Protein 9BF4 (pdb70)

Structure (mmCIF, N/CA/C/O backbone):
data_9BF4
#
_entry.id   9BF4
#
loop_
_atom_site.group_PDB
_atom_site.id
_atom_site.type_symbol
_atom_site.label_atom_id
_atom_site.label_alt_id
_atom_site.label_comp_id
_atom_site.label_asym_id
_atom_site.label_entity_id
_atom_site.label_seq_id
_atom_site.pdbx_PDB_ins_code
_atom_site.Cartn_x
_atom_site.Cartn_y
_atom_site.Cartn_z
_atom_site.occupancy
_atom_site.B_iso_or_equiv
_atom_site.auth_seq_id
_atom_site.auth_comp_id
_atom_site.auth_asym_id
_atom_site.auth_atom_id
_atom_site.pdbx_PDB_model_num
ATOM 1 N N . GLY A 1 1 ? 4.527 -5.330 -0.274 1.00 0.00 1 GLY A N 1
ATOM 2 C CA . GLY A 1 1 ? 4.878 -3.981 0.111 1.00 0.00 1 GLY A CA 1
ATOM 3 C C . GLY A 1 1 ? 5.525 -3.227 -1.020 1.00 0.00 1 GLY A C 1
ATOM 4 O O . GLY A 1 1 ? 6.695 -3.444 -1.340 1.00 0.00 1 GLY A O 1
ATOM 8 N N . PHE A 1 2 ? 4.776 -2.344 -1.625 1.00 0.00 2 PHE A N 1
ATOM 9 C CA . PHE A 1 2 ? 5.260 -1.578 -2.750 1.00 0.00 2 PHE A CA 1
ATOM 10 C C . PHE A 1 2 ? 6.035 -0.373 -2.266 1.00 0.00 2 PHE A C 1
ATOM 11 O O . PHE A 1 2 ? 5.536 0.421 -1.456 1.00 0.00 2 PHE A O 1
ATOM 28 N N . CYS A 1 3 ? 7.240 -0.247 -2.739 1.00 0.00 3 CYS A N 1
ATOM 29 C CA . CYS A 1 3 ? 8.101 0.814 -2.344 1.00 0.00 3 CYS A CA 1
ATOM 30 C C . CYS A 1 3 ? 8.425 1.707 -3.508 1.00 0.00 3 CYS A C 1
ATOM 31 O O . CYS A 1 3 ? 8.732 1.241 -4.600 1.00 0.00 3 CYS A O 1
ATOM 38 N N . TRP A 1 4 ? 8.293 2.971 -3.282 1.00 0.00 4 TRP A N 1
ATOM 39 C CA . TRP A 1 4 ? 8.627 3.991 -4.239 1.00 0.00 4 TRP A CA 1
ATOM 40 C C . TRP A 1 4 ? 9.733 4.810 -3.624 1.00 0.00 4 TRP A C 1
ATOM 41 O O . TRP A 1 4 ? 9.479 5.765 -2.892 1.00 0.00 4 TRP A O 1
ATOM 62 N N . GLY A 1 5 ? 10.941 4.368 -3.823 1.00 0.00 5 GLY A N 1
ATOM 63 C CA . GLY A 1 5 ? 12.071 5.012 -3.211 1.00 0.00 5 GLY A CA 1
ATOM 64 C C . GLY A 1 5 ? 12.140 4.609 -1.762 1.00 0.00 5 GLY A C 1
ATOM 65 O O . GLY A 1 5 ? 12.413 3.439 -1.450 1.00 0.00 5 GLY A O 1
ATOM 69 N N . ASP A 1 6 ? 11.855 5.536 -0.883 1.00 0.00 6 ASP A N 1
ATOM 70 C CA . ASP A 1 6 ? 11.805 5.248 0.529 1.00 0.00 6 ASP A CA 1
ATOM 71 C C . ASP A 1 6 ? 10.357 5.152 0.981 1.00 0.00 6 ASP A C 1
ATOM 72 O O . ASP A 1 6 ? 10.065 4.786 2.114 1.00 0.00 6 ASP A O 1
ATOM 81 N N . LEU A 1 7 ? 9.456 5.469 0.089 1.00 0.00 7 LEU A N 1
ATOM 82 C CA . LEU A 1 7 ? 8.048 5.451 0.404 1.00 0.00 7 LEU A CA 1
ATOM 83 C C . LEU A 1 7 ? 7.442 4.081 0.147 1.00 0.00 7 LEU A C 1
ATOM 84 O O . LEU A 1 7 ? 7.097 3.739 -0.985 1.00 0.00 7 LEU A O 1
ATOM 100 N N . CYS A 1 8 ? 7.385 3.283 1.169 1.00 0.00 8 CYS A N 1
ATOM 101 C CA . CYS A 1 8 ? 6.764 1.990 1.083 1.00 0.00 8 CYS A CA 1
ATOM 102 C C . CYS A 1 8 ? 5.379 2.087 1.649 1.00 0.00 8 CYS A C 1
ATOM 103 O O . CYS A 1 8 ? 5.194 2.639 2.741 1.00 0.00 8 CYS A O 1
ATOM 110 N N . VAL A 1 9 ? 4.418 1.545 0.940 1.00 0.00 9 VAL A N 1
ATOM 111 C CA . VAL A 1 9 ? 3.049 1.598 1.373 1.00 0.00 9 VAL A CA 1
ATOM 112 C C . VAL A 1 9 ? 2.851 0.667 2.570 1.00 0.00 9 VAL A C 1
ATOM 113 O O . VAL A 1 9 ? 3.117 -0.542 2.486 1.00 0.00 9 VAL A O 1
ATOM 126 N N . PRO A 1 10 ? 2.472 1.249 3.733 1.00 0.00 10 PRO A N 1
ATOM 127 C CA . PRO A 1 10 ? 2.271 0.500 4.954 1.00 0.00 10 PRO A CA 1
ATOM 128 C C . PRO A 1 10 ? 1.243 -0.594 4.787 1.00 0.00 10 PRO A C 1
ATOM 129 O O . PRO A 1 10 ? 0.151 -0.394 4.204 1.00 0.00 10 PRO A O 1
ATOM 140 N N . TYR A 1 11 ? 1.579 -1.712 5.339 1.00 0.00 11 TYR A N 1
ATOM 141 C CA . TYR A 1 11 ? 0.828 -2.937 5.253 1.00 0.00 11 TYR A CA 1
ATOM 142 C C . TYR A 1 11 ? -0.537 -2.766 5.914 1.00 0.00 11 TYR A C 1
ATOM 143 O O . TYR A 1 11 ? -1.494 -3.432 5.572 1.00 0.00 11 TYR A O 1
ATOM 161 N N . GLY A 1 12 ? -0.614 -1.846 6.841 1.00 0.00 12 GLY A N 1
ATOM 162 C CA . GLY A 1 12 ? -1.840 -1.602 7.532 1.00 0.00 12 GLY A CA 1
ATOM 163 C C . GLY A 1 12 ? -2.531 -0.330 7.092 1.00 0.00 12 GLY A C 1
ATOM 164 O O . GLY A 1 12 ? -3.076 0.391 7.913 1.00 0.00 12 GLY A O 1
ATOM 168 N N . THR A 1 13 ? -2.505 -0.032 5.810 1.00 0.00 13 THR A N 1
ATOM 169 C CA . THR A 1 13 ? -3.214 1.147 5.309 1.00 0.00 13 THR A CA 1
ATOM 170 C C . THR A 1 13 ? -4.588 0.733 4.738 1.00 0.00 13 THR A C 1
ATOM 171 O O . THR A 1 13 ? -5.437 1.572 4.437 1.00 0.00 13 THR A O 1
ATOM 182 N N . CYS A 1 14 ? -4.822 -0.563 4.699 1.00 0.00 14 CYS A N 1
ATOM 183 C CA . CYS A 1 14 ? -5.955 -1.127 3.984 1.00 0.00 14 CYS A CA 1
ATOM 184 C C . CYS A 1 14 ? -7.320 -0.673 4.505 1.00 0.00 14 CYS A C 1
ATOM 185 O O . CYS A 1 14 ? -8.173 -0.317 3.722 1.00 0.00 14 CYS A O 1
ATOM 192 N N . SER A 1 15 ? -7.503 -0.602 5.809 1.00 0.00 15 SER A N 1
ATOM 193 C CA . SER A 1 15 ? -8.793 -0.190 6.357 1.00 0.00 15 SER A CA 1
ATOM 194 C C . SER A 1 15 ? -8.973 1.334 6.271 1.00 0.00 15 SER A C 1
ATOM 195 O O . SER A 1 15 ? -10.088 1.865 6.394 1.00 0.00 15 SER A O 1
ATOM 203 N N . GLN A 1 16 ? -7.876 2.023 6.050 1.00 0.00 16 GLN A N 1
ATOM 204 C CA . GLN A 1 16 ? -7.883 3.465 5.879 1.00 0.00 16 GLN A CA 1
ATOM 205 C C . GLN A 1 16 ? -8.135 3.808 4.416 1.00 0.00 16 GLN A C 1
ATOM 206 O O . GLN A 1 16 ? -8.430 4.954 4.069 1.00 0.00 16 GLN A O 1
ATOM 220 N N . LEU A 1 17 ? -7.993 2.819 3.563 1.00 0.00 17 LEU A N 1
ATOM 221 C CA . LEU A 1 17 ? -8.232 2.988 2.147 1.00 0.00 17 LEU A CA 1
ATOM 222 C C . LEU A 1 17 ? -9.597 2.408 1.772 1.00 0.00 17 LEU A C 1
ATOM 223 O O . LEU A 1 17 ? -10.154 1.598 2.503 1.00 0.00 17 LEU A O 1
ATOM 239 N N . PRO A 1 18 ? -10.157 2.834 0.651 1.00 0.00 18 PRO A N 1
ATOM 240 C CA . PRO A 1 18 ? -11.402 2.295 0.120 1.00 0.00 18 PRO A CA 1
ATOM 241 C C . PRO A 1 18 ? -11.134 1.015 -0.726 1.00 0.00 18 PRO A C 1
ATOM 242 O O . PRO A 1 18 ? -9.982 0.770 -1.128 1.00 0.00 18 PRO A O 1
ATOM 253 N N . PRO A 1 19 ? -12.192 0.205 -1.017 1.00 0.00 19 PRO A N 1
ATOM 254 C CA . PRO A 1 19 ? -12.097 -1.113 -1.697 1.00 0.00 19 PRO A CA 1
ATOM 255 C C . PRO A 1 19 ? -11.068 -1.222 -2.844 1.00 0.00 19 PRO A C 1
ATOM 256 O O . PRO A 1 19 ? -10.187 -2.089 -2.806 1.00 0.00 19 PRO A O 1
ATOM 267 N N . TRP A 1 20 ? -11.125 -0.315 -3.816 1.00 0.00 20 TRP A N 1
ATOM 268 C CA . TRP A 1 20 ? -10.277 -0.423 -4.998 1.00 0.00 20 TRP A CA 1
ATOM 269 C C . TRP A 1 20 ? -8.795 -0.233 -4.673 1.00 0.00 20 TRP A C 1
ATOM 270 O O . TRP A 1 20 ? -7.918 -0.753 -5.367 1.00 0.00 20 TRP A O 1
ATOM 291 N N . LEU A 1 21 ? -8.518 0.473 -3.606 1.00 0.00 21 LEU A N 1
ATOM 292 C CA . LEU A 1 21 ? -7.156 0.705 -3.207 1.00 0.00 21 LEU A CA 1
ATOM 293 C C . LEU A 1 21 ? -6.711 -0.384 -2.239 1.00 0.00 21 LEU A C 1
ATOM 294 O O . LEU A 1 21 ? -5.515 -0.668 -2.094 1.00 0.00 21 LEU A O 1
ATOM 310 N N . GLN A 1 22 ? -7.688 -1.051 -1.635 1.00 0.00 22 GLN A N 1
ATOM 311 C CA . GLN A 1 22 ? -7.428 -2.164 -0.738 1.00 0.00 22 GLN A CA 1
ATOM 312 C C . GLN A 1 22 ? -6.930 -3.349 -1.519 1.00 0.00 22 GLN A C 1
ATOM 313 O O . GLN A 1 22 ? -6.133 -4.116 -1.030 1.00 0.00 22 GLN A O 1
ATOM 327 N N . ASP A 1 23 ? -7.382 -3.453 -2.758 1.00 0.00 23 ASP A N 1
ATOM 328 C CA . ASP A 1 23 ? -6.951 -4.514 -3.685 1.00 0.00 23 ASP A CA 1
ATOM 329 C C . ASP A 1 23 ? -5.431 -4.514 -3.846 1.00 0.00 23 ASP A C 1
ATOM 330 O O . ASP A 1 23 ? -4.795 -5.555 -3.888 1.00 0.00 23 ASP A O 1
ATOM 339 N N . MET A 1 24 ? -4.857 -3.332 -3.857 1.00 0.00 24 MET A N 1
ATOM 340 C CA . MET A 1 24 ? -3.421 -3.182 -4.019 1.00 0.00 24 MET A CA 1
ATOM 341 C C . MET A 1 24 ? -2.773 -3.263 -2.666 1.00 0.00 24 MET A C 1
ATOM 342 O O . MET A 1 24 ? -1.656 -3.740 -2.522 1.00 0.00 24 MET A O 1
ATOM 356 N N . CYS A 1 25 ? -3.511 -2.826 -1.663 1.00 0.00 25 CYS A N 1
ATOM 357 C CA . CYS A 1 25 ? -3.055 -2.847 -0.295 1.00 0.00 25 CYS A CA 1
ATOM 358 C C . CYS A 1 25 ? -2.965 -4.290 0.199 1.00 0.00 25 CYS A C 1
ATOM 359 O O . CYS A 1 25 ? -2.201 -4.603 1.112 1.00 0.00 25 CYS A O 1
ATOM 366 N N . ALA A 1 26 ? -3.718 -5.176 -0.441 1.00 0.00 26 ALA A N 1
ATOM 367 C CA . ALA A 1 26 ? -3.642 -6.596 -0.138 1.00 0.00 26 ALA A CA 1
ATOM 368 C C . ALA A 1 26 ? -2.259 -7.105 -0.513 1.00 0.00 26 ALA A C 1
ATOM 369 O O . ALA A 1 26 ? -1.582 -7.765 0.274 1.00 0.00 26 ALA A O 1
ATOM 376 N N . ALA A 1 27 ? -1.807 -6.715 -1.688 1.00 0.00 27 AL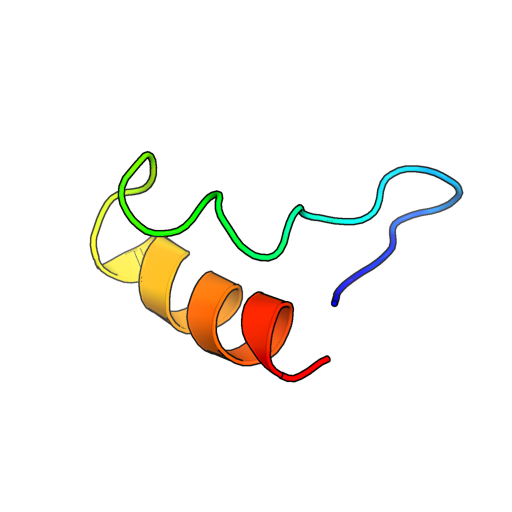A A N 1
ATOM 377 C CA . ALA A 1 27 ? -0.484 -7.073 -2.150 1.00 0.00 27 ALA A CA 1
ATOM 378 C C . ALA A 1 27 ? 0.575 -6.256 -1.397 1.00 0.00 27 ALA A C 1
ATOM 379 O O . ALA A 1 27 ? 1.724 -6.635 -1.309 1.00 0.00 27 ALA A O 1
ATOM 386 N N . ALA A 1 28 ? 0.169 -5.133 -0.849 1.00 0.00 28 ALA A N 1
ATOM 387 C CA . ALA A 1 28 ? 1.050 -4.342 -0.014 1.00 0.00 28 ALA A CA 1
ATOM 388 C C . ALA A 1 28 ? 1.298 -5.073 1.294 1.00 0.00 28 ALA A C 1
ATOM 389 O O . ALA A 1 28 ? 2.398 -5.100 1.784 1.00 0.00 28 ALA A O 1
ATOM 396 N N . SER A 1 29 ? 0.267 -5.706 1.812 1.00 0.00 29 SER A N 1
ATOM 397 C CA . SER A 1 29 ? 0.363 -6.454 3.048 1.00 0.00 29 SER A CA 1
ATOM 398 C C . SER A 1 29 ? 1.280 -7.675 2.878 1.00 0.00 29 SER A C 1
ATOM 399 O O . SER A 1 29 ? 2.076 -8.002 3.765 1.00 0.00 29 SER A O 1
ATOM 407 N N . PHE A 1 30 ? 1.189 -8.305 1.717 1.00 0.00 30 PHE A N 1
ATOM 408 C CA . PHE A 1 30 ? 1.938 -9.525 1.428 1.00 0.00 30 PHE A CA 1
ATOM 409 C C . PHE A 1 30 ? 3.234 -9.275 0.659 1.00 0.00 30 PHE A C 1
ATOM 410 O O . PHE A 1 30 ? 3.958 -10.215 0.323 1.00 0.00 30 PHE A O 1
ATOM 427 N N . ASP A 1 31 ? 3.499 -8.044 0.349 1.00 0.00 31 ASP A N 1
ATOM 428 C CA . ASP A 1 31 ? 4.732 -7.675 -0.350 1.00 0.00 31 ASP A CA 1
ATOM 429 C C . ASP A 1 31 ? 5.220 -6.334 0.121 1.00 0.00 31 ASP A C 1
ATOM 430 O O . ASP A 1 31 ? 6.194 -6.235 0.878 1.00 0.00 31 ASP A O 1
ATOM 439 N N . GLY A 1 1 ? 4.600 -5.836 -0.333 1.00 0.00 1 GLY A N 2
ATOM 440 C CA . GLY A 1 1 ? 4.972 -4.526 0.092 1.00 0.00 1 GLY A CA 2
ATOM 441 C C . GLY A 1 1 ? 5.384 -3.630 -1.045 1.00 0.00 1 GLY A C 2
ATOM 442 O O . GLY A 1 1 ? 6.400 -3.860 -1.690 1.00 0.00 1 GLY A O 2
ATOM 446 N N . PHE A 1 2 ? 4.584 -2.632 -1.316 1.00 0.00 2 PHE A N 2
ATOM 447 C CA . PHE A 1 2 ? 4.919 -1.652 -2.343 1.00 0.00 2 PHE A CA 2
ATOM 448 C C . PHE A 1 2 ? 5.797 -0.562 -1.778 1.00 0.00 2 PHE A C 2
ATOM 449 O O . PHE A 1 2 ? 5.471 0.060 -0.752 1.00 0.00 2 PHE A O 2
ATOM 466 N N . CYS A 1 3 ? 6.885 -0.331 -2.437 1.00 0.00 3 CYS A N 2
ATOM 467 C CA . CYS A 1 3 ? 7.817 0.664 -2.065 1.00 0.00 3 CYS A CA 2
ATOM 468 C C . CYS A 1 3 ? 8.181 1.476 -3.270 1.00 0.00 3 CYS A C 2
ATOM 469 O O . CYS A 1 3 ? 8.701 0.961 -4.255 1.00 0.00 3 CYS A O 2
ATOM 476 N N . TRP A 1 4 ? 7.887 2.716 -3.197 1.00 0.00 4 TRP A N 2
ATOM 477 C CA . TRP A 1 4 ? 8.195 3.651 -4.242 1.00 0.00 4 TRP A CA 2
ATOM 478 C C . TRP A 1 4 ? 9.378 4.416 -3.770 1.00 0.00 4 TRP A C 2
ATOM 479 O O . TRP A 1 4 ? 9.249 5.394 -3.032 1.00 0.00 4 TRP A O 2
ATOM 500 N N . GLY A 1 5 ? 10.516 3.921 -4.101 1.00 0.00 5 GLY A N 2
ATOM 501 C CA . GLY A 1 5 ? 11.734 4.477 -3.589 1.00 0.00 5 GLY A CA 2
ATOM 502 C C . GLY A 1 5 ? 11.896 4.015 -2.171 1.00 0.00 5 GLY A C 2
ATOM 503 O O . GLY A 1 5 ? 11.978 2.812 -1.924 1.00 0.00 5 GLY A O 2
ATOM 507 N N . ASP A 1 6 ? 11.881 4.927 -1.238 1.00 0.00 6 ASP A N 2
ATOM 508 C CA . ASP A 1 6 ? 11.920 4.557 0.157 1.00 0.00 6 ASP A CA 2
ATOM 509 C C . ASP A 1 6 ? 10.517 4.598 0.728 1.00 0.00 6 ASP A C 2
ATOM 510 O O . ASP A 1 6 ? 10.266 4.105 1.828 1.00 0.00 6 ASP A O 2
ATOM 519 N N . LEU A 1 7 ? 9.597 5.160 -0.037 1.00 0.00 7 LEU A N 2
ATOM 520 C CA . LEU A 1 7 ? 8.224 5.314 0.402 1.00 0.00 7 LEU A CA 2
ATOM 521 C C . LEU A 1 7 ? 7.458 4.008 0.284 1.00 0.00 7 LEU A C 2
ATOM 522 O O . LEU A 1 7 ? 6.909 3.675 -0.779 1.00 0.00 7 LEU A O 2
ATOM 538 N N . CYS A 1 8 ? 7.461 3.259 1.340 1.00 0.00 8 CYS A N 2
ATOM 539 C CA . CYS A 1 8 ? 6.746 2.020 1.396 1.00 0.00 8 CYS A CA 2
ATOM 540 C C . CYS A 1 8 ? 5.391 2.251 2.001 1.00 0.00 8 CYS A C 2
ATOM 541 O O . CYS A 1 8 ? 5.240 3.085 2.908 1.00 0.00 8 CYS A O 2
ATOM 548 N N . VAL A 1 9 ? 4.414 1.557 1.486 1.00 0.00 9 VAL A N 2
ATOM 549 C CA . VAL A 1 9 ? 3.056 1.669 1.960 1.00 0.00 9 VAL A CA 2
ATOM 550 C C . VAL A 1 9 ? 2.953 0.965 3.312 1.00 0.00 9 VAL A C 2
ATOM 551 O O . VAL A 1 9 ? 3.472 -0.145 3.465 1.00 0.00 9 VAL A O 2
ATOM 564 N N . PRO A 1 10 ? 2.348 1.591 4.310 1.00 0.00 10 PRO A N 2
ATOM 565 C CA . PRO A 1 10 ? 2.128 0.960 5.582 1.00 0.00 10 PRO A CA 2
ATOM 566 C C . PRO A 1 10 ? 1.039 -0.089 5.446 1.00 0.00 10 PRO A C 2
ATOM 567 O O . PRO A 1 10 ? -0.022 0.149 4.841 1.00 0.00 10 PRO A O 2
ATOM 578 N N . TYR A 1 11 ? 1.293 -1.212 6.023 1.00 0.00 11 TYR A N 2
ATOM 579 C CA . TYR A 1 11 ? 0.471 -2.381 5.904 1.00 0.00 11 TYR A CA 2
ATOM 580 C C . TYR A 1 11 ? -0.897 -2.147 6.542 1.00 0.00 11 TYR A C 2
ATOM 581 O O . TYR A 1 11 ? -1.916 -2.627 6.056 1.00 0.00 11 TYR A O 2
ATOM 599 N N . GLY A 1 12 ? -0.929 -1.335 7.576 1.00 0.00 12 GLY A N 2
ATOM 600 C CA . GLY A 1 12 ? -2.178 -1.066 8.250 1.00 0.00 12 GLY A CA 2
ATOM 601 C C . GLY A 1 12 ? -2.960 0.089 7.628 1.00 0.00 12 GLY A C 2
ATOM 602 O O . GLY A 1 12 ? -3.944 0.555 8.193 1.00 0.00 12 GLY A O 2
ATOM 606 N N . THR A 1 13 ? -2.542 0.548 6.463 1.00 0.00 13 THR A N 2
ATOM 607 C CA . THR A 1 13 ? -3.214 1.641 5.799 1.00 0.00 13 THR A CA 2
ATOM 608 C C . THR A 1 13 ? -4.378 1.120 4.941 1.00 0.00 13 THR A C 2
ATOM 609 O O . THR A 1 13 ? -5.313 1.854 4.613 1.00 0.00 13 THR A O 2
ATOM 620 N N . CYS A 1 14 ? -4.369 -0.169 4.675 1.00 0.00 14 CYS A N 2
ATOM 621 C CA . CYS A 1 14 ? -5.388 -0.790 3.832 1.00 0.00 14 CYS A CA 2
ATOM 622 C C . CYS A 1 14 ? -6.787 -0.626 4.439 1.00 0.00 14 CYS A C 2
ATOM 623 O O . CYS A 1 14 ? -7.754 -0.422 3.725 1.00 0.00 14 CYS A O 2
ATOM 630 N N . SER A 1 15 ? -6.860 -0.644 5.766 1.00 0.00 15 SER A N 2
ATOM 631 C CA . SER A 1 15 ? -8.116 -0.508 6.486 1.00 0.00 15 SER A CA 2
ATOM 632 C C . SER A 1 15 ? -8.631 0.939 6.419 1.00 0.00 15 SER A C 2
ATOM 633 O O . SER A 1 15 ? -9.792 1.218 6.708 1.00 0.00 15 SER A O 2
ATOM 641 N N . GLN A 1 16 ? -7.753 1.850 6.038 1.00 0.00 16 GLN A N 2
ATOM 642 C CA . GLN A 1 16 ? -8.101 3.248 5.897 1.00 0.00 16 GLN A CA 2
ATOM 643 C C . GLN A 1 16 ? -8.471 3.527 4.450 1.00 0.00 16 GLN A C 2
ATOM 644 O O . GLN A 1 16 ? -9.095 4.535 4.118 1.00 0.00 16 GLN A O 2
ATOM 658 N N . LEU A 1 17 ? -8.084 2.619 3.602 1.00 0.00 17 LEU A N 2
ATOM 659 C CA . LEU A 1 17 ? -8.359 2.694 2.183 1.00 0.00 17 LEU A CA 2
ATOM 660 C C . LEU A 1 17 ? -9.663 1.975 1.844 1.00 0.00 17 LEU A C 2
ATOM 661 O O . LEU A 1 17 ? -10.103 1.100 2.574 1.00 0.00 17 LEU A O 2
ATOM 677 N N . PRO A 1 18 ? -10.301 2.363 0.755 1.00 0.00 18 PRO A N 2
ATOM 678 C CA . PRO A 1 18 ? -11.524 1.750 0.274 1.00 0.00 18 PRO A CA 2
ATOM 679 C C . PRO A 1 18 ? -11.200 0.518 -0.606 1.00 0.00 18 PRO A C 2
ATOM 680 O O . PRO A 1 18 ? -10.063 0.392 -1.090 1.00 0.00 18 PRO A O 2
ATOM 691 N N . PRO A 1 19 ? -12.188 -0.390 -0.838 1.00 0.00 19 PRO A N 2
ATOM 692 C CA . PRO A 1 19 ? -12.010 -1.665 -1.566 1.00 0.00 19 PRO A CA 2
ATOM 693 C C . PRO A 1 19 ? -11.104 -1.595 -2.808 1.00 0.00 19 PRO A C 2
ATOM 694 O O . PRO A 1 19 ? -10.152 -2.368 -2.921 1.00 0.00 19 PRO A O 2
ATOM 705 N N . TRP A 1 20 ? -11.348 -0.632 -3.692 1.00 0.00 20 TRP A N 2
ATOM 706 C CA . TRP A 1 20 ? -10.604 -0.554 -4.951 1.00 0.00 20 TRP A CA 2
ATOM 707 C C . TRP A 1 20 ? -9.128 -0.244 -4.742 1.00 0.00 20 TRP A C 2
ATOM 708 O O . TRP A 1 20 ? -8.295 -0.575 -5.574 1.00 0.00 20 TRP A O 2
ATOM 729 N N . LEU A 1 21 ? -8.799 0.371 -3.632 1.00 0.00 21 LEU A N 2
ATOM 730 C CA . LEU A 1 21 ? -7.418 0.669 -3.348 1.00 0.00 21 LEU A CA 2
ATOM 731 C C . LEU A 1 21 ? -6.835 -0.437 -2.492 1.00 0.00 21 LEU A C 2
ATOM 732 O O . LEU A 1 21 ? -5.621 -0.664 -2.473 1.00 0.00 21 LEU A O 2
ATOM 748 N N . GLN A 1 22 ? -7.722 -1.183 -1.843 1.00 0.00 22 GLN A N 2
ATOM 749 C CA . GLN A 1 22 ? -7.342 -2.329 -1.037 1.00 0.00 22 GLN A CA 2
ATOM 750 C C . GLN A 1 22 ? -6.795 -3.430 -1.922 1.00 0.00 22 GLN A C 2
ATOM 751 O O . GLN A 1 22 ? -5.986 -4.212 -1.484 1.00 0.00 22 GLN A O 2
ATOM 765 N N . ASP A 1 23 ? -7.226 -3.458 -3.187 1.00 0.00 23 ASP A N 2
ATOM 766 C CA . ASP A 1 23 ? -6.694 -4.426 -4.172 1.00 0.00 23 ASP A CA 2
ATOM 767 C C . ASP A 1 23 ? -5.199 -4.255 -4.331 1.00 0.00 23 ASP A C 2
ATOM 768 O O . ASP A 1 23 ? -4.450 -5.219 -4.429 1.00 0.00 23 ASP A O 2
ATOM 777 N N . MET A 1 24 ? -4.766 -3.024 -4.303 1.00 0.00 24 MET A N 2
ATOM 778 C CA . MET A 1 24 ? -3.363 -2.715 -4.462 1.00 0.00 24 MET A CA 2
ATOM 779 C C . MET A 1 24 ? -2.681 -2.822 -3.130 1.00 0.00 24 MET A C 2
ATOM 780 O O . MET A 1 24 ? -1.594 -3.375 -3.016 1.00 0.00 24 MET A O 2
ATOM 794 N N . CYS A 1 25 ? -3.356 -2.344 -2.106 1.00 0.00 25 CYS A N 2
ATOM 795 C CA . CYS A 1 25 ? -2.824 -2.363 -0.760 1.00 0.00 25 CYS A CA 2
ATOM 796 C C . CYS A 1 25 ? -2.660 -3.823 -0.278 1.00 0.00 25 CYS A C 2
ATOM 797 O O . CYS A 1 25 ? -1.867 -4.105 0.600 1.00 0.00 25 CYS A O 2
ATOM 804 N N . ALA A 1 26 ? -3.398 -4.746 -0.905 1.00 0.00 26 ALA A N 2
ATOM 805 C CA . ALA A 1 26 ? -3.275 -6.177 -0.628 1.00 0.00 26 ALA A CA 2
ATOM 806 C C . ALA A 1 26 ? -1.876 -6.646 -0.976 1.00 0.00 26 ALA A C 2
ATOM 807 O O . ALA A 1 26 ? -1.198 -7.271 -0.167 1.00 0.00 26 ALA A O 2
ATOM 814 N N . ALA A 1 27 ? -1.414 -6.275 -2.156 1.00 0.00 27 ALA A N 2
ATOM 815 C CA . ALA A 1 27 ? -0.082 -6.635 -2.594 1.00 0.00 27 ALA A CA 2
ATOM 816 C C . ALA A 1 27 ? 0.946 -5.901 -1.746 1.00 0.00 27 ALA A C 2
ATOM 817 O O . ALA A 1 27 ? 2.026 -6.409 -1.469 1.00 0.00 27 ALA A O 2
ATOM 824 N N . ALA A 1 28 ? 0.573 -4.721 -1.281 1.00 0.00 28 ALA A N 2
ATOM 825 C CA . ALA A 1 28 ? 1.414 -3.946 -0.388 1.00 0.00 28 ALA A CA 2
ATOM 826 C C . ALA A 1 28 ? 1.446 -4.563 1.019 1.00 0.00 28 ALA A C 2
ATOM 827 O O . ALA A 1 28 ? 2.329 -4.262 1.807 1.00 0.00 28 ALA A O 2
ATOM 834 N N . SER A 1 29 ? 0.480 -5.418 1.308 1.00 0.00 29 SER A N 2
ATOM 835 C CA . SER A 1 29 ? 0.397 -6.096 2.582 1.00 0.00 29 SER A CA 2
ATOM 836 C C . SER A 1 29 ? 1.216 -7.378 2.576 1.00 0.00 29 SER A C 2
ATOM 837 O O . SER A 1 29 ? 1.938 -7.682 3.527 1.00 0.00 29 SER A O 2
ATOM 845 N N . PHE A 1 30 ? 1.099 -8.134 1.513 1.00 0.00 30 PHE A N 2
ATOM 846 C CA . PHE A 1 30 ? 1.744 -9.426 1.467 1.00 0.00 30 PHE A CA 2
ATOM 847 C C . PHE A 1 30 ? 3.138 -9.352 0.900 1.00 0.00 30 PHE A C 2
ATOM 848 O O . PHE A 1 30 ? 3.984 -10.184 1.199 1.00 0.00 30 PHE A O 2
ATOM 865 N N . ASP A 1 31 ? 3.383 -8.362 0.114 1.00 0.00 31 ASP A N 2
ATOM 866 C CA . ASP A 1 31 ? 4.707 -8.175 -0.439 1.00 0.00 31 ASP A CA 2
ATOM 867 C C . ASP A 1 31 ? 5.270 -6.866 0.024 1.00 0.00 31 ASP A C 2
ATOM 868 O O . ASP A 1 31 ? 6.292 -6.812 0.713 1.00 0.00 31 ASP A O 2
ATOM 877 N N . GLY A 1 1 ? 4.490 -5.199 -0.313 1.00 0.00 1 GLY A N 3
ATOM 878 C CA . GLY A 1 1 ? 5.042 -3.964 0.162 1.00 0.00 1 GLY A CA 3
ATOM 879 C C . GLY A 1 1 ? 5.773 -3.225 -0.915 1.00 0.00 1 GLY A C 3
ATOM 880 O O . GLY A 1 1 ? 6.859 -3.630 -1.336 1.00 0.00 1 GLY A O 3
ATOM 884 N N . PHE A 1 2 ? 5.186 -2.168 -1.383 1.00 0.00 2 PHE A N 3
ATOM 885 C CA . PHE A 1 2 ? 5.804 -1.368 -2.409 1.00 0.00 2 PHE A CA 3
ATOM 886 C C . PHE A 1 2 ? 6.718 -0.337 -1.781 1.00 0.00 2 PHE A C 3
ATOM 887 O O . PHE A 1 2 ? 6.281 0.505 -0.981 1.00 0.00 2 PHE A O 3
ATOM 904 N N . CYS A 1 3 ? 7.968 -0.432 -2.094 1.00 0.00 3 CYS A N 3
ATOM 905 C CA . CYS A 1 3 ? 8.939 0.506 -1.650 1.00 0.00 3 CYS A CA 3
ATOM 906 C C . CYS A 1 3 ? 9.456 1.264 -2.814 1.00 0.00 3 CYS A C 3
ATOM 907 O O . CYS A 1 3 ? 10.015 0.702 -3.753 1.00 0.00 3 CYS A O 3
ATOM 914 N N . TRP A 1 4 ? 9.262 2.515 -2.765 1.00 0.00 4 TRP A N 3
ATOM 915 C CA . TRP A 1 4 ? 9.687 3.390 -3.795 1.00 0.00 4 TRP A CA 3
ATOM 916 C C . TRP A 1 4 ? 10.894 4.090 -3.284 1.00 0.00 4 TRP A C 3
ATOM 917 O O . TRP A 1 4 ? 10.816 5.138 -2.638 1.00 0.00 4 TRP A O 3
ATOM 938 N N . GLY A 1 5 ? 11.978 3.415 -3.428 1.00 0.00 5 GLY A N 3
ATOM 939 C CA . GLY A 1 5 ? 13.229 3.910 -2.961 1.00 0.00 5 GLY A CA 3
ATOM 940 C C . GLY A 1 5 ? 13.315 3.750 -1.471 1.00 0.00 5 GLY A C 3
ATOM 941 O O . GLY A 1 5 ? 13.332 2.628 -0.959 1.00 0.00 5 GLY A O 3
ATOM 945 N N . ASP A 1 6 ? 13.288 4.846 -0.773 1.00 0.00 6 ASP A N 3
ATOM 946 C CA . ASP A 1 6 ? 13.387 4.837 0.666 1.00 0.00 6 ASP A CA 3
ATOM 947 C C . ASP A 1 6 ? 12.010 4.878 1.305 1.00 0.00 6 ASP A C 3
ATOM 948 O O . ASP A 1 6 ? 11.869 4.672 2.511 1.00 0.00 6 ASP A O 3
ATOM 957 N N . LEU A 1 7 ? 10.996 5.120 0.509 1.00 0.00 7 LEU A N 3
ATOM 958 C CA . LEU A 1 7 ? 9.641 5.222 1.027 1.00 0.00 7 LEU A CA 3
ATOM 959 C C . LEU A 1 7 ? 8.817 3.980 0.721 1.00 0.00 7 LEU A C 3
ATOM 960 O O . LEU A 1 7 ? 8.531 3.677 -0.435 1.00 0.00 7 LEU A O 3
ATOM 976 N N . CYS A 1 8 ? 8.466 3.260 1.746 1.00 0.00 8 CYS A N 3
ATOM 977 C CA . CYS A 1 8 ? 7.620 2.095 1.612 1.00 0.00 8 CYS A CA 3
ATOM 978 C C . CYS A 1 8 ? 6.213 2.453 2.040 1.00 0.00 8 CYS A C 3
ATOM 979 O O . CYS A 1 8 ? 6.026 3.172 3.041 1.00 0.00 8 CYS A O 3
ATOM 986 N N . VAL A 1 9 ? 5.238 1.981 1.295 1.00 0.00 9 VAL A N 3
ATOM 987 C CA . VAL A 1 9 ? 3.847 2.269 1.586 1.00 0.00 9 VAL A CA 3
ATOM 988 C C . VAL A 1 9 ? 3.393 1.477 2.829 1.00 0.00 9 VAL A C 3
ATOM 989 O O . VAL A 1 9 ? 3.727 0.294 2.970 1.00 0.00 9 VAL A O 3
ATOM 1002 N N . PRO A 1 10 ? 2.718 2.149 3.793 1.00 0.00 10 PRO A N 3
ATOM 1003 C CA . PRO A 1 10 ? 2.194 1.498 4.989 1.00 0.00 10 PRO A CA 3
ATOM 1004 C C . PRO A 1 10 ? 1.209 0.380 4.659 1.00 0.00 10 PRO A C 3
ATOM 1005 O O . PRO A 1 10 ? 0.214 0.560 3.939 1.00 0.00 10 PRO A O 3
ATOM 1016 N N . TYR A 1 11 ? 1.472 -0.744 5.236 1.00 0.00 11 TYR A N 3
ATOM 1017 C CA . TYR A 1 11 ? 0.751 -1.964 4.990 1.00 0.00 11 TYR A CA 3
ATOM 1018 C C . TYR A 1 11 ? -0.633 -1.893 5.620 1.00 0.00 11 TYR A C 3
ATOM 1019 O O . TYR A 1 11 ? -1.575 -2.541 5.172 1.00 0.00 11 TYR A O 3
ATOM 1037 N N . GLY A 1 12 ? -0.754 -1.075 6.639 1.00 0.00 12 GLY A N 3
ATOM 1038 C CA . GLY A 1 12 ? -1.993 -0.944 7.359 1.00 0.00 12 GLY A CA 3
ATOM 1039 C C . GLY A 1 12 ? -2.930 0.088 6.768 1.00 0.00 12 GLY A C 3
ATOM 1040 O O . GLY A 1 12 ? -3.978 0.367 7.340 1.00 0.00 12 GLY A O 3
ATOM 1044 N N . THR A 1 13 ? -2.597 0.627 5.598 1.00 0.00 13 THR A N 3
ATOM 1045 C CA . THR A 1 13 ? -3.432 1.629 4.977 1.00 0.00 13 THR A CA 3
ATOM 1046 C C . THR A 1 13 ? -4.675 0.969 4.384 1.00 0.00 13 THR A C 3
ATOM 1047 O O . THR A 1 13 ? -5.687 1.619 4.143 1.00 0.00 13 THR A O 3
ATOM 1058 N N . CYS A 1 14 ? -4.619 -0.346 4.247 1.00 0.00 14 CYS A N 3
ATOM 1059 C CA . CYS A 1 14 ? -5.699 -1.094 3.661 1.00 0.00 14 CYS A CA 3
ATOM 1060 C C . CYS A 1 14 ? -6.988 -0.899 4.454 1.00 0.00 14 CYS A C 3
ATOM 1061 O O . CYS A 1 14 ? -8.032 -0.666 3.888 1.00 0.00 14 CYS A O 3
ATOM 1068 N N . SER A 1 15 ? -6.875 -0.884 5.772 1.00 0.00 15 SER A N 3
ATOM 1069 C CA . SER A 1 15 ? -8.029 -0.720 6.633 1.00 0.00 15 SER A CA 3
ATOM 1070 C C . SER A 1 15 ? -8.538 0.740 6.644 1.00 0.00 15 SER A C 3
ATOM 1071 O O . SER A 1 15 ? -9.592 1.040 7.204 1.00 0.00 15 SER A O 3
ATOM 1079 N N . GLN A 1 16 ? -7.791 1.629 6.013 1.00 0.00 16 GLN A N 3
ATOM 1080 C CA . GLN A 1 16 ? -8.182 3.024 5.894 1.00 0.00 16 GLN A CA 3
ATOM 1081 C C . GLN A 1 16 ? -8.793 3.250 4.511 1.00 0.00 16 GLN A C 3
ATOM 1082 O O . GLN A 1 16 ? -9.472 4.249 4.262 1.00 0.00 16 GLN A O 3
ATOM 1096 N N . LEU A 1 17 ? -8.549 2.313 3.622 1.00 0.00 17 LEU A N 3
ATOM 1097 C CA . LEU A 1 17 ? -9.017 2.400 2.251 1.00 0.00 17 LEU A CA 3
ATOM 1098 C C . LEU A 1 17 ? -10.340 1.661 2.076 1.00 0.00 17 LEU A C 3
ATOM 1099 O O . LEU A 1 17 ? -10.685 0.796 2.874 1.00 0.00 17 LEU A O 3
ATOM 1115 N N . PRO A 1 18 ? -11.094 1.997 1.030 1.00 0.00 18 PRO A N 3
ATOM 1116 C CA . PRO A 1 18 ? -12.323 1.314 0.691 1.00 0.00 18 PRO A CA 3
ATOM 1117 C C . PRO A 1 18 ? -12.031 0.041 -0.155 1.00 0.00 18 PRO A C 3
ATOM 1118 O O . PRO A 1 18 ? -10.954 -0.069 -0.761 1.00 0.00 18 PRO A O 3
ATOM 1129 N N . PRO A 1 19 ? -12.983 -0.930 -0.188 1.00 0.00 19 PRO A N 3
ATOM 1130 C CA . PRO A 1 19 ? -12.849 -2.262 -0.845 1.00 0.00 19 PRO A CA 3
ATOM 1131 C C . PRO A 1 19 ? -12.036 -2.305 -2.161 1.00 0.00 19 PRO A C 3
ATOM 1132 O O . PRO A 1 19 ? -11.047 -3.032 -2.251 1.00 0.00 19 PRO A O 3
ATOM 1143 N N . TRP A 1 20 ? -12.405 -1.480 -3.137 1.00 0.00 20 TRP A N 3
ATOM 1144 C CA . TRP A 1 20 ? -11.774 -1.523 -4.469 1.00 0.00 20 TRP A CA 3
ATOM 1145 C C . TRP A 1 20 ? -10.304 -1.109 -4.439 1.00 0.00 20 TRP A C 3
ATOM 1146 O O . TRP A 1 20 ? -9.508 -1.520 -5.275 1.00 0.00 20 TRP A O 3
ATOM 1167 N N . LEU A 1 21 ? -9.938 -0.320 -3.470 1.00 0.00 21 LEU A N 3
ATOM 1168 C CA . LEU A 1 21 ? -8.572 0.119 -3.361 1.00 0.00 21 LEU A CA 3
ATOM 1169 C C . LEU A 1 21 ? -7.797 -0.854 -2.492 1.00 0.00 21 LEU A C 3
ATOM 1170 O O . LEU A 1 21 ? -6.572 -0.961 -2.574 1.00 0.00 21 LEU A O 3
ATOM 1186 N N . GLN A 1 22 ? -8.530 -1.620 -1.708 1.00 0.00 22 GLN A N 3
ATOM 1187 C CA . GLN A 1 22 ? -7.947 -2.642 -0.874 1.00 0.00 22 GLN A CA 3
ATOM 1188 C C . GLN A 1 22 ? -7.471 -3.806 -1.708 1.00 0.00 22 GLN A C 3
ATOM 1189 O O . GLN A 1 22 ? -6.543 -4.492 -1.328 1.00 0.00 22 GLN A O 3
ATOM 1203 N N . ASP A 1 23 ? -8.094 -3.998 -2.863 1.00 0.00 23 ASP A N 3
ATOM 1204 C CA . ASP A 1 23 ? -7.636 -5.005 -3.841 1.00 0.00 23 ASP A CA 3
ATOM 1205 C C . ASP A 1 23 ? -6.200 -4.732 -4.259 1.00 0.00 23 ASP A C 3
ATOM 1206 O O . ASP A 1 23 ? -5.428 -5.643 -4.545 1.00 0.00 23 ASP A O 3
ATOM 1215 N N . MET A 1 24 ? -5.854 -3.470 -4.280 1.00 0.00 24 MET A N 3
ATOM 1216 C CA . MET A 1 24 ? -4.527 -3.026 -4.660 1.00 0.00 24 MET A CA 3
ATOM 1217 C C . MET A 1 24 ? -3.631 -3.008 -3.428 1.00 0.00 24 MET A C 3
ATOM 1218 O O . MET A 1 24 ? -2.452 -3.392 -3.468 1.00 0.00 24 MET A O 3
ATOM 1232 N N . CYS A 1 25 ? -4.219 -2.619 -2.316 1.00 0.00 25 CYS A N 3
ATOM 1233 C CA . CYS A 1 25 ? -3.514 -2.550 -1.051 1.00 0.00 25 CYS A CA 3
ATOM 1234 C C . CYS A 1 25 ? -3.170 -3.958 -0.553 1.00 0.00 25 CYS A C 3
ATOM 1235 O O . CYS A 1 25 ? -2.298 -4.128 0.278 1.00 0.00 25 CYS A O 3
ATOM 1242 N N . ALA A 1 26 ? -3.857 -4.970 -1.082 1.00 0.00 26 ALA A N 3
ATOM 1243 C CA . ALA A 1 26 ? -3.543 -6.365 -0.775 1.00 0.00 26 ALA A CA 3
ATOM 1244 C C . ALA A 1 26 ? -2.096 -6.648 -1.161 1.00 0.00 26 ALA A C 3
ATOM 1245 O O . ALA A 1 26 ? -1.334 -7.251 -0.408 1.00 0.00 26 ALA A O 3
ATOM 1252 N N . ALA A 1 27 ? -1.707 -6.122 -2.304 1.00 0.00 27 ALA A N 3
ATOM 1253 C CA . ALA A 1 27 ? -0.358 -6.268 -2.781 1.00 0.00 27 ALA A CA 3
ATOM 1254 C C . ALA A 1 27 ? 0.580 -5.408 -1.943 1.00 0.00 27 ALA A C 3
ATOM 1255 O O . ALA A 1 27 ? 1.678 -5.825 -1.599 1.00 0.00 27 ALA A O 3
ATOM 1262 N N . ALA A 1 28 ? 0.119 -4.225 -1.575 1.00 0.00 28 ALA A N 3
ATOM 1263 C CA . ALA A 1 28 ? 0.918 -3.317 -0.747 1.00 0.00 28 ALA A CA 3
ATOM 1264 C C . ALA A 1 28 ? 1.165 -3.875 0.654 1.00 0.00 28 ALA A C 3
ATOM 1265 O O . ALA A 1 28 ? 2.192 -3.623 1.246 1.00 0.00 28 ALA A O 3
ATOM 1272 N N . SER A 1 29 ? 0.226 -4.629 1.160 1.00 0.00 29 SER A N 3
ATOM 1273 C CA . SER A 1 29 ? 0.330 -5.174 2.485 1.00 0.00 29 SER A CA 3
ATOM 1274 C C . SER A 1 29 ? 1.126 -6.469 2.531 1.00 0.00 29 SER A C 3
ATOM 1275 O O . SER A 1 29 ? 1.967 -6.668 3.419 1.00 0.00 29 SER A O 3
ATOM 1283 N N . PHE A 1 30 ? 0.854 -7.352 1.611 1.00 0.00 30 PHE A N 3
ATOM 1284 C CA . PHE A 1 30 ? 1.572 -8.632 1.567 1.00 0.00 30 PHE A CA 3
ATOM 1285 C C . PHE A 1 30 ? 2.956 -8.530 0.958 1.00 0.00 30 PHE A C 3
ATOM 1286 O O . PHE A 1 30 ? 3.886 -9.209 1.389 1.00 0.00 30 PHE A O 3
ATOM 1303 N N . ASP A 1 31 ? 3.099 -7.690 -0.007 1.00 0.00 31 ASP A N 3
ATOM 1304 C CA . ASP A 1 31 ? 4.392 -7.513 -0.653 1.00 0.00 31 ASP A CA 3
ATOM 1305 C C . ASP A 1 31 ? 5.101 -6.303 -0.136 1.00 0.00 31 ASP A C 3
ATOM 1306 O O . ASP A 1 31 ? 6.190 -6.394 0.425 1.00 0.00 31 ASP A O 3
ATOM 1315 N N . GLY A 1 1 ? 4.753 -6.483 -0.397 1.00 0.00 1 GLY A N 4
ATOM 1316 C CA . GLY A 1 1 ? 5.486 -5.409 0.238 1.00 0.00 1 GLY A CA 4
ATOM 1317 C C . GLY A 1 1 ? 6.129 -4.512 -0.778 1.00 0.00 1 GLY A C 4
ATOM 1318 O O . GLY A 1 1 ? 7.156 -4.860 -1.362 1.00 0.00 1 GLY A O 4
ATOM 1322 N N . PHE A 1 2 ? 5.533 -3.366 -1.013 1.00 0.00 2 PHE A N 4
ATOM 1323 C CA . PHE A 1 2 ? 6.039 -2.452 -2.029 1.00 0.00 2 PHE A CA 4
ATOM 1324 C C . PHE A 1 2 ? 6.684 -1.209 -1.419 1.00 0.00 2 PHE A C 4
ATOM 1325 O O . PHE A 1 2 ? 6.256 -0.710 -0.361 1.00 0.00 2 PHE A O 4
ATOM 1342 N N . CYS A 1 3 ? 7.710 -0.742 -2.078 1.00 0.00 3 CYS A N 4
ATOM 1343 C CA . CYS A 1 3 ? 8.412 0.455 -1.746 1.00 0.00 3 CYS A CA 4
ATOM 1344 C C . CYS A 1 3 ? 8.720 1.202 -3.020 1.00 0.00 3 CYS A C 4
ATOM 1345 O O . CYS A 1 3 ? 9.132 0.606 -4.016 1.00 0.00 3 CYS A O 4
ATOM 1352 N N . TRP A 1 4 ? 8.474 2.464 -3.000 1.00 0.00 4 TRP A N 4
ATOM 1353 C CA . TRP A 1 4 ? 8.759 3.339 -4.095 1.00 0.00 4 TRP A CA 4
ATOM 1354 C C . TRP A 1 4 ? 9.760 4.359 -3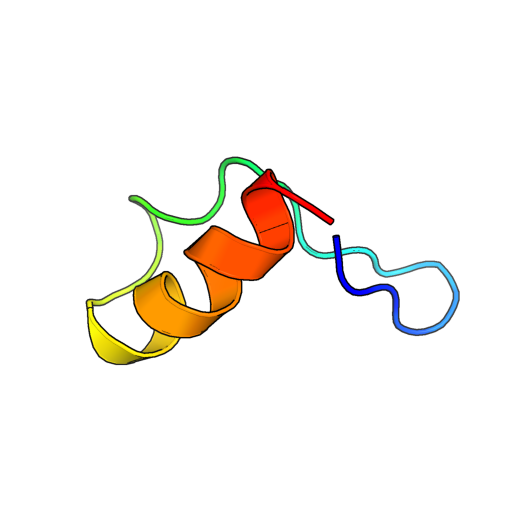.608 1.00 0.00 4 TRP A C 4
ATOM 1355 O O . TRP A 1 4 ? 9.392 5.378 -3.002 1.00 0.00 4 TRP A O 4
ATOM 1376 N N . GLY A 1 5 ? 11.019 4.041 -3.776 1.00 0.00 5 GLY A N 4
ATOM 1377 C CA . GLY A 1 5 ? 12.065 4.888 -3.282 1.00 0.00 5 GLY A CA 4
ATOM 1378 C C . GLY A 1 5 ? 12.120 4.805 -1.776 1.00 0.00 5 GLY A C 4
ATOM 1379 O O . GLY A 1 5 ? 12.277 3.716 -1.215 1.00 0.00 5 GLY A O 4
ATOM 1383 N N . ASP A 1 6 ? 11.931 5.919 -1.118 1.00 0.00 6 ASP A N 4
ATOM 1384 C CA . ASP A 1 6 ? 11.933 5.949 0.333 1.00 0.00 6 ASP A CA 4
ATOM 1385 C C . ASP A 1 6 ? 10.534 5.697 0.870 1.00 0.00 6 ASP A C 4
ATOM 1386 O O . ASP A 1 6 ? 10.352 5.442 2.056 1.00 0.00 6 ASP A O 4
ATOM 1395 N N . LEU A 1 7 ? 9.555 5.744 -0.007 1.00 0.00 7 LEU A N 4
ATOM 1396 C CA . LEU A 1 7 ? 8.169 5.586 0.380 1.00 0.00 7 LEU A CA 4
ATOM 1397 C C . LEU A 1 7 ? 7.737 4.139 0.350 1.00 0.00 7 LEU A C 4
ATOM 1398 O O . LEU A 1 7 ? 7.647 3.528 -0.705 1.00 0.00 7 LEU A O 4
ATOM 1414 N N . CYS A 1 8 ? 7.498 3.595 1.491 1.00 0.00 8 CYS A N 4
ATOM 1415 C CA . CYS A 1 8 ? 7.014 2.252 1.598 1.00 0.00 8 CYS A CA 4
ATOM 1416 C C . CYS A 1 8 ? 5.609 2.291 2.136 1.00 0.00 8 CYS A C 4
ATOM 1417 O O . CYS A 1 8 ? 5.258 3.194 2.910 1.00 0.00 8 CYS A O 4
ATOM 1424 N N . VAL A 1 9 ? 4.803 1.376 1.689 1.00 0.00 9 VAL A N 4
ATOM 1425 C CA . VAL A 1 9 ? 3.414 1.315 2.070 1.00 0.00 9 VAL A CA 4
ATOM 1426 C C . VAL A 1 9 ? 3.237 0.768 3.498 1.00 0.00 9 VAL A C 4
ATOM 1427 O O . VAL A 1 9 ? 3.769 -0.295 3.844 1.00 0.00 9 VAL A O 4
ATOM 1440 N N . PRO A 1 10 ? 2.584 1.526 4.373 1.00 0.00 10 PRO A N 4
ATOM 1441 C CA . PRO A 1 10 ? 2.195 1.033 5.673 1.00 0.00 10 PRO A CA 4
ATOM 1442 C C . PRO A 1 10 ? 1.086 0.010 5.505 1.00 0.00 10 PRO A C 4
ATOM 1443 O O . PRO A 1 10 ? 0.078 0.256 4.826 1.00 0.00 10 PRO A O 4
ATOM 1454 N N . TYR A 1 11 ? 1.264 -1.093 6.131 1.00 0.00 11 TYR A N 4
ATOM 1455 C CA . TYR A 1 11 ? 0.418 -2.256 5.981 1.00 0.00 11 TYR A CA 4
ATOM 1456 C C . TYR A 1 11 ? -0.958 -2.041 6.599 1.00 0.00 11 TYR A C 4
ATOM 1457 O O . TYR A 1 11 ? -1.933 -2.684 6.222 1.00 0.00 11 TYR A O 4
ATOM 1475 N N . GLY A 1 12 ? -1.038 -1.089 7.502 1.00 0.00 12 GLY A N 4
ATOM 1476 C CA . GLY A 1 12 ? -2.284 -0.768 8.152 1.00 0.00 12 GLY A CA 4
ATOM 1477 C C . GLY A 1 12 ? -3.089 0.281 7.393 1.00 0.00 12 GLY A C 4
ATOM 1478 O O . GLY A 1 12 ? -4.084 0.798 7.902 1.00 0.00 12 GLY A O 4
ATOM 1482 N N . THR A 1 13 ? -2.690 0.587 6.172 1.00 0.00 13 THR A N 4
ATOM 1483 C CA . THR A 1 13 ? -3.363 1.608 5.411 1.00 0.00 13 THR A CA 4
ATOM 1484 C C . THR A 1 13 ? -4.565 1.017 4.690 1.00 0.00 13 THR A C 4
ATOM 1485 O O . THR A 1 13 ? -5.496 1.731 4.348 1.00 0.00 13 THR A O 4
ATOM 1496 N N . CYS A 1 14 ? -4.583 -0.299 4.544 1.00 0.00 14 CYS A N 4
ATOM 1497 C CA . CYS A 1 14 ? -5.651 -0.956 3.810 1.00 0.00 14 CYS A CA 4
ATOM 1498 C C . CYS A 1 14 ? -6.977 -0.769 4.546 1.00 0.00 14 CYS A C 4
ATOM 1499 O O . CYS A 1 14 ? -8.023 -0.600 3.927 1.00 0.00 14 CYS A O 4
ATOM 1506 N N . SER A 1 15 ? -6.900 -0.735 5.879 1.00 0.00 15 SER A N 4
ATOM 1507 C CA . SER A 1 15 ? -8.048 -0.494 6.735 1.00 0.00 15 SER A CA 4
ATOM 1508 C C . SER A 1 15 ? -8.643 0.903 6.470 1.00 0.00 15 SER A C 4
ATOM 1509 O O . SER A 1 15 ? -9.854 1.117 6.602 1.00 0.00 15 SER A O 4
ATOM 1517 N N . GLN A 1 16 ? -7.790 1.832 6.071 1.00 0.00 16 GLN A N 4
ATOM 1518 C CA . GLN A 1 16 ? -8.179 3.218 5.865 1.00 0.00 16 GLN A CA 4
ATOM 1519 C C . GLN A 1 16 ? -8.675 3.438 4.439 1.00 0.00 16 GLN A C 4
ATOM 1520 O O . GLN A 1 16 ? -9.498 4.313 4.185 1.00 0.00 16 GLN A O 4
ATOM 1534 N N . LEU A 1 17 ? -8.207 2.618 3.533 1.00 0.00 17 LEU A N 4
ATOM 1535 C CA . LEU A 1 17 ? -8.494 2.776 2.118 1.00 0.00 17 LEU A CA 4
ATOM 1536 C C . LEU A 1 17 ? -9.856 2.203 1.741 1.00 0.00 17 LEU A C 4
ATOM 1537 O O . LEU A 1 17 ? -10.416 1.397 2.467 1.00 0.00 17 LEU A O 4
ATOM 1553 N N . PRO A 1 18 ? -10.408 2.633 0.610 1.00 0.00 18 PRO A N 4
ATOM 1554 C CA . PRO A 1 18 ? -11.657 2.111 0.082 1.00 0.00 18 PRO A CA 4
ATOM 1555 C C . PRO A 1 18 ? -11.404 0.809 -0.724 1.00 0.00 18 PRO A C 4
ATOM 1556 O O . PRO A 1 18 ? -10.266 0.558 -1.143 1.00 0.00 18 PRO A O 4
ATOM 1567 N N . PRO A 1 19 ? -12.456 -0.019 -0.948 1.00 0.00 19 PRO A N 4
ATOM 1568 C CA . PRO A 1 19 ? -12.371 -1.358 -1.589 1.00 0.00 19 PRO A CA 4
ATOM 1569 C C . PRO A 1 19 ? -11.411 -1.473 -2.786 1.00 0.00 19 PRO A C 4
ATOM 1570 O O . PRO A 1 19 ? -10.529 -2.341 -2.792 1.00 0.00 19 PRO A O 4
ATOM 1581 N N . TRP A 1 20 ? -11.528 -0.566 -3.759 1.00 0.00 20 TRP A N 4
ATOM 1582 C CA . TRP A 1 20 ? -10.725 -0.656 -4.975 1.00 0.00 20 TRP A CA 4
ATOM 1583 C C . TRP A 1 20 ? -9.237 -0.463 -4.688 1.00 0.00 20 TRP A C 4
ATOM 1584 O O . TRP A 1 20 ? -8.381 -0.956 -5.415 1.00 0.00 20 TRP A O 4
ATOM 1605 N N . LEU A 1 21 ? -8.936 0.215 -3.607 1.00 0.00 21 LEU A N 4
ATOM 1606 C CA . LEU A 1 21 ? -7.568 0.448 -3.235 1.00 0.00 21 LEU A CA 4
ATOM 1607 C C . LEU A 1 21 ? -7.111 -0.598 -2.226 1.00 0.00 21 LEU A C 4
ATOM 1608 O O . LEU A 1 21 ?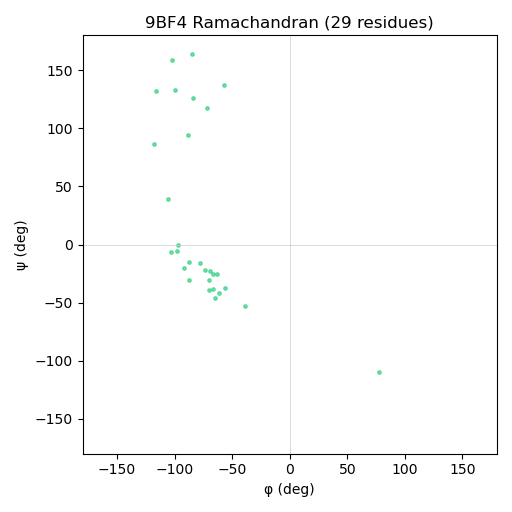 -5.934 -0.863 -2.103 1.00 0.00 21 LEU A O 4
ATOM 1624 N N . GLN A 1 22 ? -8.064 -1.242 -1.560 1.00 0.00 22 GLN A N 4
ATOM 1625 C CA . GLN A 1 22 ? -7.767 -2.312 -0.595 1.00 0.00 22 GLN A CA 4
ATOM 1626 C C . GLN A 1 22 ? -7.254 -3.530 -1.324 1.00 0.00 22 GLN A C 4
ATOM 1627 O O . GLN A 1 22 ? -6.409 -4.269 -0.821 1.00 0.00 22 GLN A O 4
ATOM 1641 N N . ASP A 1 23 ? -7.769 -3.724 -2.513 1.00 0.00 23 ASP A N 4
ATOM 1642 C CA . ASP A 1 23 ? -7.362 -4.825 -3.374 1.00 0.00 23 ASP A CA 4
ATOM 1643 C C . ASP A 1 23 ? -5.888 -4.707 -3.750 1.00 0.00 23 ASP A C 4
ATOM 1644 O O . ASP A 1 23 ? -5.147 -5.682 -3.738 1.00 0.00 23 ASP A O 4
ATOM 1653 N N . MET A 1 24 ? -5.462 -3.498 -4.014 1.00 0.00 24 MET A N 4
ATOM 1654 C CA . MET A 1 24 ? -4.091 -3.257 -4.418 1.00 0.00 24 MET A CA 4
ATOM 1655 C C . MET A 1 24 ? -3.204 -3.110 -3.209 1.00 0.00 24 MET A C 4
ATOM 1656 O O . MET A 1 24 ? -2.048 -3.539 -3.211 1.00 0.00 24 MET A O 4
ATOM 1670 N N . CYS A 1 25 ? -3.774 -2.566 -2.145 1.00 0.00 25 CYS A N 4
ATOM 1671 C CA . CYS A 1 25 ? -3.090 -2.437 -0.869 1.00 0.00 25 CYS A CA 4
ATOM 1672 C C . CYS A 1 25 ? -2.781 -3.830 -0.326 1.00 0.00 25 CYS A C 4
ATOM 1673 O O . CYS A 1 25 ? -1.842 -4.015 0.445 1.00 0.00 25 CYS A O 4
ATOM 1680 N N . ALA A 1 26 ? -3.558 -4.819 -0.773 1.00 0.00 26 ALA A N 4
ATOM 1681 C CA . ALA A 1 26 ? -3.336 -6.198 -0.390 1.00 0.00 26 ALA A CA 4
ATOM 1682 C C . ALA A 1 26 ? -1.976 -6.670 -0.869 1.00 0.00 26 ALA A C 4
ATOM 1683 O O . ALA A 1 26 ? -1.173 -7.137 -0.078 1.00 0.00 26 ALA A O 4
ATOM 1690 N N . ALA A 1 27 ? -1.692 -6.491 -2.149 1.00 0.00 27 ALA A N 4
ATOM 1691 C CA . ALA A 1 27 ? -0.403 -6.901 -2.696 1.00 0.00 27 ALA A CA 4
ATOM 1692 C C . ALA A 1 27 ? 0.690 -6.022 -2.132 1.00 0.00 27 ALA A C 4
ATOM 1693 O O . ALA A 1 27 ? 1.785 -6.491 -1.812 1.00 0.00 27 ALA A O 4
ATOM 1700 N N . ALA A 1 28 ? 0.361 -4.751 -1.955 1.00 0.00 28 ALA A N 4
ATOM 1701 C CA . ALA A 1 28 ? 1.271 -3.788 -1.375 1.00 0.00 28 ALA A CA 4
ATOM 1702 C C . ALA A 1 28 ? 1.722 -4.228 0.011 1.00 0.00 28 ALA A C 4
ATOM 1703 O O . ALA A 1 28 ? 2.857 -4.012 0.397 1.00 0.00 28 ALA A O 4
ATOM 1710 N N . SER A 1 29 ? 0.839 -4.877 0.724 1.00 0.00 29 SER A N 4
ATOM 1711 C CA . SER A 1 29 ? 1.135 -5.356 2.036 1.00 0.00 29 SER A CA 4
ATOM 1712 C C . SER A 1 29 ? 1.761 -6.769 2.013 1.00 0.00 29 SER A C 4
ATOM 1713 O O . SER A 1 29 ? 2.784 -7.013 2.670 1.00 0.00 29 SER A O 4
ATOM 1721 N N . PHE A 1 30 ? 1.176 -7.682 1.238 1.00 0.00 30 PHE A N 4
ATOM 1722 C CA . PHE A 1 30 ? 1.651 -9.068 1.197 1.00 0.00 30 PHE A CA 4
ATOM 1723 C C . PHE A 1 30 ? 2.979 -9.216 0.497 1.00 0.00 30 PHE A C 4
ATOM 1724 O O . PHE A 1 30 ? 3.880 -9.894 0.988 1.00 0.00 30 PHE A O 4
ATOM 1741 N N . ASP A 1 31 ? 3.128 -8.548 -0.591 1.00 0.00 31 ASP A N 4
ATOM 1742 C CA . ASP A 1 31 ? 4.382 -8.608 -1.336 1.00 0.00 31 ASP A CA 4
ATOM 1743 C C . ASP A 1 31 ? 5.327 -7.590 -0.766 1.00 0.00 31 ASP A C 4
ATOM 1744 O O . ASP A 1 31 ? 6.527 -7.827 -0.623 1.00 0.00 31 ASP A O 4
ATOM 1753 N N . GLY A 1 1 ? 4.495 -5.308 -0.599 1.00 0.00 1 GLY A N 5
ATOM 1754 C CA . GLY A 1 1 ? 4.833 -4.018 -0.066 1.00 0.00 1 GLY A CA 5
ATOM 1755 C C . GLY A 1 1 ? 5.497 -3.157 -1.094 1.00 0.00 1 GLY A C 5
ATOM 1756 O O . GLY A 1 1 ? 6.677 -3.332 -1.388 1.00 0.00 1 GLY A O 5
ATOM 1760 N N . PHE A 1 2 ? 4.745 -2.238 -1.648 1.00 0.00 2 PHE A N 5
ATOM 1761 C CA . PHE A 1 2 ? 5.255 -1.343 -2.667 1.00 0.00 2 PHE A CA 5
ATOM 1762 C C . PHE A 1 2 ? 6.140 -0.280 -2.048 1.00 0.00 2 PHE A C 5
ATOM 1763 O O . PHE A 1 2 ? 5.725 0.438 -1.120 1.00 0.00 2 PHE A O 5
ATOM 1780 N N . CYS A 1 3 ? 7.341 -0.207 -2.523 1.00 0.00 3 CYS A N 5
ATOM 1781 C CA . CYS A 1 3 ? 8.271 0.768 -2.092 1.00 0.00 3 CYS A CA 5
ATOM 1782 C C . CYS A 1 3 ? 8.694 1.626 -3.248 1.00 0.00 3 CYS A C 5
ATOM 1783 O O . CYS A 1 3 ? 9.041 1.135 -4.320 1.00 0.00 3 CYS A O 5
ATOM 1790 N N . TRP A 1 4 ? 8.621 2.884 -3.040 1.00 0.00 4 TRP A N 5
ATOM 1791 C CA . TRP A 1 4 ? 9.072 3.857 -3.973 1.00 0.00 4 TRP A CA 5
ATOM 1792 C C . TRP A 1 4 ? 10.352 4.401 -3.410 1.00 0.00 4 TRP A C 5
ATOM 1793 O O . TRP A 1 4 ? 10.369 5.413 -2.687 1.00 0.00 4 TRP A O 5
ATOM 1814 N N . GLY A 1 5 ? 11.404 3.651 -3.625 1.00 0.00 5 GLY A N 5
ATOM 1815 C CA . GLY A 1 5 ? 12.666 3.952 -3.034 1.00 0.00 5 GLY A CA 5
ATOM 1816 C C . GLY A 1 5 ? 12.618 3.622 -1.563 1.00 0.00 5 GLY A C 5
ATOM 1817 O O . GLY A 1 5 ? 12.512 2.448 -1.178 1.00 0.00 5 GLY A O 5
ATOM 1821 N N . ASP A 1 6 ? 12.620 4.637 -0.752 1.00 0.00 6 ASP A N 5
ATOM 1822 C CA . ASP A 1 6 ? 12.561 4.489 0.692 1.00 0.00 6 ASP A CA 5
ATOM 1823 C C . ASP A 1 6 ? 11.118 4.611 1.175 1.00 0.00 6 ASP A C 5
ATOM 1824 O O . ASP A 1 6 ? 10.803 4.269 2.310 1.00 0.00 6 ASP A O 5
ATOM 1833 N N . LEU A 1 7 ? 10.253 5.089 0.310 1.00 0.00 7 LEU A N 5
ATOM 1834 C CA . LEU A 1 7 ? 8.869 5.310 0.668 1.00 0.00 7 LEU A CA 5
ATOM 1835 C C . LEU A 1 7 ? 8.092 4.038 0.472 1.00 0.00 7 LEU A C 5
ATOM 1836 O O . LEU A 1 7 ? 7.784 3.671 -0.647 1.00 0.00 7 LEU A O 5
ATOM 1852 N N . CYS A 1 8 ? 7.832 3.348 1.521 1.00 0.00 8 CYS A N 5
ATOM 1853 C CA . CYS A 1 8 ? 7.078 2.131 1.432 1.00 0.00 8 CYS A CA 5
ATOM 1854 C C . CYS A 1 8 ? 5.701 2.357 1.984 1.00 0.00 8 CYS A C 5
ATOM 1855 O O . CYS A 1 8 ? 5.518 3.166 2.898 1.00 0.00 8 CYS A O 5
ATOM 1862 N N . VAL A 1 9 ? 4.735 1.707 1.400 1.00 0.00 9 VAL A N 5
ATOM 1863 C CA . VAL A 1 9 ? 3.368 1.809 1.847 1.00 0.00 9 VAL A CA 5
ATOM 1864 C C . VAL A 1 9 ? 3.169 1.036 3.168 1.00 0.00 9 VAL A C 5
ATOM 1865 O O . VAL A 1 9 ? 3.619 -0.114 3.298 1.00 0.00 9 VAL A O 5
ATOM 1878 N N . PRO A 1 10 ? 2.610 1.698 4.203 1.00 0.00 10 PRO A N 5
ATOM 1879 C CA . PRO A 1 10 ? 2.282 1.050 5.466 1.00 0.00 10 PRO A CA 5
ATOM 1880 C C . PRO A 1 10 ? 1.239 -0.045 5.277 1.00 0.00 10 PRO A C 5
ATOM 1881 O O . PRO A 1 10 ? 0.286 0.086 4.490 1.00 0.00 10 PRO A O 5
ATOM 1892 N N . TYR A 1 11 ? 1.385 -1.070 6.037 1.00 0.00 11 TYR A N 5
ATOM 1893 C CA . TYR A 1 11 ? 0.581 -2.260 5.926 1.00 0.00 11 TYR A CA 5
ATOM 1894 C C . TYR A 1 11 ? -0.797 -2.031 6.538 1.00 0.00 11 TYR A C 5
ATOM 1895 O O . TY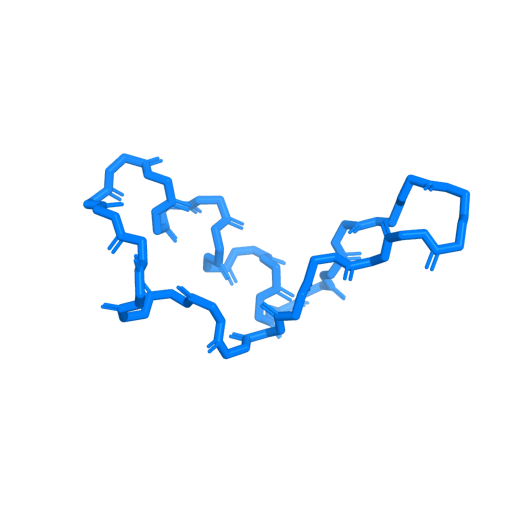R A 1 11 ? -1.750 -2.747 6.254 1.00 0.00 11 TYR A O 5
ATOM 1913 N N . GLY A 1 12 ? -0.900 -0.993 7.333 1.00 0.00 12 GLY A N 5
ATOM 1914 C CA . GLY A 1 12 ? -2.149 -0.654 7.958 1.00 0.00 12 GLY A CA 5
ATOM 1915 C C . GLY A 1 12 ? -2.962 0.335 7.143 1.00 0.00 12 GLY A C 5
ATOM 1916 O O . GLY A 1 12 ? -3.947 0.891 7.628 1.00 0.00 12 GLY A O 5
ATOM 1920 N N . THR A 1 13 ? -2.591 0.537 5.895 1.00 0.00 13 THR A N 5
ATOM 1921 C CA . THR A 1 13 ? -3.286 1.486 5.059 1.00 0.00 13 THR A CA 5
ATOM 1922 C C . THR A 1 13 ? -4.571 0.850 4.498 1.00 0.00 13 THR A C 5
ATOM 1923 O O . THR A 1 13 ? -5.508 1.541 4.102 1.00 0.00 13 THR A O 5
ATOM 1934 N N . CYS A 1 14 ? -4.654 -0.458 4.581 1.00 0.00 14 CYS A N 5
ATOM 1935 C CA . CYS A 1 14 ? -5.741 -1.185 3.960 1.00 0.00 14 CYS A CA 5
ATOM 1936 C C . CYS A 1 14 ? -7.082 -0.971 4.679 1.00 0.00 14 CYS A C 5
ATOM 1937 O O . CYS A 1 14 ? -8.146 -1.120 4.085 1.00 0.00 14 CYS A O 5
ATOM 1944 N N . SER A 1 15 ? -7.035 -0.603 5.946 1.00 0.00 15 SER A N 5
ATOM 1945 C CA . SER A 1 15 ? -8.254 -0.327 6.685 1.00 0.00 15 SER A CA 5
ATOM 1946 C C . SER A 1 15 ? -8.644 1.146 6.504 1.00 0.00 15 SER A C 5
ATOM 1947 O O . SER A 1 15 ? -9.728 1.573 6.888 1.00 0.00 15 SER A O 5
ATOM 1955 N N . GLN A 1 16 ? -7.760 1.903 5.892 1.00 0.00 16 GLN A N 5
ATOM 1956 C CA . GLN A 1 16 ? -7.966 3.324 5.700 1.00 0.00 16 GLN A CA 5
ATOM 1957 C C . GLN A 1 16 ? -8.452 3.593 4.277 1.00 0.00 16 GLN A C 5
ATOM 1958 O O . GLN A 1 16 ? -9.031 4.645 3.989 1.00 0.00 16 GLN A O 5
ATOM 1972 N N . LEU A 1 17 ? -8.221 2.633 3.403 1.00 0.00 17 LEU A N 5
ATOM 1973 C CA . LEU A 1 17 ? -8.593 2.741 2.004 1.00 0.00 17 LEU A CA 5
ATOM 1974 C C . LEU A 1 17 ? -9.936 2.049 1.749 1.00 0.00 17 LEU A C 5
ATOM 1975 O O . LEU A 1 17 ? -10.385 1.234 2.556 1.00 0.00 17 LEU A O 5
ATOM 1991 N N . PRO A 1 18 ? -10.603 2.385 0.647 1.00 0.00 18 PRO A N 5
ATOM 1992 C CA . PRO A 1 18 ? -11.856 1.757 0.246 1.00 0.00 18 PRO A CA 5
ATOM 1993 C C . PRO A 1 18 ? -11.599 0.454 -0.549 1.00 0.00 18 PRO A C 5
ATOM 1994 O O . PRO A 1 18 ? -10.487 0.254 -1.056 1.00 0.00 18 PRO A O 5
ATOM 2005 N N . PRO A 1 19 ? -12.630 -0.432 -0.672 1.00 0.00 19 PRO A N 5
ATOM 2006 C CA . PRO A 1 19 ? -12.544 -1.767 -1.319 1.00 0.00 19 PRO A CA 5
ATOM 2007 C C . PRO A 1 19 ? -11.633 -1.853 -2.560 1.00 0.00 19 PRO A C 5
ATOM 2008 O O . PRO A 1 19 ? -10.696 -2.651 -2.594 1.00 0.00 19 PRO A O 5
ATOM 2019 N N . TRP A 1 20 ? -11.859 -0.976 -3.534 1.00 0.00 20 TRP A N 5
ATOM 2020 C CA . TRP A 1 20 ? -11.138 -1.042 -4.805 1.00 0.00 20 TRP A CA 5
ATOM 2021 C C . TRP A 1 20 ? -9.646 -0.740 -4.650 1.00 0.00 20 TRP A C 5
ATOM 2022 O O . TRP A 1 20 ? -8.822 -1.198 -5.440 1.00 0.00 20 TRP A O 5
ATOM 2043 N N . LEU A 1 21 ? -9.295 -0.000 -3.627 1.00 0.00 21 LEU A N 5
ATOM 2044 C CA . LEU A 1 21 ? -7.908 0.315 -3.399 1.00 0.00 21 LEU A CA 5
ATOM 2045 C C . LEU A 1 21 ? -7.312 -0.695 -2.434 1.00 0.00 21 LEU A C 5
ATOM 2046 O O . LEU A 1 21 ? -6.105 -0.923 -2.415 1.00 0.00 21 LEU A O 5
ATOM 2062 N N . GLN A 1 22 ? -8.183 -1.363 -1.689 1.00 0.00 22 GLN A N 5
ATOM 2063 C CA . GLN A 1 22 ? -7.776 -2.406 -0.766 1.00 0.00 22 GLN A CA 5
ATOM 2064 C C . GLN A 1 22 ? -7.229 -3.582 -1.525 1.00 0.00 22 GLN A C 5
ATOM 2065 O O . GLN A 1 22 ? -6.326 -4.256 -1.056 1.00 0.00 22 GLN A O 5
ATOM 2079 N N . ASP A 1 23 ? -7.759 -3.805 -2.714 1.00 0.00 23 ASP A N 5
ATOM 2080 C CA . ASP A 1 23 ? -7.300 -4.894 -3.580 1.00 0.00 23 ASP A CA 5
ATOM 2081 C C . ASP A 1 23 ? -5.820 -4.733 -3.906 1.00 0.00 23 ASP A C 5
ATOM 2082 O O . ASP A 1 23 ? -5.068 -5.688 -3.910 1.00 0.00 23 ASP A O 5
ATOM 2091 N N . MET A 1 24 ? -5.396 -3.498 -4.081 1.00 0.00 24 MET A N 5
ATOM 2092 C CA . MET A 1 24 ? -4.004 -3.205 -4.407 1.00 0.00 24 MET A CA 5
ATOM 2093 C C . MET A 1 24 ? -3.203 -3.085 -3.135 1.00 0.00 24 MET A C 5
ATOM 2094 O O . MET A 1 24 ? -1.982 -3.286 -3.117 1.00 0.00 24 MET A O 5
ATOM 2108 N N . CYS A 1 25 ? -3.897 -2.769 -2.064 1.00 0.00 25 CYS A N 5
ATOM 2109 C CA . CYS A 1 25 ? -3.300 -2.679 -0.758 1.00 0.00 25 CYS A CA 5
ATOM 2110 C C . CYS A 1 25 ? -2.991 -4.097 -0.263 1.00 0.00 25 CYS A C 5
ATOM 2111 O O . CYS A 1 25 ? -2.160 -4.297 0.611 1.00 0.00 25 CYS A O 5
ATOM 2118 N N . ALA A 1 26 ? -3.642 -5.093 -0.873 1.00 0.00 26 ALA A N 5
ATOM 2119 C CA . ALA A 1 26 ? -3.364 -6.490 -0.556 1.00 0.00 26 ALA A CA 5
ATOM 2120 C C . ALA A 1 26 ? -1.936 -6.812 -0.966 1.00 0.00 26 ALA A C 5
ATOM 2121 O O . ALA A 1 26 ? -1.155 -7.360 -0.189 1.00 0.00 26 ALA A O 5
ATOM 2128 N N . ALA A 1 27 ? -1.574 -6.395 -2.167 1.00 0.00 27 ALA A N 5
ATOM 2129 C CA . ALA A 1 27 ? -0.222 -6.574 -2.658 1.00 0.00 27 ALA A CA 5
ATOM 2130 C C . ALA A 1 27 ? 0.735 -5.700 -1.847 1.00 0.00 27 ALA A C 5
ATOM 2131 O O . ALA A 1 27 ? 1.884 -6.043 -1.640 1.00 0.00 27 ALA A O 5
ATOM 2138 N N . ALA A 1 28 ? 0.223 -4.594 -1.346 1.00 0.00 28 ALA A N 5
ATOM 2139 C CA . ALA A 1 28 ? 0.988 -3.695 -0.496 1.00 0.00 28 ALA A CA 5
ATOM 2140 C C . ALA A 1 28 ? 1.252 -4.329 0.867 1.00 0.00 28 ALA A C 5
ATOM 2141 O O . ALA A 1 28 ? 2.205 -3.981 1.543 1.00 0.00 28 ALA A O 5
ATOM 2148 N N . SER A 1 29 ? 0.406 -5.252 1.254 1.00 0.00 29 SER A N 5
ATOM 2149 C CA . SER A 1 29 ? 0.556 -5.925 2.508 1.00 0.00 29 SER A CA 5
ATOM 2150 C C . SER A 1 29 ? 1.553 -7.078 2.388 1.00 0.00 29 SER A C 5
ATOM 2151 O O . SER A 1 29 ? 2.489 -7.200 3.188 1.00 0.00 29 SER A O 5
ATOM 2159 N N . PHE A 1 30 ? 1.377 -7.901 1.369 1.00 0.00 30 PHE A N 5
ATOM 2160 C CA . PHE A 1 30 ? 2.216 -9.073 1.211 1.00 0.00 30 PHE A CA 5
ATOM 2161 C C . PHE A 1 30 ? 3.555 -8.753 0.591 1.00 0.00 30 PHE A C 5
ATOM 2162 O O . PHE A 1 30 ? 4.581 -9.226 1.049 1.00 0.00 30 PHE A O 5
ATOM 2179 N N . ASP A 1 31 ? 3.538 -7.940 -0.402 1.00 0.00 31 ASP A N 5
ATOM 2180 C CA . ASP A 1 31 ? 4.759 -7.569 -1.108 1.00 0.00 31 ASP A CA 5
ATOM 2181 C C . ASP A 1 31 ? 5.291 -6.301 -0.513 1.00 0.00 31 ASP A C 5
ATOM 2182 O O . ASP A 1 31 ? 6.386 -6.253 0.053 1.00 0.00 31 ASP A O 5
ATOM 2191 N N . GLY A 1 1 ? 4.475 -5.118 -0.220 1.00 0.00 1 GLY A N 6
ATOM 2192 C CA . GLY A 1 1 ? 4.739 -3.762 0.181 1.00 0.00 1 GLY A CA 6
ATOM 2193 C C . GLY A 1 1 ? 5.326 -2.957 -0.937 1.00 0.00 1 GLY A C 6
ATOM 2194 O O . GLY A 1 1 ? 6.470 -3.178 -1.340 1.00 0.00 1 GLY A O 6
ATOM 2198 N N . PHE A 1 2 ? 4.543 -2.048 -1.463 1.00 0.00 2 PHE A N 6
ATOM 2199 C CA . PHE A 1 2 ? 4.998 -1.186 -2.536 1.00 0.00 2 PHE A CA 6
ATOM 2200 C C . PHE A 1 2 ? 5.939 -0.135 -2.001 1.00 0.00 2 PHE A C 6
ATOM 2201 O O . PHE A 1 2 ? 5.585 0.637 -1.096 1.00 0.00 2 PHE A O 6
ATOM 2218 N N . CYS A 1 3 ? 7.116 -0.122 -2.526 1.00 0.00 3 CYS A N 6
ATOM 2219 C CA . CYS A 1 3 ? 8.101 0.826 -2.169 1.00 0.00 3 CYS A CA 6
ATOM 2220 C C . CYS A 1 3 ? 8.646 1.457 -3.403 1.00 0.00 3 CYS A C 6
ATOM 2221 O O . CYS A 1 3 ? 9.209 0.791 -4.266 1.00 0.00 3 CYS A O 6
ATOM 2228 N N . TRP A 1 4 ? 8.459 2.707 -3.501 1.00 0.00 4 TRP A N 6
ATOM 2229 C CA . TRP A 1 4 ? 8.989 3.474 -4.584 1.00 0.00 4 TRP A CA 6
ATOM 2230 C C . TRP A 1 4 ? 10.152 4.191 -4.037 1.00 0.00 4 TRP A C 6
ATOM 2231 O O . TRP A 1 4 ? 10.024 5.274 -3.468 1.00 0.00 4 TRP A O 6
ATOM 2252 N N . GLY A 1 5 ? 11.244 3.515 -4.069 1.00 0.00 5 GLY A N 6
ATOM 2253 C CA . GLY A 1 5 ? 12.451 4.017 -3.497 1.00 0.00 5 GLY A CA 6
ATOM 2254 C C . GLY A 1 5 ? 12.366 3.927 -1.995 1.00 0.00 5 GLY A C 6
ATOM 2255 O O . GLY A 1 5 ? 12.339 2.824 -1.429 1.00 0.00 5 GLY A O 6
ATOM 2259 N N . ASP A 1 6 ? 12.235 5.063 -1.357 1.00 0.00 6 ASP A N 6
ATOM 2260 C CA . ASP A 1 6 ? 12.132 5.134 0.088 1.00 0.00 6 ASP A CA 6
ATOM 2261 C C . ASP A 1 6 ? 10.676 5.238 0.508 1.00 0.00 6 ASP A C 6
ATOM 2262 O O . ASP A 1 6 ? 10.355 5.206 1.689 1.00 0.00 6 ASP A O 6
ATOM 2271 N N . LEU A 1 7 ? 9.800 5.364 -0.459 1.00 0.00 7 LEU A N 6
ATOM 2272 C CA . LEU A 1 7 ? 8.383 5.532 -0.182 1.00 0.00 7 LEU A CA 6
ATOM 2273 C C . LEU A 1 7 ? 7.647 4.199 -0.162 1.00 0.00 7 LEU A C 6
ATOM 2274 O O . LEU A 1 7 ? 7.302 3.648 -1.210 1.00 0.00 7 LEU A O 6
ATOM 2290 N N . CYS A 1 8 ? 7.432 3.680 1.014 1.00 0.00 8 CYS A N 6
ATOM 2291 C CA . CYS A 1 8 ? 6.740 2.427 1.188 1.00 0.00 8 CYS A CA 6
ATOM 2292 C C . CYS A 1 8 ? 5.354 2.662 1.743 1.00 0.00 8 CYS A C 6
ATOM 2293 O O . CYS A 1 8 ? 5.121 3.629 2.475 1.00 0.00 8 CYS A O 6
ATOM 2300 N N . VAL A 1 9 ? 4.429 1.837 1.347 1.00 0.00 9 VAL A N 6
ATOM 2301 C CA . VAL A 1 9 ? 3.079 1.904 1.853 1.00 0.00 9 VAL A CA 6
ATOM 2302 C C . VAL A 1 9 ? 2.950 1.012 3.097 1.00 0.00 9 VAL A C 6
ATOM 2303 O O . VAL A 1 9 ? 3.376 -0.145 3.073 1.00 0.00 9 VAL A O 6
ATOM 2316 N N . PRO A 1 10 ? 2.441 1.558 4.219 1.00 0.00 10 PRO A N 6
ATOM 2317 C CA . PRO A 1 10 ? 2.236 0.782 5.438 1.00 0.00 10 PRO A CA 6
ATOM 2318 C C . PRO A 1 10 ? 1.217 -0.345 5.229 1.00 0.00 10 PRO A C 6
ATOM 2319 O O . PRO A 1 10 ? 0.146 -0.150 4.612 1.00 0.00 10 PRO A O 6
ATOM 2330 N N . TYR A 1 11 ? 1.528 -1.482 5.793 1.00 0.00 11 TYR A N 6
ATOM 2331 C CA . TYR A 1 11 ? 0.747 -2.708 5.657 1.00 0.00 11 TYR A CA 6
ATOM 2332 C C . TYR A 1 11 ? -0.612 -2.556 6.328 1.00 0.00 11 TYR A C 6
ATOM 2333 O O . TYR A 1 11 ? -1.576 -3.228 5.974 1.00 0.00 11 TYR A O 6
ATOM 2351 N N . GLY A 1 12 ? -0.684 -1.653 7.277 1.00 0.00 12 GLY A N 6
ATOM 2352 C CA . GLY A 1 12 ? -1.906 -1.440 8.002 1.00 0.00 12 GLY A CA 6
ATOM 2353 C C . GLY A 1 12 ? -2.718 -0.264 7.488 1.00 0.00 12 GLY A C 6
ATOM 2354 O O . GLY A 1 12 ? -3.448 0.365 8.254 1.00 0.00 12 GLY A O 6
ATOM 2358 N N . THR A 1 13 ? -2.595 0.046 6.205 1.00 0.00 13 THR A N 6
ATOM 2359 C CA . THR A 1 13 ? -3.347 1.159 5.608 1.00 0.00 13 THR A CA 6
ATOM 2360 C C . THR A 1 13 ? -4.687 0.661 4.988 1.00 0.00 13 THR A C 6
ATOM 2361 O O . THR A 1 13 ? -5.637 1.436 4.779 1.00 0.00 13 THR A O 6
ATOM 2372 N N . CYS A 1 14 ? -4.784 -0.628 4.813 1.00 0.00 14 CYS A N 6
ATOM 2373 C CA . CYS A 1 14 ? -5.867 -1.247 4.046 1.00 0.00 14 CYS A CA 6
ATOM 2374 C C . CYS A 1 14 ? -7.223 -1.013 4.683 1.00 0.00 14 CYS A C 6
ATOM 2375 O O . CYS A 1 14 ? -8.187 -0.705 3.992 1.00 0.00 14 CYS A O 6
ATOM 2382 N N . SER A 1 15 ? -7.274 -1.081 6.005 1.00 0.00 15 SER A N 6
ATOM 2383 C CA . SER A 1 15 ? -8.507 -0.887 6.746 1.00 0.00 15 SER A CA 6
ATOM 2384 C C . SER A 1 15 ? -9.020 0.557 6.612 1.00 0.00 15 SER A C 6
ATOM 2385 O O . SER A 1 15 ? -10.193 0.837 6.863 1.00 0.00 15 SER A O 6
ATOM 2393 N N . GLN A 1 16 ? -8.149 1.450 6.186 1.00 0.00 16 GLN A N 6
ATOM 2394 C CA . GLN A 1 16 ? -8.483 2.846 6.052 1.00 0.00 16 GLN A CA 6
ATOM 2395 C C . GLN A 1 16 ? -8.595 3.252 4.580 1.00 0.00 16 GLN A C 6
ATOM 2396 O O . GLN A 1 16 ? -8.952 4.390 4.264 1.00 0.00 16 GLN A O 6
ATOM 2410 N N . LEU A 1 17 ? -8.265 2.345 3.691 1.00 0.00 17 LEU A N 6
ATOM 2411 C CA . LEU A 1 17 ? -8.384 2.607 2.261 1.00 0.00 17 LEU A CA 6
ATOM 2412 C C . LEU A 1 17 ? -9.726 2.114 1.713 1.00 0.00 17 LEU A C 6
ATOM 2413 O O . LEU A 1 17 ? -10.380 1.277 2.326 1.00 0.00 17 LEU A O 6
ATOM 2429 N N . PRO A 1 18 ? -10.152 2.651 0.567 1.00 0.00 18 PRO A N 6
ATOM 2430 C CA . PRO A 1 18 ? -11.374 2.234 -0.120 1.00 0.00 18 PRO A CA 6
ATOM 2431 C C . PRO A 1 18 ? -11.124 0.984 -1.020 1.00 0.00 18 PRO A C 6
ATOM 2432 O O . PRO A 1 18 ? -9.971 0.683 -1.343 1.00 0.00 18 PRO A O 6
ATOM 2443 N N . PRO A 1 19 ? -12.211 0.268 -1.439 1.00 0.00 19 PRO A N 6
ATOM 2444 C CA . PRO A 1 19 ? -12.171 -1.019 -2.192 1.00 0.00 19 PRO A CA 6
ATOM 2445 C C . PRO A 1 19 ? -11.031 -1.199 -3.226 1.00 0.00 19 PRO A C 6
ATOM 2446 O O . PRO A 1 19 ? -10.252 -2.163 -3.136 1.00 0.00 19 PRO A O 6
ATOM 2457 N N . TRP A 1 20 ? -10.896 -0.268 -4.164 1.00 0.00 20 TRP A N 6
ATOM 2458 C CA . TRP A 1 20 ? -9.909 -0.407 -5.235 1.00 0.00 20 TRP A CA 6
ATOM 2459 C C . TRP A 1 20 ? -8.491 -0.333 -4.701 1.00 0.00 20 TRP A C 6
ATOM 2460 O O . TRP A 1 20 ? -7.576 -0.976 -5.210 1.00 0.00 20 TRP A O 6
ATOM 2481 N N . LEU A 1 21 ? -8.324 0.399 -3.635 1.00 0.00 21 LEU A N 6
ATOM 2482 C CA . LEU A 1 21 ? -7.035 0.551 -3.037 1.00 0.00 21 LEU A CA 6
ATOM 2483 C C . LEU A 1 21 ? -6.794 -0.549 -2.029 1.00 0.00 21 LEU A C 6
ATOM 2484 O O . LEU A 1 21 ? -5.681 -0.778 -1.623 1.00 0.00 21 LEU A O 6
ATOM 2500 N N . GLN A 1 22 ? -7.847 -1.244 -1.657 1.00 0.00 22 GLN A N 6
ATOM 2501 C CA . GLN A 1 22 ? -7.755 -2.380 -0.759 1.00 0.00 22 GLN A CA 6
ATOM 2502 C C . GLN A 1 22 ? -7.130 -3.561 -1.458 1.00 0.00 22 GLN A C 6
ATOM 2503 O O . GLN A 1 22 ? -6.359 -4.295 -0.858 1.00 0.00 22 GLN A O 6
ATOM 2517 N N . ASP A 1 23 ? -7.444 -3.733 -2.738 1.00 0.00 23 ASP A N 6
ATOM 2518 C CA . ASP A 1 23 ? -6.819 -4.808 -3.539 1.00 0.00 23 ASP A CA 6
ATOM 2519 C C . ASP A 1 23 ? -5.344 -4.500 -3.737 1.00 0.00 23 ASP A C 6
ATOM 2520 O O . ASP A 1 23 ? -4.490 -5.375 -3.679 1.00 0.00 23 ASP A O 6
ATOM 2529 N N . MET A 1 24 ? -5.056 -3.224 -3.892 1.00 0.00 24 MET A N 6
ATOM 2530 C CA . MET A 1 24 ? -3.687 -2.748 -4.060 1.00 0.00 24 MET A CA 6
ATOM 2531 C C . MET A 1 24 ? -2.962 -2.915 -2.746 1.00 0.00 24 MET A C 6
ATOM 2532 O O . MET A 1 24 ? -1.833 -3.376 -2.683 1.00 0.00 24 MET A O 6
ATOM 2546 N N . CYS A 1 25 ? -3.657 -2.583 -1.686 1.00 0.00 25 CYS A N 6
ATOM 2547 C CA . CYS A 1 25 ? -3.131 -2.673 -0.354 1.00 0.00 25 CYS A CA 6
ATOM 2548 C C . CYS A 1 25 ? -3.001 -4.132 0.064 1.00 0.00 25 CYS A C 6
ATOM 2549 O O . CYS A 1 25 ? -2.257 -4.454 0.972 1.00 0.00 25 CYS A O 6
ATOM 2556 N N . ALA A 1 26 ? -3.700 -5.020 -0.626 1.00 0.00 26 ALA A N 6
ATOM 2557 C CA . ALA A 1 26 ? -3.551 -6.439 -0.367 1.00 0.00 26 ALA A CA 6
ATOM 2558 C C . ALA A 1 26 ? -2.158 -6.861 -0.810 1.00 0.00 26 ALA A C 6
ATOM 2559 O O . ALA A 1 26 ? -1.430 -7.516 -0.070 1.00 0.00 26 ALA A O 6
ATOM 2566 N N . ALA A 1 27 ? -1.756 -6.388 -1.983 1.00 0.00 27 ALA A N 6
ATOM 2567 C CA . ALA A 1 27 ? -0.414 -6.630 -2.495 1.00 0.00 27 ALA A CA 6
ATOM 2568 C C . ALA A 1 27 ? 0.614 -5.893 -1.626 1.00 0.00 27 ALA A C 6
ATOM 2569 O O . ALA A 1 27 ? 1.768 -6.298 -1.508 1.00 0.00 27 ALA A O 6
ATOM 2576 N N . ALA A 1 28 ? 0.179 -4.813 -1.012 1.00 0.00 28 ALA A N 6
ATOM 2577 C CA . ALA A 1 28 ? 1.007 -4.083 -0.077 1.00 0.00 28 ALA A CA 6
ATOM 2578 C C . ALA A 1 28 ? 1.188 -4.891 1.206 1.00 0.00 28 ALA A C 6
ATOM 2579 O O . ALA A 1 28 ? 2.263 -4.936 1.760 1.00 0.00 28 ALA A O 6
ATOM 2586 N N . SER A 1 29 ? 0.130 -5.547 1.640 1.00 0.00 29 SER A N 6
ATOM 2587 C CA . SER A 1 29 ? 0.165 -6.370 2.827 1.00 0.00 29 SER A CA 6
ATOM 2588 C C . SER A 1 29 ? 1.069 -7.585 2.614 1.00 0.00 29 SER A C 6
ATOM 2589 O O . SER A 1 29 ? 1.832 -7.955 3.488 1.00 0.00 29 SER A O 6
ATOM 2597 N N . PHE A 1 30 ? 0.998 -8.181 1.440 1.00 0.00 30 PHE A N 6
ATOM 2598 C CA . PHE A 1 30 ? 1.791 -9.370 1.151 1.00 0.00 30 PHE A CA 6
ATOM 2599 C C . PHE A 1 30 ? 3.207 -9.053 0.710 1.00 0.00 30 PHE A C 6
ATOM 2600 O O . PHE A 1 30 ? 4.087 -9.916 0.767 1.00 0.00 30 PHE A O 6
ATOM 2617 N N . ASP A 1 31 ? 3.436 -7.843 0.294 1.00 0.00 31 ASP A N 6
ATOM 2618 C CA . ASP A 1 31 ? 4.740 -7.451 -0.219 1.00 0.00 31 ASP A CA 6
ATOM 2619 C C . ASP A 1 31 ? 5.139 -6.090 0.272 1.00 0.00 31 ASP A C 6
ATOM 2620 O O . ASP A 1 31 ? 6.033 -5.946 1.120 1.00 0.00 31 ASP A O 6
ATOM 2629 N N . GLY A 1 1 ? 4.456 -5.616 0.068 1.00 0.00 1 GLY A N 7
ATOM 2630 C CA . GLY A 1 1 ? 4.749 -4.270 0.507 1.00 0.00 1 GLY A CA 7
ATOM 2631 C C . GLY A 1 1 ? 5.467 -3.503 -0.563 1.00 0.00 1 GLY A C 7
ATOM 2632 O O . GLY A 1 1 ? 6.640 -3.741 -0.828 1.00 0.00 1 GLY A O 7
ATOM 2636 N N . PHE A 1 2 ? 4.773 -2.602 -1.194 1.00 0.00 2 PHE A N 7
ATOM 2637 C CA . PHE A 1 2 ? 5.342 -1.848 -2.290 1.00 0.00 2 PHE A CA 7
ATOM 2638 C C . PHE A 1 2 ? 6.137 -0.650 -1.797 1.00 0.00 2 PHE A C 7
ATOM 2639 O O . PHE A 1 2 ? 5.730 0.033 -0.840 1.00 0.00 2 PHE A O 7
ATOM 2656 N N . CYS A 1 3 ? 7.257 -0.406 -2.446 1.00 0.00 3 CYS A N 7
ATOM 2657 C CA . CYS A 1 3 ? 8.113 0.691 -2.144 1.00 0.00 3 CYS A CA 7
ATOM 2658 C C . CYS A 1 3 ? 8.669 1.303 -3.402 1.00 0.00 3 CYS A C 7
ATOM 2659 O O . CYS A 1 3 ? 9.252 0.624 -4.252 1.00 0.00 3 CYS A O 7
ATOM 2666 N N . TRP A 1 4 ? 8.462 2.564 -3.515 1.00 0.00 4 TRP A N 7
ATOM 2667 C CA . TRP A 1 4 ? 8.976 3.370 -4.586 1.00 0.00 4 TRP A CA 7
ATOM 2668 C C . TRP A 1 4 ? 9.891 4.409 -3.978 1.00 0.00 4 TRP A C 7
ATOM 2669 O O . TRP A 1 4 ? 9.461 5.527 -3.624 1.00 0.00 4 TRP A O 7
ATOM 2690 N N . GLY A 1 5 ? 11.113 4.013 -3.759 1.00 0.00 5 GLY A N 7
ATOM 2691 C CA . GLY A 1 5 ? 12.064 4.863 -3.121 1.00 0.00 5 GLY A CA 7
ATOM 2692 C C . GLY A 1 5 ? 11.730 5.004 -1.662 1.00 0.00 5 GLY A C 7
ATOM 2693 O O . GLY A 1 5 ? 11.812 4.038 -0.904 1.00 0.00 5 GLY A O 7
ATOM 2697 N N . ASP A 1 6 ? 11.296 6.172 -1.286 1.00 0.00 6 ASP A N 7
ATOM 2698 C CA . ASP A 1 6 ? 10.928 6.455 0.081 1.00 0.00 6 ASP A CA 7
ATOM 2699 C C . ASP A 1 6 ? 9.437 6.205 0.298 1.00 0.00 6 ASP A C 7
ATOM 2700 O O . ASP A 1 6 ? 8.966 6.140 1.437 1.00 0.00 6 ASP A O 7
ATOM 2709 N N . LEU A 1 7 ? 8.701 6.059 -0.780 1.00 0.00 7 LEU A N 7
ATOM 2710 C CA . LEU A 1 7 ? 7.269 5.861 -0.688 1.00 0.00 7 LEU A CA 7
ATOM 2711 C C . LEU A 1 7 ? 6.940 4.392 -0.524 1.00 0.00 7 LEU A C 7
ATOM 2712 O O . LEU A 1 7 ? 7.048 3.617 -1.473 1.00 0.00 7 LEU A O 7
ATOM 2728 N N . CYS A 1 8 ? 6.573 4.011 0.660 1.00 0.00 8 CYS A N 7
ATOM 2729 C CA . CYS A 1 8 ? 6.203 2.651 0.936 1.00 0.00 8 CYS A CA 7
ATOM 2730 C C . CYS A 1 8 ? 4.805 2.607 1.473 1.00 0.00 8 CYS A C 7
ATOM 2731 O O . CYS A 1 8 ? 4.354 3.541 2.135 1.00 0.00 8 CYS A O 7
ATOM 2738 N N . VAL A 1 9 ? 4.101 1.566 1.158 1.00 0.00 9 VAL A N 7
ATOM 2739 C CA . VAL A 1 9 ? 2.770 1.386 1.665 1.00 0.00 9 VAL A CA 7
ATOM 2740 C C . VAL A 1 9 ? 2.774 0.475 2.893 1.00 0.00 9 VAL A C 7
ATOM 2741 O O . VAL A 1 9 ? 3.130 -0.709 2.804 1.00 0.00 9 VAL A O 7
ATOM 2754 N N . PRO A 1 10 ? 2.475 1.040 4.081 1.00 0.00 10 PRO A N 7
ATOM 2755 C CA . PRO A 1 10 ? 2.385 0.276 5.320 1.00 0.00 10 PRO A CA 7
ATOM 2756 C C . PRO A 1 10 ? 1.291 -0.790 5.236 1.00 0.00 10 PRO A C 7
ATOM 2757 O O . PRO A 1 10 ? 0.258 -0.600 4.566 1.00 0.00 10 PRO A O 7
ATOM 2768 N N . TYR A 1 11 ? 1.499 -1.857 5.943 1.00 0.00 11 TYR A N 7
ATOM 2769 C CA . TYR A 1 11 ? 0.634 -3.018 5.923 1.00 0.00 11 TYR A CA 7
ATOM 2770 C C . TYR A 1 11 ? -0.718 -2.693 6.549 1.00 0.00 11 TYR A C 7
ATOM 2771 O O . TYR A 1 11 ? -1.749 -3.221 6.143 1.00 0.00 11 TYR A O 7
ATOM 2789 N N . GLY A 1 12 ? -0.715 -1.774 7.483 1.00 0.00 12 GLY A N 7
ATOM 2790 C CA . GLY A 1 12 ? -1.937 -1.399 8.147 1.00 0.00 12 GLY A CA 7
ATOM 2791 C C . GLY A 1 12 ? -2.660 -0.241 7.474 1.00 0.00 12 GLY A C 7
ATOM 2792 O O . GLY A 1 12 ? -3.453 0.455 8.108 1.00 0.00 12 GLY A O 7
ATOM 2796 N N . THR A 1 13 ? -2.406 -0.026 6.202 1.00 0.00 13 THR A N 7
ATOM 2797 C CA . THR A 1 13 ? -3.060 1.061 5.498 1.00 0.00 13 THR A CA 7
ATOM 2798 C C . THR A 1 13 ? -4.346 0.569 4.813 1.00 0.00 13 THR A C 7
ATOM 2799 O O . THR A 1 13 ? -5.200 1.361 4.428 1.00 0.00 13 THR A O 7
ATOM 2810 N N . CYS A 1 14 ? -4.512 -0.734 4.741 1.00 0.00 14 CYS A N 7
ATOM 2811 C CA . CYS A 1 14 ? -5.595 -1.323 3.959 1.00 0.00 14 CYS A CA 7
ATOM 2812 C C . CYS A 1 14 ? -6.970 -0.926 4.472 1.00 0.00 14 CYS A C 7
ATOM 2813 O O . CYS A 1 14 ? -7.833 -0.561 3.698 1.00 0.00 14 CYS A O 7
ATOM 2820 N N . SER A 1 15 ? -7.136 -0.910 5.771 1.00 0.00 15 SER A N 7
ATOM 2821 C CA . SER A 1 15 ? -8.402 -0.558 6.373 1.00 0.00 15 SER A CA 7
ATOM 2822 C C . SER A 1 15 ? -8.604 0.979 6.339 1.00 0.00 15 SER A C 7
ATOM 2823 O O . SER A 1 15 ? -9.701 1.495 6.592 1.00 0.00 15 SER A O 7
ATOM 2831 N N . GLN A 1 16 ? -7.550 1.699 6.000 1.00 0.00 16 GLN A N 7
ATOM 2832 C CA . GLN A 1 16 ? -7.596 3.150 5.920 1.00 0.00 16 GLN A CA 7
ATOM 2833 C C . GLN A 1 16 ? -7.940 3.589 4.514 1.00 0.00 16 GLN A C 7
ATOM 2834 O O . GLN A 1 16 ? -8.352 4.726 4.286 1.00 0.00 16 GLN A O 7
ATOM 2848 N N . LEU A 1 17 ? -7.764 2.693 3.586 1.00 0.00 17 LEU A N 7
ATOM 2849 C CA . LEU A 1 17 ? -8.010 2.974 2.196 1.00 0.00 17 LEU A CA 7
ATOM 2850 C C . LEU A 1 17 ? -9.398 2.494 1.775 1.00 0.00 17 LEU A C 7
ATOM 2851 O O . LEU A 1 17 ? -10.029 1.710 2.479 1.00 0.00 17 LEU A O 7
ATOM 2867 N N . PRO A 1 18 ? -9.899 2.992 0.646 1.00 0.00 18 PRO A N 7
ATOM 2868 C CA . PRO A 1 18 ? -11.155 2.544 0.056 1.00 0.00 18 PRO A CA 7
ATOM 2869 C C . PRO A 1 18 ? -10.915 1.290 -0.834 1.00 0.00 18 PRO A C 7
ATOM 2870 O O . PRO A 1 18 ? -9.757 0.995 -1.182 1.00 0.00 18 PRO A O 7
ATOM 2881 N N . PRO A 1 19 ? -11.995 0.561 -1.229 1.00 0.00 19 PRO A N 7
ATOM 2882 C CA . PRO A 1 19 ? -11.934 -0.718 -1.983 1.00 0.00 19 PRO A CA 7
ATOM 2883 C C . PRO A 1 19 ? -10.842 -0.815 -3.073 1.00 0.00 19 PRO A C 7
ATOM 2884 O O . PRO A 1 19 ? -9.994 -1.703 -3.020 1.00 0.00 19 PRO A O 7
ATOM 2895 N N . TRP A 1 20 ? -10.813 0.131 -4.001 1.00 0.00 20 TRP A N 7
ATOM 2896 C CA . TRP A 1 20 ? -9.897 0.046 -5.141 1.00 0.00 20 TRP A CA 7
ATOM 2897 C C . TRP A 1 20 ? -8.431 0.152 -4.737 1.00 0.00 20 TRP A C 7
ATOM 2898 O O . TRP A 1 20 ? -7.539 -0.340 -5.443 1.00 0.00 20 TRP A O 7
ATOM 2919 N N . LEU A 1 21 ? -8.179 0.762 -3.605 1.00 0.00 21 LEU A N 7
ATOM 2920 C CA . LEU A 1 21 ? -6.829 0.908 -3.131 1.00 0.00 21 LEU A CA 7
ATOM 2921 C C . LEU A 1 21 ? -6.496 -0.227 -2.163 1.00 0.00 21 LEU A C 7
ATOM 2922 O O . LEU A 1 21 ? -5.336 -0.588 -1.983 1.00 0.00 21 LEU A O 7
ATOM 2938 N N . GLN A 1 22 ? -7.537 -0.851 -1.615 1.00 0.00 22 GLN A N 7
ATOM 2939 C CA . GLN A 1 22 ? -7.379 -2.016 -0.747 1.00 0.00 22 GLN A CA 7
ATOM 2940 C C . GLN A 1 22 ? -6.891 -3.186 -1.563 1.00 0.00 22 GLN A C 7
ATOM 2941 O O . GLN A 1 22 ? -6.121 -3.998 -1.097 1.00 0.00 22 GLN A O 7
ATOM 2955 N N . ASP A 1 23 ? -7.330 -3.223 -2.803 1.00 0.00 23 ASP A N 7
ATOM 2956 C CA . ASP A 1 23 ? -6.928 -4.240 -3.780 1.00 0.00 23 ASP A CA 7
ATOM 2957 C C . ASP A 1 23 ? -5.413 -4.263 -3.974 1.00 0.00 23 ASP A C 7
ATOM 2958 O O . ASP A 1 23 ? -4.803 -5.321 -4.118 1.00 0.00 23 ASP A O 7
ATOM 2967 N N . MET A 1 24 ? -4.803 -3.096 -3.918 1.00 0.00 24 MET A N 7
ATOM 2968 C CA . MET A 1 24 ? -3.362 -2.999 -4.081 1.00 0.00 24 MET A CA 7
ATOM 2969 C C . MET A 1 24 ? -2.704 -3.186 -2.744 1.00 0.00 24 MET A C 7
ATOM 2970 O O . MET A 1 24 ? -1.618 -3.757 -2.637 1.00 0.00 24 MET A O 7
ATOM 2984 N N . CYS A 1 25 ? -3.394 -2.747 -1.709 1.00 0.00 25 CYS A N 7
ATOM 2985 C CA . CYS A 1 25 ? -2.916 -2.884 -0.361 1.00 0.00 25 CYS A CA 7
ATOM 2986 C C . CYS A 1 25 ? -2.906 -4.362 0.037 1.00 0.00 25 CYS A C 7
ATOM 2987 O O . CYS A 1 25 ? -2.187 -4.766 0.942 1.00 0.00 25 CYS A O 7
ATOM 2994 N N . ALA A 1 26 ? -3.681 -5.175 -0.674 1.00 0.00 26 ALA A N 7
ATOM 2995 C CA . ALA A 1 26 ? -3.664 -6.616 -0.470 1.00 0.00 26 ALA A CA 7
ATOM 2996 C C . ALA A 1 26 ? -2.273 -7.149 -0.813 1.00 0.00 26 ALA A C 7
ATOM 2997 O O . ALA A 1 26 ? -1.653 -7.869 -0.035 1.00 0.00 26 ALA A O 7
ATOM 3004 N N . ALA A 1 27 ? -1.745 -6.704 -1.937 1.00 0.00 27 ALA A N 7
ATOM 3005 C CA . ALA A 1 27 ? -0.421 -7.103 -2.367 1.00 0.00 27 ALA A CA 7
ATOM 3006 C C . ALA A 1 27 ? 0.645 -6.390 -1.519 1.00 0.00 27 ALA A C 7
ATOM 3007 O O . ALA A 1 27 ? 1.792 -6.840 -1.393 1.00 0.00 27 ALA A O 7
ATOM 3014 N N . ALA A 1 28 ? 0.257 -5.287 -0.924 1.00 0.00 28 ALA A N 7
ATOM 3015 C CA . ALA A 1 28 ? 1.111 -4.583 0.002 1.00 0.00 28 ALA A CA 7
ATOM 3016 C C . ALA A 1 28 ? 1.200 -5.359 1.308 1.00 0.00 28 ALA A C 7
ATOM 3017 O O . ALA A 1 28 ? 2.191 -5.310 1.992 1.00 0.00 28 ALA A O 7
ATOM 3024 N N . SER A 1 29 ? 0.158 -6.093 1.621 1.00 0.00 29 SER A N 7
ATOM 3025 C CA . SER A 1 29 ? 0.127 -6.892 2.817 1.00 0.00 29 SER A CA 7
ATOM 3026 C C . SER A 1 29 ? 0.991 -8.143 2.645 1.00 0.00 29 SER A C 7
ATOM 3027 O O . SER A 1 29 ? 1.723 -8.534 3.549 1.00 0.00 29 SER A O 7
ATOM 3035 N N . PHE A 1 30 ? 0.928 -8.731 1.469 1.00 0.00 30 PHE A N 7
ATOM 3036 C CA . PHE A 1 30 ? 1.690 -9.936 1.175 1.00 0.00 30 PHE A CA 7
ATOM 3037 C C . PHE A 1 30 ? 3.097 -9.625 0.663 1.00 0.00 30 PHE A C 7
ATOM 3038 O O . PHE A 1 30 ? 3.914 -10.529 0.442 1.00 0.00 30 PHE A O 7
ATOM 3055 N N . ASP A 1 31 ? 3.366 -8.370 0.444 1.00 0.00 31 ASP A N 7
ATOM 3056 C CA . ASP A 1 31 ? 4.681 -7.952 -0.011 1.00 0.00 31 ASP A CA 7
ATOM 3057 C C . ASP A 1 31 ? 5.059 -6.621 0.576 1.00 0.00 31 ASP A C 7
ATOM 3058 O O . ASP A 1 31 ? 5.859 -6.535 1.517 1.00 0.00 31 ASP A O 7
ATOM 3067 N N . GLY A 1 1 ? 4.818 -6.427 -0.420 1.00 0.00 1 GLY A N 8
ATOM 3068 C CA . GLY A 1 1 ? 5.476 -5.227 0.007 1.00 0.00 1 GLY A CA 8
ATOM 3069 C C . GLY A 1 1 ? 5.664 -4.292 -1.143 1.00 0.00 1 GLY A C 8
ATOM 3070 O O . GLY A 1 1 ? 6.448 -4.561 -2.050 1.00 0.00 1 GLY A O 8
ATOM 3074 N N . PHE A 1 2 ? 4.926 -3.216 -1.132 1.00 0.00 2 PHE A N 8
ATOM 3075 C CA . PHE A 1 2 ? 4.977 -2.242 -2.210 1.00 0.00 2 PHE A CA 8
ATOM 3076 C C . PHE A 1 2 ? 5.649 -0.948 -1.812 1.00 0.00 2 PHE A C 8
ATOM 3077 O O . PHE A 1 2 ? 5.183 -0.236 -0.904 1.00 0.00 2 PHE A O 8
ATOM 3094 N N . CYS A 1 3 ? 6.737 -0.653 -2.489 1.00 0.00 3 CYS A N 8
ATOM 3095 C CA . CYS A 1 3 ? 7.476 0.547 -2.302 1.00 0.00 3 CYS A CA 8
ATOM 3096 C C . CYS A 1 3 ? 7.911 1.117 -3.639 1.00 0.00 3 CYS A C 8
ATOM 3097 O O . CYS A 1 3 ? 8.357 0.385 -4.531 1.00 0.00 3 CYS A O 8
ATOM 3104 N N . TRP A 1 4 ? 7.735 2.394 -3.781 1.00 0.00 4 TRP A N 8
ATOM 3105 C CA . TRP A 1 4 ? 8.188 3.145 -4.922 1.00 0.00 4 TRP A CA 8
ATOM 3106 C C . TRP A 1 4 ? 9.183 4.150 -4.407 1.00 0.00 4 TRP A C 8
ATOM 3107 O O . TRP A 1 4 ? 8.805 5.250 -3.982 1.00 0.00 4 TRP A O 8
ATOM 3128 N N . GLY A 1 5 ? 10.424 3.752 -4.351 1.00 0.00 5 GLY A N 8
ATOM 3129 C CA . GLY A 1 5 ? 11.438 4.589 -3.783 1.00 0.00 5 GLY A CA 8
ATOM 3130 C C . GLY A 1 5 ? 11.283 4.639 -2.279 1.00 0.00 5 GLY A C 8
ATOM 3131 O O . GLY A 1 5 ? 11.617 3.676 -1.580 1.00 0.00 5 GLY A O 8
ATOM 3135 N N . ASP A 1 6 ? 10.764 5.731 -1.784 1.00 0.00 6 ASP A N 8
ATOM 3136 C CA . ASP A 1 6 ? 10.515 5.889 -0.368 1.00 0.00 6 ASP A CA 8
ATOM 3137 C C . ASP A 1 6 ? 9.027 5.728 -0.073 1.00 0.00 6 ASP A C 8
ATOM 3138 O O . ASP A 1 6 ? 8.621 5.616 1.084 1.00 0.00 6 ASP A O 8
ATOM 3147 N N . LEU A 1 7 ? 8.221 5.714 -1.120 1.00 0.00 7 LEU A N 8
ATOM 3148 C CA . LEU A 1 7 ? 6.777 5.623 -0.976 1.00 0.00 7 LEU A CA 8
ATOM 3149 C C . LEU A 1 7 ? 6.372 4.176 -0.761 1.00 0.00 7 LEU A C 8
ATOM 3150 O O . LEU A 1 7 ? 6.359 3.392 -1.699 1.00 0.00 7 LEU A O 8
ATOM 3166 N N . CYS A 1 8 ? 6.092 3.823 0.450 1.00 0.00 8 CYS A N 8
ATOM 3167 C CA . CYS A 1 8 ? 5.686 2.476 0.778 1.00 0.00 8 CYS A CA 8
ATOM 3168 C C . CYS A 1 8 ? 4.274 2.484 1.311 1.00 0.00 8 CYS A C 8
ATOM 3169 O O . CYS A 1 8 ? 3.889 3.400 2.054 1.00 0.00 8 CYS A O 8
ATOM 3176 N N . VAL A 1 9 ? 3.487 1.517 0.909 1.00 0.00 9 VAL A N 8
ATOM 3177 C CA . VAL A 1 9 ? 2.131 1.408 1.408 1.00 0.00 9 VAL A CA 8
ATOM 3178 C C . VAL A 1 9 ? 2.191 0.651 2.733 1.00 0.00 9 VAL A C 8
ATOM 3179 O O . VAL A 1 9 ? 2.828 -0.407 2.802 1.00 0.00 9 VAL A O 8
ATOM 3192 N N . PRO A 1 10 ? 1.581 1.174 3.798 1.00 0.00 10 PRO A N 8
ATOM 3193 C CA . PRO A 1 10 ? 1.603 0.536 5.093 1.00 0.00 10 PRO A CA 8
ATOM 3194 C C . PRO A 1 10 ? 0.722 -0.707 5.104 1.00 0.00 10 PRO A C 8
ATOM 3195 O O . PRO A 1 10 ? -0.439 -0.671 4.680 1.00 0.00 10 PRO A O 8
ATOM 3206 N N . TYR A 1 11 ? 1.260 -1.773 5.663 1.00 0.00 11 TYR A N 8
ATOM 3207 C CA . TYR A 1 11 ? 0.671 -3.128 5.629 1.00 0.00 11 TYR A CA 8
ATOM 3208 C C . TYR A 1 11 ? -0.563 -3.249 6.517 1.00 0.00 11 TYR A C 8
ATOM 3209 O O . TYR A 1 11 ? -1.119 -4.331 6.681 1.00 0.00 11 TYR A O 8
ATOM 3227 N N . GLY A 1 12 ? -0.975 -2.163 7.087 1.00 0.00 12 GLY A N 8
ATOM 3228 C CA . GLY A 1 12 ? -2.127 -2.194 7.956 1.00 0.00 12 GLY A CA 8
ATOM 3229 C C . GLY A 1 12 ? -3.030 -0.980 7.837 1.00 0.00 12 GLY A C 8
ATOM 3230 O O . GLY A 1 12 ? -3.769 -0.661 8.769 1.00 0.00 12 GLY A O 8
ATOM 3234 N N . THR A 1 13 ? -2.966 -0.276 6.729 1.00 0.00 13 THR A N 8
ATOM 3235 C CA . THR A 1 13 ? -3.841 0.877 6.529 1.00 0.00 13 THR A CA 8
ATOM 3236 C C . THR A 1 13 ? -5.009 0.511 5.581 1.00 0.00 13 THR A C 8
ATOM 3237 O O . THR A 1 13 ? -5.861 1.332 5.244 1.00 0.00 13 THR A O 8
ATOM 3248 N N . CYS A 1 14 ? -5.091 -0.757 5.255 1.00 0.00 14 CYS A N 8
ATOM 3249 C CA . CYS A 1 14 ? -6.034 -1.253 4.263 1.00 0.00 14 CYS A CA 8
ATOM 3250 C C . CYS A 1 14 ? -7.479 -1.058 4.717 1.00 0.00 14 CYS A C 8
ATOM 3251 O O . CYS A 1 14 ? -8.341 -0.752 3.913 1.00 0.00 14 CYS A O 8
ATOM 3258 N N . SER A 1 15 ? -7.728 -1.175 6.011 1.00 0.00 15 SER A N 8
ATOM 3259 C CA . SER A 1 15 ? -9.072 -1.038 6.546 1.00 0.00 15 SER A CA 8
ATOM 3260 C C . SER A 1 15 ? -9.563 0.427 6.450 1.00 0.00 15 SER A C 8
ATOM 3261 O O . SER A 1 15 ? -10.769 0.703 6.512 1.00 0.00 15 SER A O 8
ATOM 3269 N N . GLN A 1 16 ? -8.625 1.345 6.280 1.00 0.00 16 GLN A N 8
ATOM 3270 C CA . GLN A 1 16 ? -8.926 2.764 6.169 1.00 0.00 16 GLN A CA 8
ATOM 3271 C C . GLN A 1 16 ? -8.982 3.221 4.720 1.00 0.00 16 GLN A C 8
ATOM 3272 O O . GLN A 1 16 ? -9.640 4.210 4.400 1.00 0.00 16 GLN A O 8
ATOM 3286 N N . LEU A 1 17 ? -8.307 2.507 3.858 1.00 0.00 17 LEU A N 8
ATOM 3287 C CA . LEU A 1 17 ? -8.180 2.906 2.465 1.00 0.00 17 LEU A CA 8
ATOM 3288 C C . LEU A 1 17 ? -9.411 2.523 1.645 1.00 0.00 17 LEU A C 8
ATOM 3289 O O . LEU A 1 17 ? -10.178 1.659 2.042 1.00 0.00 17 LEU A O 8
ATOM 3305 N N . PRO A 1 18 ? -9.613 3.176 0.499 1.00 0.00 18 PRO A N 8
ATOM 3306 C CA . PRO A 1 18 ? -10.688 2.849 -0.420 1.00 0.00 18 PRO A CA 8
ATOM 3307 C C . PRO A 1 18 ? -10.300 1.646 -1.319 1.00 0.00 18 PRO A C 8
ATOM 3308 O O . PRO A 1 18 ? -9.117 1.301 -1.409 1.00 0.00 18 PRO A O 8
ATOM 3319 N N . PRO A 1 19 ? -11.290 0.992 -1.988 1.00 0.00 19 PRO A N 8
ATOM 3320 C CA . PRO A 1 19 ? -11.097 -0.241 -2.794 1.00 0.00 19 PRO A CA 8
ATOM 3321 C C . PRO A 1 19 ? -9.847 -0.266 -3.684 1.00 0.00 19 PRO A C 8
ATOM 3322 O O . PRO A 1 19 ? -9.055 -1.207 -3.606 1.00 0.00 19 PRO A O 8
ATOM 3333 N N . TRP A 1 20 ? -9.626 0.797 -4.463 1.00 0.00 20 TRP A N 8
ATOM 3334 C CA . TRP A 1 20 ? -8.518 0.826 -5.425 1.00 0.00 20 TRP A CA 8
ATOM 3335 C C . TRP A 1 20 ? -7.164 0.867 -4.741 1.00 0.00 20 TRP A C 8
ATOM 3336 O O . TRP A 1 20 ? -6.142 0.548 -5.341 1.00 0.00 20 TRP A O 8
ATOM 3357 N N . LEU A 1 21 ? -7.158 1.248 -3.494 1.00 0.00 21 LEU A N 8
ATOM 3358 C CA . LEU A 1 21 ? -5.940 1.295 -2.746 1.00 0.00 21 LEU A CA 8
ATOM 3359 C C . LEU A 1 21 ? -5.841 0.082 -1.840 1.00 0.00 21 LEU A C 8
ATOM 3360 O O . LEU A 1 21 ? -4.761 -0.300 -1.425 1.00 0.00 21 LEU A O 8
ATOM 3376 N N . GLN A 1 22 ? -6.971 -0.552 -1.581 1.00 0.00 22 GLN A N 8
ATOM 3377 C CA . GLN A 1 22 ? -7.013 -1.739 -0.744 1.00 0.00 22 GLN A CA 8
ATOM 3378 C C . GLN A 1 22 ? -6.370 -2.920 -1.395 1.00 0.00 22 GLN A C 8
ATOM 3379 O O . GLN A 1 22 ? -5.626 -3.630 -0.750 1.00 0.00 22 GLN A O 8
ATOM 3393 N N . ASP A 1 23 ? -6.598 -3.110 -2.683 1.00 0.00 23 ASP A N 8
ATOM 3394 C CA . ASP A 1 23 ? -5.970 -4.239 -3.378 1.00 0.00 23 ASP A CA 8
ATOM 3395 C C . ASP A 1 23 ? -4.458 -4.017 -3.492 1.00 0.00 23 ASP A C 8
ATOM 3396 O O . ASP A 1 23 ? -3.672 -4.967 -3.563 1.00 0.00 23 ASP A O 8
ATOM 3405 N N . MET A 1 24 ? -4.063 -2.758 -3.418 1.00 0.00 24 MET A N 8
ATOM 3406 C CA . MET A 1 24 ? -2.659 -2.375 -3.470 1.00 0.00 24 MET A CA 8
ATOM 3407 C C . MET A 1 24 ? -2.066 -2.593 -2.101 1.00 0.00 24 MET A C 8
ATOM 3408 O O . MET A 1 24 ? -0.966 -3.095 -1.958 1.00 0.00 24 MET A O 8
ATOM 3422 N N . CYS A 1 25 ? -2.842 -2.238 -1.098 1.00 0.00 25 CYS A N 8
ATOM 3423 C CA . CYS A 1 25 ? -2.471 -2.382 0.291 1.00 0.00 25 CYS A CA 8
ATOM 3424 C C . CYS A 1 25 ? -2.389 -3.853 0.658 1.00 0.00 25 CYS A C 8
ATOM 3425 O O . CYS A 1 25 ? -1.535 -4.252 1.435 1.00 0.00 25 CYS A O 8
ATOM 3432 N N . ALA A 1 26 ? -3.252 -4.663 0.059 1.00 0.00 26 ALA A N 8
ATOM 3433 C CA . ALA A 1 26 ? -3.234 -6.103 0.282 1.00 0.00 26 ALA A CA 8
ATOM 3434 C C . ALA A 1 26 ? -1.947 -6.679 -0.269 1.00 0.00 26 ALA A C 8
ATOM 3435 O O . ALA A 1 26 ? -1.231 -7.433 0.409 1.00 0.00 26 ALA A O 8
ATOM 3442 N N . ALA A 1 27 ? -1.623 -6.266 -1.483 1.00 0.00 27 ALA A N 8
ATOM 3443 C CA . ALA A 1 27 ? -0.405 -6.679 -2.132 1.00 0.00 27 ALA A CA 8
ATOM 3444 C C . ALA A 1 27 ? 0.803 -6.166 -1.347 1.00 0.00 27 ALA A C 8
ATOM 3445 O O . ALA A 1 27 ? 1.803 -6.847 -1.217 1.00 0.00 27 ALA A O 8
ATOM 3452 N N . ALA A 1 28 ? 0.684 -4.973 -0.796 1.00 0.00 28 ALA A N 8
ATOM 3453 C CA . ALA A 1 28 ? 1.726 -4.399 0.034 1.00 0.00 28 ALA A CA 8
ATOM 3454 C C . ALA A 1 28 ? 1.895 -5.188 1.325 1.00 0.00 28 ALA A C 8
ATOM 3455 O O . ALA A 1 28 ? 2.998 -5.444 1.742 1.00 0.00 28 ALA A O 8
ATOM 3462 N N . SER A 1 29 ? 0.793 -5.599 1.912 1.00 0.00 29 SER A N 8
ATOM 3463 C CA . SER A 1 29 ? 0.806 -6.344 3.157 1.00 0.00 29 SER A CA 8
ATOM 3464 C C . SER A 1 29 ? 1.571 -7.664 3.027 1.00 0.00 29 SER A C 8
ATOM 3465 O O . SER A 1 29 ? 2.284 -8.077 3.946 1.00 0.00 29 SER A O 8
ATOM 3473 N N . PHE A 1 30 ? 1.451 -8.314 1.892 1.00 0.00 30 PHE A N 8
ATOM 3474 C CA . PHE A 1 30 ? 2.102 -9.599 1.724 1.00 0.00 30 PHE A CA 8
ATOM 3475 C C . PHE A 1 30 ? 3.391 -9.531 0.924 1.00 0.00 30 PHE A C 8
ATOM 3476 O O . PHE A 1 30 ? 4.404 -10.135 1.303 1.00 0.00 30 PHE A O 8
ATOM 3493 N N . ASP A 1 31 ? 3.379 -8.786 -0.125 1.00 0.00 31 ASP A N 8
ATOM 3494 C CA . ASP A 1 31 ? 4.560 -8.666 -0.983 1.00 0.00 31 ASP A CA 8
ATOM 3495 C C . ASP A 1 31 ? 5.423 -7.550 -0.502 1.00 0.00 31 ASP A C 8
ATOM 3496 O O . ASP A 1 31 ? 6.601 -7.733 -0.170 1.00 0.00 31 ASP A O 8
ATOM 3505 N N . GLY A 1 1 ? 4.880 -6.670 -0.491 1.00 0.00 1 GLY A N 9
ATOM 3506 C CA . GLY A 1 1 ? 5.578 -5.522 0.028 1.00 0.00 1 GLY A CA 9
ATOM 3507 C C . GLY A 1 1 ? 6.021 -4.588 -1.058 1.00 0.00 1 GLY A C 9
ATOM 3508 O O . GLY A 1 1 ? 6.966 -4.876 -1.774 1.00 0.00 1 GLY A O 9
ATOM 3512 N N . PHE A 1 2 ? 5.343 -3.478 -1.195 1.00 0.00 2 PHE A N 9
ATOM 3513 C CA . PHE A 1 2 ? 5.689 -2.519 -2.227 1.00 0.00 2 PHE A CA 9
ATOM 3514 C C . PHE A 1 2 ? 6.139 -1.183 -1.667 1.00 0.00 2 PHE A C 9
ATOM 3515 O O . PHE A 1 2 ? 5.460 -0.562 -0.826 1.00 0.00 2 PHE A O 9
ATOM 3532 N N . CYS A 1 3 ? 7.284 -0.763 -2.124 1.00 0.00 3 CYS A N 9
ATOM 3533 C CA . CYS A 1 3 ? 7.837 0.513 -1.818 1.00 0.00 3 CYS A CA 9
ATOM 3534 C C . CYS A 1 3 ? 8.034 1.268 -3.103 1.00 0.00 3 CYS A C 9
ATOM 3535 O O . CYS A 1 3 ? 8.699 0.798 -4.026 1.00 0.00 3 CYS A O 9
ATOM 3542 N N . TRP A 1 4 ? 7.441 2.398 -3.168 1.00 0.00 4 TRP A N 9
ATOM 3543 C CA . TRP A 1 4 ? 7.505 3.252 -4.320 1.00 0.00 4 TRP A CA 9
ATOM 3544 C C . TRP A 1 4 ? 8.428 4.383 -3.979 1.00 0.00 4 TRP A C 9
ATOM 3545 O O . TRP A 1 4 ? 8.011 5.428 -3.464 1.00 0.00 4 TRP A O 9
ATOM 3566 N N . GLY A 1 5 ? 9.680 4.128 -4.157 1.00 0.00 5 GLY A N 9
ATOM 3567 C CA . GLY A 1 5 ? 10.686 5.076 -3.787 1.00 0.00 5 GLY A CA 9
ATOM 3568 C C . GLY A 1 5 ? 10.913 5.002 -2.305 1.00 0.00 5 GLY A C 9
ATOM 3569 O O . GLY A 1 5 ? 11.350 3.966 -1.793 1.00 0.00 5 GLY A O 9
ATOM 3573 N N . ASP A 1 6 ? 10.572 6.050 -1.609 1.00 0.00 6 ASP A N 9
ATOM 3574 C CA . ASP A 1 6 ? 10.681 6.070 -0.167 1.00 0.00 6 ASP A CA 9
ATOM 3575 C C . ASP A 1 6 ? 9.327 5.738 0.438 1.00 0.00 6 ASP A C 9
ATOM 3576 O O . ASP A 1 6 ? 9.220 5.398 1.622 1.00 0.00 6 ASP A O 9
ATOM 3585 N N . LEU A 1 7 ? 8.302 5.801 -0.394 1.00 0.00 7 LEU A N 9
ATOM 3586 C CA . LEU A 1 7 ? 6.943 5.590 0.042 1.00 0.00 7 LEU A CA 9
ATOM 3587 C C . LEU A 1 7 ? 6.600 4.118 0.049 1.00 0.00 7 LEU A C 9
ATOM 3588 O O . LEU A 1 7 ? 6.366 3.519 -0.998 1.00 0.00 7 LEU A O 9
ATOM 3604 N N . CYS A 1 8 ? 6.614 3.530 1.186 1.00 0.00 8 CYS A N 9
ATOM 3605 C CA . CYS A 1 8 ? 6.197 2.167 1.309 1.00 0.00 8 CYS A CA 9
ATOM 3606 C C . CYS A 1 8 ? 4.772 2.163 1.769 1.00 0.00 8 CYS A C 9
ATOM 3607 O O . CYS A 1 8 ? 4.368 3.024 2.563 1.00 0.00 8 CYS A O 9
ATOM 3614 N N . VAL A 1 9 ? 3.989 1.277 1.238 1.00 0.00 9 VAL A N 9
ATOM 3615 C CA . VAL A 1 9 ? 2.612 1.213 1.616 1.00 0.00 9 VAL A CA 9
ATOM 3616 C C . VAL A 1 9 ? 2.522 0.524 2.974 1.00 0.00 9 VAL A C 9
ATOM 3617 O O . VAL A 1 9 ? 3.129 -0.538 3.169 1.00 0.00 9 VAL A O 9
ATOM 3630 N N . PRO A 1 10 ? 1.819 1.121 3.938 1.00 0.00 10 PRO A N 9
ATOM 3631 C CA . PRO A 1 10 ? 1.707 0.568 5.256 1.00 0.00 10 PRO A CA 9
ATOM 3632 C C . PRO A 1 10 ? 0.775 -0.623 5.265 1.00 0.00 10 PRO A C 9
ATOM 3633 O O . PRO A 1 10 ? -0.370 -0.560 4.787 1.00 0.00 10 PRO A O 9
ATOM 3644 N N . TYR A 1 11 ? 1.247 -1.661 5.884 1.00 0.00 11 TYR A N 9
ATOM 3645 C CA . TYR A 1 11 ? 0.646 -2.989 5.879 1.00 0.00 11 TYR A CA 9
ATOM 3646 C C . TYR A 1 11 ? -0.661 -3.034 6.673 1.00 0.00 11 TYR A C 9
ATOM 3647 O O . TYR A 1 11 ? -1.349 -4.056 6.695 1.00 0.00 11 TYR A O 9
ATOM 3665 N N . GLY A 1 12 ? -0.980 -1.945 7.342 1.00 0.00 12 GLY A N 9
ATOM 3666 C CA . GLY A 1 12 ? -2.202 -1.887 8.107 1.00 0.00 12 GLY A CA 9
ATOM 3667 C C . GLY A 1 12 ? -3.033 -0.657 7.809 1.00 0.00 12 GLY A C 9
ATOM 3668 O O . GLY A 1 12 ? -3.908 -0.289 8.584 1.00 0.00 12 GLY A O 9
ATOM 3672 N N . THR A 1 13 ? -2.774 -0.004 6.704 1.00 0.00 13 THR A N 9
ATOM 3673 C CA . THR A 1 13 ? -3.542 1.176 6.363 1.00 0.00 13 THR A CA 9
ATOM 3674 C C . THR A 1 13 ? -4.602 0.841 5.304 1.00 0.00 13 THR A C 9
ATOM 3675 O O . THR A 1 13 ? -5.437 1.667 4.954 1.00 0.00 13 THR A O 9
ATOM 3686 N N . CYS A 1 14 ? -4.620 -0.409 4.892 1.00 0.00 14 CYS A N 9
ATOM 3687 C CA . CYS A 1 14 ? -5.524 -0.891 3.850 1.00 0.00 14 CYS A CA 9
ATOM 3688 C C . CYS A 1 14 ? -6.990 -0.563 4.164 1.00 0.00 14 CYS A C 9
ATOM 3689 O O . CYS A 1 14 ? -7.683 -0.007 3.339 1.00 0.00 14 CYS A O 9
ATOM 3696 N N . SER A 1 15 ? -7.413 -0.805 5.395 1.00 0.00 15 SER A N 9
ATOM 3697 C CA . SER A 1 15 ? -8.791 -0.558 5.799 1.00 0.00 15 SER A CA 9
ATOM 3698 C C . SER A 1 15 ? -9.102 0.949 5.908 1.00 0.00 15 SER A C 9
ATOM 3699 O O . SER A 1 15 ? -10.265 1.354 5.984 1.00 0.00 15 SER A O 9
ATOM 3707 N N . GLN A 1 16 ? -8.072 1.767 5.892 1.00 0.00 16 GLN A N 9
ATOM 3708 C CA . GLN A 1 16 ? -8.242 3.200 5.965 1.00 0.00 16 GLN A CA 9
ATOM 3709 C C . GLN A 1 16 ? -8.337 3.765 4.552 1.00 0.00 16 GLN A C 9
ATOM 3710 O O . GLN A 1 16 ? -8.872 4.851 4.332 1.00 0.00 16 GLN A O 9
ATOM 3724 N N . LEU A 1 17 ? -7.843 3.005 3.608 1.00 0.00 17 LEU A N 9
ATOM 3725 C CA . LEU A 1 17 ? -7.833 3.389 2.204 1.00 0.00 17 LEU A CA 9
ATOM 3726 C C . LEU A 1 17 ? -9.139 2.921 1.532 1.00 0.00 17 LEU A C 9
ATOM 3727 O O . LEU A 1 17 ? -9.868 2.109 2.102 1.00 0.00 17 LEU A O 9
ATOM 3743 N N . PRO A 1 18 ? -9.467 3.429 0.336 1.00 0.00 18 PRO A N 9
ATOM 3744 C CA . PRO A 1 18 ? -10.672 3.023 -0.392 1.00 0.00 18 PRO A CA 9
ATOM 3745 C C . PRO A 1 18 ? -10.501 1.644 -1.072 1.00 0.00 18 PRO A C 9
ATOM 3746 O O . PRO A 1 18 ? -9.375 1.228 -1.350 1.00 0.00 18 PRO A O 9
ATOM 3757 N N . PRO A 1 19 ? -11.630 0.941 -1.371 1.00 0.00 19 PRO A N 9
ATOM 3758 C CA . PRO A 1 19 ? -11.656 -0.454 -1.895 1.00 0.00 19 PRO A CA 9
ATOM 3759 C C . PRO A 1 19 ? -10.602 -0.796 -2.971 1.00 0.00 19 PRO A C 9
ATOM 3760 O O . PRO A 1 19 ? -9.830 -1.756 -2.812 1.00 0.00 19 PRO A O 9
ATOM 3771 N N . TRP A 1 20 ? -10.524 0.003 -4.024 1.00 0.00 20 TRP A N 9
ATOM 3772 C CA . TRP A 1 20 ? -9.615 -0.291 -5.129 1.00 0.00 20 TRP A CA 9
ATOM 3773 C C . TRP A 1 20 ? -8.157 -0.182 -4.710 1.00 0.00 20 TRP A C 9
ATOM 3774 O O . TRP A 1 20 ? -7.293 -0.871 -5.248 1.00 0.00 20 TRP A O 9
ATOM 3795 N N . LEU A 1 21 ? -7.895 0.646 -3.727 1.00 0.00 21 LEU A N 9
ATOM 3796 C CA . LEU A 1 21 ? -6.552 0.827 -3.244 1.00 0.00 21 LEU A CA 9
ATOM 3797 C C . LEU A 1 21 ? -6.247 -0.195 -2.163 1.00 0.00 21 LEU A C 9
ATOM 3798 O O . LEU A 1 21 ? -5.093 -0.488 -1.886 1.00 0.00 21 LEU A O 9
ATOM 3814 N N . GLN A 1 22 ? -7.298 -0.762 -1.586 1.00 0.00 22 GLN A N 9
ATOM 3815 C CA . GLN A 1 22 ? -7.176 -1.830 -0.599 1.00 0.00 22 GLN A CA 9
ATOM 3816 C C . GLN A 1 22 ? -6.575 -3.049 -1.243 1.00 0.00 22 GLN A C 9
ATOM 3817 O O . GLN A 1 22 ? -5.742 -3.709 -0.660 1.00 0.00 22 GLN A O 9
ATOM 3831 N N . ASP A 1 23 ? -6.981 -3.306 -2.479 1.00 0.00 23 ASP A N 9
ATOM 3832 C CA . ASP A 1 23 ? -6.432 -4.420 -3.284 1.00 0.00 23 ASP A CA 9
ATOM 3833 C C . ASP A 1 23 ? -4.921 -4.262 -3.457 1.00 0.00 23 ASP A C 9
ATOM 3834 O O . ASP A 1 23 ? -4.149 -5.225 -3.361 1.00 0.00 23 ASP A O 9
ATOM 3843 N N . MET A 1 24 ? -4.514 -3.035 -3.636 1.00 0.00 24 MET A N 9
ATOM 3844 C CA . MET A 1 24 ? -3.125 -2.696 -3.897 1.00 0.00 24 MET A CA 9
ATOM 3845 C C . MET A 1 24 ? -2.355 -2.762 -2.603 1.00 0.00 24 MET A C 9
ATOM 3846 O O . MET A 1 24 ? -1.267 -3.337 -2.534 1.00 0.00 24 MET A O 9
ATOM 3860 N N . CYS A 1 25 ? -2.958 -2.214 -1.570 1.00 0.00 25 CYS A N 9
ATOM 3861 C CA . CYS A 1 25 ? -2.411 -2.231 -0.236 1.00 0.00 25 CYS A CA 9
ATOM 3862 C C . CYS A 1 25 ? -2.266 -3.673 0.246 1.00 0.00 25 CYS A C 9
ATOM 3863 O O . CYS A 1 25 ? -1.301 -4.013 0.915 1.00 0.00 25 CYS A O 9
ATOM 3870 N N . ALA A 1 26 ? -3.204 -4.535 -0.161 1.00 0.00 26 ALA A N 9
ATOM 3871 C CA . ALA A 1 26 ? -3.162 -5.955 0.196 1.00 0.00 26 ALA A CA 9
ATOM 3872 C C . ALA A 1 26 ? -1.930 -6.607 -0.407 1.00 0.00 26 ALA A C 9
ATOM 3873 O O . ALA A 1 26 ? -1.214 -7.359 0.258 1.00 0.00 26 ALA A O 9
ATOM 3880 N N . ALA A 1 27 ? -1.645 -6.268 -1.648 1.00 0.00 27 ALA A N 9
ATOM 3881 C CA . ALA A 1 27 ? -0.479 -6.798 -2.321 1.00 0.00 27 ALA A CA 9
ATOM 3882 C C . ALA A 1 27 ? 0.782 -6.251 -1.670 1.00 0.00 27 ALA A C 9
ATOM 3883 O O . ALA A 1 27 ? 1.775 -6.954 -1.503 1.00 0.00 27 ALA A O 9
ATOM 3890 N N . ALA A 1 28 ? 0.716 -5.007 -1.248 1.00 0.00 28 ALA A N 9
ATOM 3891 C CA . ALA A 1 28 ? 1.815 -4.372 -0.561 1.00 0.00 28 ALA A CA 9
ATOM 3892 C C . ALA A 1 28 ? 1.985 -4.928 0.848 1.00 0.00 28 ALA A C 9
ATOM 3893 O O . ALA A 1 28 ? 3.026 -4.768 1.451 1.00 0.00 28 ALA A O 9
ATOM 3900 N N . SER A 1 29 ? 0.965 -5.581 1.356 1.00 0.00 29 SER A N 9
ATOM 3901 C CA . SER A 1 29 ? 1.041 -6.183 2.654 1.00 0.00 29 SER A CA 9
ATOM 3902 C C . SER A 1 29 ? 1.689 -7.573 2.578 1.00 0.00 29 SER A C 9
ATOM 3903 O O . SER A 1 29 ? 2.484 -7.950 3.447 1.00 0.00 29 SER A O 9
ATOM 3911 N N . PHE A 1 30 ? 1.358 -8.328 1.541 1.00 0.00 30 PHE A N 9
ATOM 3912 C CA . PHE A 1 30 ? 1.872 -9.687 1.411 1.00 0.00 30 PHE A CA 9
ATOM 3913 C C . PHE A 1 30 ? 3.182 -9.762 0.650 1.00 0.00 30 PHE A C 9
ATOM 3914 O O . PHE A 1 30 ? 4.057 -10.581 0.967 1.00 0.00 30 PHE A O 9
ATOM 3931 N N . ASP A 1 31 ? 3.326 -8.927 -0.330 1.00 0.00 31 ASP A N 9
ATOM 3932 C CA . ASP A 1 31 ? 4.558 -8.901 -1.126 1.00 0.00 31 ASP A CA 9
ATOM 3933 C C . ASP A 1 31 ? 5.461 -7.807 -0.637 1.00 0.00 31 ASP A C 9
ATOM 3934 O O . ASP A 1 31 ? 6.651 -8.015 -0.371 1.00 0.00 31 ASP A O 9
ATOM 3943 N N . GLY A 1 1 ? 4.439 -5.457 -0.205 1.00 0.00 1 GLY A N 10
ATOM 3944 C CA . GLY A 1 1 ? 5.028 -4.213 0.227 1.00 0.00 1 GLY A CA 10
ATOM 3945 C C . GLY A 1 1 ? 5.731 -3.461 -0.875 1.00 0.00 1 GLY A C 10
ATOM 3946 O O . GLY A 1 1 ? 6.792 -3.864 -1.338 1.00 0.00 1 GLY A O 10
ATOM 3950 N N . PHE A 1 2 ? 5.135 -2.382 -1.311 1.00 0.00 2 PHE A N 10
ATOM 3951 C CA . PHE A 1 2 ? 5.744 -1.539 -2.330 1.00 0.00 2 PHE A CA 10
ATOM 3952 C C . PHE A 1 2 ? 6.634 -0.484 -1.694 1.00 0.00 2 PHE A C 10
ATOM 3953 O O . PHE A 1 2 ? 6.169 0.346 -0.898 1.00 0.00 2 PHE A O 10
ATOM 3970 N N . CYS A 1 3 ? 7.886 -0.532 -2.008 1.00 0.00 3 CYS A N 10
ATOM 3971 C CA . CYS A 1 3 ? 8.816 0.462 -1.592 1.00 0.00 3 CYS A CA 10
ATOM 3972 C C . CYS A 1 3 ? 9.394 1.120 -2.803 1.00 0.00 3 CYS A C 10
ATOM 3973 O O . CYS A 1 3 ? 10.020 0.478 -3.650 1.00 0.00 3 CYS A O 10
ATOM 3980 N N . TRP A 1 4 ? 9.159 2.367 -2.907 1.00 0.00 4 TRP A N 10
ATOM 3981 C CA . TRP A 1 4 ? 9.638 3.140 -4.008 1.00 0.00 4 TRP A CA 10
ATOM 3982 C C . TRP A 1 4 ? 10.782 3.940 -3.524 1.00 0.00 4 TRP A C 10
ATOM 3983 O O . TRP A 1 4 ? 10.647 5.081 -3.065 1.00 0.00 4 TRP A O 10
ATOM 4004 N N . GLY A 1 5 ? 11.878 3.278 -3.506 1.00 0.00 5 GLY A N 10
ATOM 4005 C CA . GLY A 1 5 ? 13.078 3.820 -2.973 1.00 0.00 5 GLY A CA 10
ATOM 4006 C C . GLY A 1 5 ? 13.043 3.698 -1.482 1.00 0.00 5 GLY A C 10
ATOM 4007 O O . GLY A 1 5 ? 13.159 2.598 -0.937 1.00 0.00 5 GLY A O 10
ATOM 4011 N N . ASP A 1 6 ? 12.836 4.794 -0.821 1.00 0.00 6 ASP A N 10
ATOM 4012 C CA . ASP A 1 6 ? 12.718 4.809 0.617 1.00 0.00 6 ASP A CA 10
ATOM 4013 C C . ASP A 1 6 ? 11.253 4.952 1.006 1.00 0.00 6 ASP A C 10
ATOM 4014 O O . ASP A 1 6 ? 10.888 4.812 2.171 1.00 0.00 6 ASP A O 10
ATOM 4023 N N . LEU A 1 7 ? 10.416 5.217 0.023 1.00 0.00 7 LEU A N 10
ATOM 4024 C CA . LEU A 1 7 ? 9.001 5.417 0.258 1.00 0.00 7 LEU A CA 10
ATOM 4025 C C . LEU A 1 7 ? 8.260 4.093 0.255 1.00 0.00 7 LEU A C 10
ATOM 4026 O O . LEU A 1 7 ? 7.916 3.561 -0.807 1.00 0.00 7 LEU A O 10
ATOM 4042 N N . CYS A 1 8 ? 8.035 3.553 1.410 1.00 0.00 8 CYS A N 10
ATOM 4043 C CA . CYS A 1 8 ? 7.324 2.304 1.524 1.00 0.00 8 CYS A CA 10
ATOM 4044 C C . CYS A 1 8 ? 5.885 2.551 1.874 1.00 0.00 8 CYS A C 10
ATOM 4045 O O . CYS A 1 8 ? 5.572 3.464 2.645 1.00 0.00 8 CYS A O 10
ATOM 4052 N N . VAL A 1 9 ? 5.012 1.802 1.260 1.00 0.00 9 VAL A N 10
ATOM 4053 C CA . VAL A 1 9 ? 3.603 1.892 1.546 1.00 0.00 9 VAL A CA 10
ATOM 4054 C C . VAL A 1 9 ? 3.317 1.254 2.906 1.00 0.00 9 VAL A C 10
ATOM 4055 O O . VAL A 1 9 ? 3.854 0.178 3.216 1.00 0.00 9 VAL A O 10
ATOM 4068 N N . PRO A 1 10 ? 2.568 1.928 3.774 1.00 0.00 10 PRO A N 10
ATOM 4069 C CA . PRO A 1 10 ? 2.172 1.356 5.046 1.00 0.00 10 PRO A CA 10
ATOM 4070 C C . PRO A 1 10 ? 1.135 0.261 4.839 1.00 0.00 10 PRO A C 10
ATOM 4071 O O . PRO A 1 10 ? 0.111 0.461 4.172 1.00 0.00 10 PRO A O 10
ATOM 4082 N N . TYR A 1 11 ? 1.400 -0.880 5.420 1.00 0.00 11 TYR A N 10
ATOM 4083 C CA . TYR A 1 11 ? 0.557 -2.062 5.285 1.00 0.00 11 TYR A CA 10
ATOM 4084 C C . TYR A 1 11 ? -0.767 -1.830 5.999 1.00 0.00 11 TYR A C 10
ATOM 4085 O O . TYR A 1 11 ? -1.800 -2.402 5.652 1.00 0.00 11 TYR A O 10
ATOM 4103 N N . GLY A 1 12 ? -0.722 -0.946 6.966 1.00 0.00 12 GLY A N 10
ATOM 4104 C CA . GLY A 1 12 ? -1.883 -0.619 7.760 1.00 0.00 12 GLY A CA 10
ATOM 4105 C C . GLY A 1 12 ? -2.834 0.356 7.080 1.00 0.00 12 GLY A C 10
ATOM 4106 O O . GLY A 1 12 ? -3.853 0.733 7.652 1.00 0.00 12 GLY A O 10
ATOM 4110 N N . THR A 1 13 ? -2.527 0.756 5.859 1.00 0.00 13 THR A N 10
ATOM 4111 C CA . THR A 1 13 ? -3.367 1.687 5.152 1.00 0.00 13 THR A CA 10
ATOM 4112 C C . THR A 1 13 ? -4.538 0.957 4.481 1.00 0.00 13 THR A C 10
ATOM 4113 O O . THR A 1 13 ? -5.569 1.557 4.184 1.00 0.00 13 THR A O 10
ATOM 4124 N N . CYS A 1 14 ? -4.420 -0.351 4.347 1.00 0.00 14 CYS A N 10
ATOM 4125 C CA . CYS A 1 14 ? -5.422 -1.127 3.639 1.00 0.00 14 CYS A CA 10
ATOM 4126 C C . CYS A 1 14 ? -6.789 -1.063 4.317 1.00 0.00 14 CYS A C 10
ATOM 4127 O O . CYS A 1 14 ? -7.789 -0.811 3.663 1.00 0.00 14 CYS A O 10
ATOM 4134 N N . SER A 1 15 ? -6.821 -1.199 5.637 1.00 0.00 15 SER A N 10
ATOM 4135 C CA . SER A 1 15 ? -8.078 -1.129 6.372 1.00 0.00 15 SER A CA 10
ATOM 4136 C C . SER A 1 15 ? -8.600 0.317 6.461 1.00 0.00 15 SER A C 10
ATOM 4137 O O . SER A 1 15 ? -9.727 0.559 6.885 1.00 0.00 15 SER A O 10
ATOM 4145 N N . GLN A 1 16 ? -7.786 1.264 6.036 1.00 0.00 16 GLN A N 10
ATOM 4146 C CA . GLN A 1 16 ? -8.168 2.658 6.062 1.00 0.00 16 GLN A CA 10
ATOM 4147 C C . GLN A 1 16 ? -8.723 3.058 4.703 1.00 0.00 16 GLN A C 10
ATOM 4148 O O . GLN A 1 16 ? -9.373 4.097 4.559 1.00 0.00 16 GLN A O 10
ATOM 4162 N N . LEU A 1 17 ? -8.440 2.244 3.714 1.00 0.00 17 LEU A N 10
ATOM 4163 C CA . LEU A 1 17 ? -8.916 2.461 2.366 1.00 0.00 17 LEU A CA 10
ATOM 4164 C C . LEU A 1 17 ? -10.190 1.640 2.143 1.00 0.00 17 LEU A C 10
ATOM 4165 O O . LEU A 1 17 ? -10.476 0.722 2.906 1.00 0.00 17 LEU A O 10
ATOM 4181 N N . PRO A 1 18 ? -10.978 1.966 1.126 1.00 0.00 18 PRO A N 10
ATOM 4182 C CA . PRO A 1 18 ? -12.172 1.206 0.776 1.00 0.00 18 PRO A CA 10
ATOM 4183 C C . PRO A 1 18 ? -11.819 -0.015 -0.125 1.00 0.00 18 PRO A C 10
ATOM 4184 O O . PRO A 1 18 ? -10.753 -0.030 -0.754 1.00 0.00 18 PRO A O 10
ATOM 4195 N N . PRO A 1 19 ? -12.716 -1.040 -0.201 1.00 0.00 19 PRO A N 10
ATOM 4196 C CA . PRO A 1 19 ? -12.492 -2.332 -0.908 1.00 0.00 19 PRO A CA 10
ATOM 4197 C C . PRO A 1 19 ? -11.753 -2.248 -2.257 1.00 0.00 19 PRO A C 10
ATOM 4198 O O . PRO A 1 19 ? -10.747 -2.953 -2.463 1.00 0.00 19 PRO A O 10
ATOM 4209 N N . TRP A 1 20 ? -12.202 -1.374 -3.148 1.00 0.00 20 TRP A N 10
ATOM 4210 C CA . TRP A 1 20 ? -11.613 -1.284 -4.482 1.00 0.00 20 TRP A CA 10
ATOM 4211 C C . TRP A 1 20 ? -10.169 -0.805 -4.450 1.00 0.00 20 TRP A C 10
ATOM 4212 O O . TRP A 1 20 ? -9.394 -1.109 -5.344 1.00 0.00 20 TRP A O 10
ATOM 4233 N N . LEU A 1 21 ? -9.805 -0.084 -3.413 1.00 0.00 21 LEU A N 10
ATOM 4234 C CA . LEU A 1 21 ? -8.451 0.396 -3.276 1.00 0.00 21 LEU A CA 10
ATOM 4235 C C . LEU A 1 21 ? -7.646 -0.583 -2.429 1.00 0.00 21 LEU A C 10
ATOM 4236 O O . LEU A 1 21 ? -6.415 -0.648 -2.512 1.00 0.00 21 LEU A O 10
ATOM 4252 N N . GLN A 1 22 ? -8.363 -1.401 -1.668 1.00 0.00 22 GLN A N 10
ATOM 4253 C CA . GLN A 1 22 ? -7.761 -2.444 -0.859 1.00 0.00 22 GLN A CA 10
ATOM 4254 C C . GLN A 1 22 ? -7.182 -3.514 -1.747 1.00 0.00 22 GLN A C 10
ATOM 4255 O O . GLN A 1 22 ? -6.254 -4.181 -1.369 1.00 0.00 22 GLN A O 10
ATOM 4269 N N . ASP A 1 23 ? -7.736 -3.652 -2.944 1.00 0.00 23 ASP A N 10
ATOM 4270 C CA . ASP A 1 23 ? -7.244 -4.637 -3.912 1.00 0.00 23 ASP A CA 10
ATOM 4271 C C . ASP A 1 23 ? -5.784 -4.367 -4.314 1.00 0.00 23 ASP A C 10
ATOM 4272 O O . ASP A 1 23 ? -4.990 -5.290 -4.450 1.00 0.00 23 ASP A O 10
ATOM 4281 N N . MET A 1 24 ? -5.419 -3.109 -4.451 1.00 0.00 24 MET A N 10
ATOM 4282 C CA . MET A 1 24 ? -4.030 -2.768 -4.775 1.00 0.00 24 MET A CA 10
ATOM 4283 C C . MET A 1 24 ? -3.227 -2.748 -3.515 1.00 0.00 24 MET A C 10
ATOM 4284 O O . MET A 1 24 ? -2.048 -3.146 -3.486 1.00 0.00 24 MET A O 10
ATOM 4298 N N . CYS A 1 25 ? -3.886 -2.352 -2.443 1.00 0.00 25 CYS A N 10
ATOM 4299 C CA . CYS A 1 25 ? -3.264 -2.316 -1.150 1.00 0.00 25 CYS A CA 10
ATOM 4300 C C . CYS A 1 25 ? -2.959 -3.752 -0.695 1.00 0.00 25 CYS A C 10
ATOM 4301 O O . CYS A 1 25 ? -2.134 -3.970 0.168 1.00 0.00 25 CYS A O 10
ATOM 4308 N N . ALA A 1 26 ? -3.618 -4.727 -1.316 1.00 0.00 26 ALA A N 10
ATOM 4309 C CA . ALA A 1 26 ? -3.356 -6.130 -1.053 1.00 0.00 26 ALA A CA 10
ATOM 4310 C C . ALA A 1 26 ? -1.902 -6.440 -1.338 1.00 0.00 26 ALA A C 10
ATOM 4311 O O . ALA A 1 26 ? -1.222 -7.037 -0.530 1.00 0.00 26 ALA A O 10
ATOM 4318 N N . ALA A 1 27 ? -1.412 -5.960 -2.458 1.00 0.00 27 ALA A N 10
ATOM 4319 C CA . ALA A 1 27 ? -0.026 -6.166 -2.816 1.00 0.00 27 ALA A CA 10
ATOM 4320 C C . ALA A 1 27 ? 0.864 -5.281 -1.941 1.00 0.00 27 ALA A C 10
ATOM 4321 O O . ALA A 1 27 ? 1.995 -5.627 -1.621 1.00 0.00 27 ALA A O 10
ATOM 4328 N N . ALA A 1 28 ? 0.319 -4.156 -1.527 1.00 0.00 28 ALA A N 10
ATOM 4329 C CA . ALA A 1 28 ? 1.015 -3.224 -0.651 1.00 0.00 28 ALA A CA 10
ATOM 4330 C C . ALA A 1 28 ? 1.256 -3.823 0.750 1.00 0.00 28 ALA A C 10
ATOM 4331 O O . ALA A 1 28 ? 2.284 -3.591 1.351 1.00 0.00 28 ALA A O 10
ATOM 4338 N N . SER A 1 29 ? 0.305 -4.576 1.243 1.00 0.00 29 SER A N 10
ATOM 4339 C CA . SER A 1 29 ? 0.392 -5.171 2.563 1.00 0.00 29 SER A CA 10
ATOM 4340 C C . SER A 1 29 ? 1.000 -6.571 2.534 1.00 0.00 29 SER A C 10
ATOM 4341 O O . SER A 1 29 ? 1.916 -6.890 3.287 1.00 0.00 29 SER A O 10
ATOM 4349 N N . PHE A 1 30 ? 0.498 -7.393 1.655 1.00 0.00 30 PHE A N 10
ATOM 4350 C CA . PHE A 1 30 ? 0.966 -8.771 1.539 1.00 0.00 30 PHE A CA 10
ATOM 4351 C C . PHE A 1 30 ? 2.361 -8.866 0.946 1.00 0.00 30 PHE A C 10
ATOM 4352 O O . PHE A 1 30 ? 3.029 -9.893 1.087 1.00 0.00 30 PHE A O 10
ATOM 4369 N N . ASP A 1 31 ? 2.802 -7.820 0.296 1.00 0.00 31 ASP A N 10
ATOM 4370 C CA . ASP A 1 31 ? 4.146 -7.794 -0.272 1.00 0.00 31 ASP A CA 10
ATOM 4371 C C . ASP A 1 31 ? 4.904 -6.578 0.189 1.00 0.00 31 ASP A C 10
ATOM 4372 O O . ASP A 1 31 ? 5.902 -6.679 0.898 1.00 0.00 31 ASP A O 10
ATOM 4381 N N . GLY A 1 1 ? 4.767 -6.544 -0.120 1.00 0.00 1 GLY A N 11
ATOM 4382 C CA . GLY A 1 1 ? 5.513 -5.474 0.507 1.00 0.00 1 GLY A CA 11
ATOM 4383 C C . GLY A 1 1 ? 6.038 -4.503 -0.512 1.00 0.00 1 GLY A C 11
ATOM 4384 O O . GLY A 1 1 ? 7.012 -4.781 -1.202 1.00 0.00 1 GLY A O 11
ATOM 4388 N N . PHE A 1 2 ? 5.388 -3.383 -0.631 1.00 0.00 2 PHE A N 11
ATOM 4389 C CA . PHE A 1 2 ? 5.747 -2.404 -1.635 1.00 0.00 2 PHE A CA 11
ATOM 4390 C C . PHE A 1 2 ? 6.425 -1.175 -1.080 1.00 0.00 2 PHE A C 11
ATOM 4391 O O . PHE A 1 2 ? 6.086 -0.664 0.005 1.00 0.00 2 PHE A O 11
ATOM 4408 N N . CYS A 1 3 ? 7.398 -0.748 -1.813 1.00 0.00 3 CYS A N 11
ATOM 4409 C CA . CYS A 1 3 ? 8.090 0.470 -1.621 1.00 0.00 3 CYS A CA 11
ATOM 4410 C C . CYS A 1 3 ? 8.178 1.134 -2.974 1.00 0.00 3 CYS A C 11
ATOM 4411 O O . CYS A 1 3 ? 8.454 0.477 -3.982 1.00 0.00 3 CYS A O 11
ATOM 4418 N N . TRP A 1 4 ? 7.867 2.377 -3.009 1.00 0.00 4 TRP A N 11
ATOM 4419 C CA . TRP A 1 4 ? 7.948 3.174 -4.198 1.00 0.00 4 TRP A CA 11
ATOM 4420 C C . TRP A 1 4 ? 9.053 4.157 -3.975 1.00 0.00 4 TRP A C 11
ATOM 4421 O O . TRP A 1 4 ? 8.839 5.265 -3.454 1.00 0.00 4 TRP A O 11
ATOM 4442 N N . GLY A 1 5 ? 10.241 3.725 -4.276 1.00 0.00 5 GLY A N 11
ATOM 4443 C CA . GLY A 1 5 ? 11.398 4.488 -3.960 1.00 0.00 5 GLY A CA 11
ATOM 4444 C C . GLY A 1 5 ? 11.690 4.306 -2.500 1.00 0.00 5 GLY A C 11
ATOM 4445 O O . GLY A 1 5 ? 11.949 3.186 -2.059 1.00 0.00 5 GLY A O 11
ATOM 4449 N N . ASP A 1 6 ? 11.581 5.366 -1.740 1.00 0.00 6 ASP A N 11
ATOM 4450 C CA . ASP A 1 6 ? 11.776 5.292 -0.308 1.00 0.00 6 ASP A CA 11
ATOM 4451 C C . ASP A 1 6 ? 10.428 5.170 0.376 1.00 0.00 6 ASP A C 11
ATOM 4452 O O . ASP A 1 6 ? 10.345 4.822 1.553 1.00 0.00 6 ASP A O 11
ATOM 4461 N N . LEU A 1 7 ? 9.378 5.447 -0.377 1.00 0.00 7 LEU A N 11
ATOM 4462 C CA . LEU A 1 7 ? 8.030 5.452 0.150 1.00 0.00 7 LEU A CA 11
ATOM 4463 C C . LEU A 1 7 ? 7.516 4.046 0.288 1.00 0.00 7 LEU A C 11
ATOM 4464 O O . LEU A 1 7 ? 7.126 3.422 -0.685 1.00 0.00 7 LEU A O 11
ATOM 4480 N N . CYS A 1 8 ? 7.563 3.537 1.463 1.00 0.00 8 CYS A N 11
ATOM 4481 C CA . CYS A 1 8 ? 7.092 2.215 1.715 1.00 0.00 8 CYS A CA 11
ATOM 4482 C C . CYS A 1 8 ? 5.715 2.273 2.325 1.00 0.00 8 CYS A C 11
ATOM 4483 O O . CYS A 1 8 ? 5.412 3.179 3.109 1.00 0.00 8 CYS A O 11
ATOM 4490 N N . VAL A 1 9 ? 4.883 1.341 1.946 1.00 0.00 9 VAL A N 11
ATOM 4491 C CA . VAL A 1 9 ? 3.502 1.317 2.370 1.00 0.00 9 VAL A CA 11
ATOM 4492 C C . VAL A 1 9 ? 3.349 0.894 3.837 1.00 0.00 9 VAL A C 11
ATOM 4493 O O . VAL A 1 9 ? 3.972 -0.073 4.286 1.00 0.00 9 VAL A O 11
ATOM 4506 N N . PRO A 1 10 ? 2.606 1.659 4.630 1.00 0.00 10 PRO A N 11
ATOM 4507 C CA . PRO A 1 10 ? 2.201 1.216 5.941 1.00 0.00 10 PRO A CA 11
ATOM 4508 C C . PRO A 1 10 ? 1.144 0.145 5.758 1.00 0.00 10 PRO A C 11
ATOM 4509 O O . PRO A 1 10 ? 0.104 0.364 5.122 1.00 0.00 10 PRO A O 11
ATOM 4520 N N . TYR A 1 11 ? 1.374 -0.961 6.355 1.00 0.00 11 TYR A N 11
ATOM 4521 C CA . TYR A 1 11 ? 0.588 -2.149 6.137 1.00 0.00 11 TYR A CA 11
ATOM 4522 C C . TYR A 1 11 ? -0.773 -2.045 6.786 1.00 0.00 11 TYR A C 11
ATOM 4523 O O . TYR A 1 11 ? -1.702 -2.772 6.435 1.00 0.00 11 TYR A O 11
ATOM 4541 N N . GLY A 1 12 ? -0.897 -1.132 7.709 1.00 0.00 12 GLY A N 11
ATOM 4542 C CA . GLY A 1 12 ? -2.141 -0.944 8.393 1.00 0.00 12 GLY A CA 11
ATOM 4543 C C . GLY A 1 12 ? -3.006 0.138 7.767 1.00 0.00 12 GLY A C 11
ATOM 4544 O O . GLY A 1 12 ? -3.888 0.679 8.428 1.00 0.00 12 GLY A O 11
ATOM 4548 N N . THR A 1 13 ? -2.763 0.474 6.506 1.00 0.00 13 THR A N 11
ATOM 4549 C CA . THR A 1 13 ? -3.568 1.494 5.868 1.00 0.00 13 THR A CA 11
ATOM 4550 C C . THR A 1 13 ? -4.661 0.930 4.980 1.00 0.00 13 THR A C 11
ATOM 4551 O O . THR A 1 13 ? -5.639 1.605 4.724 1.00 0.00 13 THR A O 11
ATOM 4562 N N . CYS A 1 14 ? -4.537 -0.318 4.570 1.00 0.00 14 CYS A N 11
ATOM 4563 C CA . CYS A 1 14 ? -5.505 -0.918 3.637 1.00 0.00 14 CYS A CA 11
ATOM 4564 C C . CYS A 1 14 ? -6.938 -0.843 4.185 1.00 0.00 14 CYS A C 11
ATOM 4565 O O . CYS A 1 14 ? -7.863 -0.518 3.466 1.00 0.00 14 CYS A O 11
ATOM 4572 N N . SER A 1 15 ? -7.083 -1.045 5.481 1.00 0.00 15 SER A N 11
ATOM 4573 C CA . SER A 1 15 ? -8.385 -1.014 6.132 1.00 0.00 15 SER A CA 11
ATOM 4574 C C . SER A 1 15 ? -8.933 0.431 6.241 1.00 0.00 15 SER A C 11
ATOM 4575 O O . SER A 1 15 ? -10.113 0.646 6.532 1.00 0.00 15 SER A O 11
ATOM 4583 N N . GLN A 1 16 ? -8.075 1.402 5.988 1.00 0.00 16 GLN A N 11
ATOM 4584 C CA . GLN A 1 16 ? -8.432 2.812 6.051 1.00 0.00 16 GLN A CA 11
ATOM 4585 C C . GLN A 1 16 ? -8.788 3.290 4.648 1.00 0.00 16 GLN A C 11
ATOM 4586 O O . GLN A 1 16 ? -9.444 4.318 4.457 1.00 0.00 16 GLN A O 11
ATOM 4600 N N . LEU A 1 17 ? -8.336 2.529 3.687 1.00 0.00 17 LEU A N 11
ATOM 4601 C CA . LEU A 1 17 ? -8.545 2.793 2.280 1.00 0.00 17 LEU A CA 11
ATOM 4602 C C . LEU A 1 17 ? -9.856 2.162 1.807 1.00 0.00 17 LEU A C 11
ATOM 4603 O O . LEU A 1 17 ? -10.404 1.289 2.475 1.00 0.00 17 LEU A O 11
ATOM 4619 N N . PRO A 1 18 ? -10.376 2.604 0.668 1.00 0.00 18 PRO A N 11
ATOM 4620 C CA . PRO A 1 18 ? -11.587 2.063 0.076 1.00 0.00 18 PRO A CA 11
ATOM 4621 C C . PRO A 1 18 ? -11.276 0.813 -0.791 1.00 0.00 18 PRO A C 11
ATOM 4622 O O . PRO A 1 18 ? -10.143 0.657 -1.257 1.00 0.00 18 PRO A O 11
ATOM 4633 N N . PRO A 1 19 ? -12.291 -0.058 -1.026 1.00 0.00 19 PRO A N 11
ATOM 4634 C CA . PRO A 1 19 ? -12.170 -1.374 -1.713 1.00 0.00 19 PRO A CA 11
ATOM 4635 C C . PRO A 1 19 ? -11.133 -1.469 -2.854 1.00 0.00 19 PRO A C 11
ATOM 4636 O O . PRO A 1 19 ? -10.221 -2.296 -2.801 1.00 0.00 19 PRO A O 11
ATOM 4647 N N . TRP A 1 20 ? -11.228 -0.586 -3.839 1.00 0.00 20 TRP A N 11
ATOM 4648 C CA . TRP A 1 20 ? -10.366 -0.671 -5.013 1.00 0.00 20 TRP A CA 11
ATOM 4649 C C . TRP A 1 20 ? -8.908 -0.385 -4.671 1.00 0.00 20 TRP A C 11
ATOM 4650 O O . TRP A 1 20 ? -7.990 -0.948 -5.272 1.00 0.00 20 TRP A O 11
ATOM 4671 N N . LEU A 1 21 ? -8.694 0.441 -3.677 1.00 0.00 21 LEU A N 11
ATOM 4672 C CA . LEU A 1 21 ? -7.355 0.773 -3.275 1.00 0.00 21 LEU A CA 11
ATOM 4673 C C . LEU A 1 21 ? -6.851 -0.268 -2.294 1.00 0.00 21 LEU A C 11
ATOM 4674 O O . LEU A 1 21 ? -5.654 -0.470 -2.157 1.00 0.00 21 LEU A O 11
ATOM 4690 N N . GLN A 1 22 ? -7.786 -0.991 -1.678 1.00 0.00 22 GLN A N 11
ATOM 4691 C CA . GLN A 1 22 ? -7.456 -2.080 -0.765 1.00 0.00 22 GLN A CA 11
ATOM 4692 C C . GLN A 1 22 ? -6.871 -3.213 -1.551 1.00 0.00 22 GLN A C 11
ATOM 4693 O O . GLN A 1 22 ? -5.905 -3.809 -1.148 1.00 0.00 22 GLN A O 11
ATOM 4707 N N . ASP A 1 23 ? -7.457 -3.459 -2.705 1.00 0.00 23 ASP A N 11
ATOM 4708 C CA . ASP A 1 23 ? -7.006 -4.491 -3.640 1.00 0.00 23 ASP A CA 11
ATOM 4709 C C . ASP A 1 23 ? -5.536 -4.308 -4.024 1.00 0.00 23 ASP A C 11
ATOM 4710 O O . ASP A 1 23 ? -4.783 -5.273 -4.133 1.00 0.00 23 ASP A O 11
ATOM 4719 N N . MET A 1 24 ? -5.121 -3.072 -4.170 1.00 0.00 24 MET A N 11
ATOM 4720 C CA . MET A 1 24 ? -3.7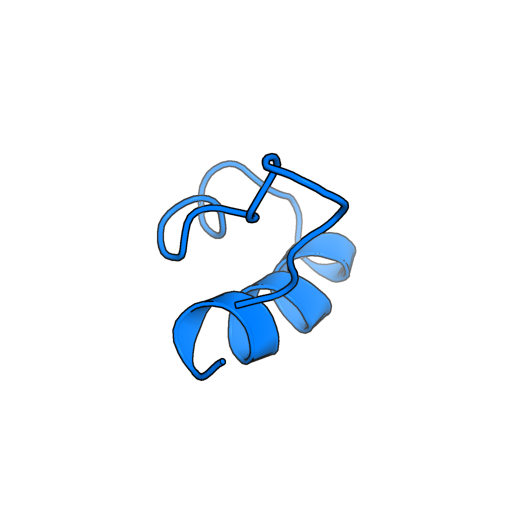48 -2.780 -4.539 1.00 0.00 24 MET A CA 11
ATOM 4721 C C . MET A 1 24 ? -2.877 -2.721 -3.300 1.00 0.00 24 MET A C 11
ATOM 4722 O O . MET A 1 24 ? -1.735 -3.193 -3.302 1.00 0.00 24 MET A O 11
ATOM 4736 N N . CYS A 1 25 ? -3.450 -2.210 -2.220 1.00 0.00 25 CYS A N 11
ATOM 4737 C CA . CYS A 1 25 ? -2.782 -2.140 -0.927 1.00 0.00 25 CYS A CA 11
ATOM 4738 C C . CYS A 1 25 ? -2.526 -3.563 -0.413 1.00 0.00 25 CYS A C 11
ATOM 4739 O O . CYS A 1 25 ? -1.603 -3.800 0.355 1.00 0.00 25 CYS A O 11
ATOM 4746 N N . ALA A 1 26 ? -3.341 -4.511 -0.879 1.00 0.00 26 ALA A N 11
ATOM 4747 C CA . ALA A 1 26 ? -3.198 -5.915 -0.529 1.00 0.00 26 ALA A CA 11
ATOM 4748 C C . ALA A 1 26 ? -1.858 -6.439 -1.007 1.00 0.00 26 ALA A C 11
ATOM 4749 O O . ALA A 1 26 ? -1.125 -7.072 -0.250 1.00 0.00 26 ALA A O 11
ATOM 4756 N N . ALA A 1 27 ? -1.513 -6.121 -2.247 1.00 0.00 27 ALA A N 11
ATOM 4757 C CA . ALA A 1 27 ? -0.239 -6.539 -2.809 1.00 0.00 27 ALA A CA 11
ATOM 4758 C C . ALA A 1 27 ? 0.878 -5.810 -2.101 1.00 0.00 27 ALA A C 11
ATOM 4759 O O . ALA A 1 27 ? 1.921 -6.391 -1.744 1.00 0.00 27 ALA A O 11
ATOM 4766 N N . ALA A 1 28 ? 0.620 -4.551 -1.831 1.00 0.00 28 ALA A N 11
ATOM 4767 C CA . ALA A 1 28 ? 1.549 -3.702 -1.143 1.00 0.00 28 ALA A CA 11
ATOM 4768 C C . ALA A 1 28 ? 1.849 -4.216 0.266 1.00 0.00 28 ALA A C 11
ATOM 4769 O O . ALA A 1 28 ? 2.944 -4.050 0.760 1.00 0.00 28 ALA A O 11
ATOM 4776 N N . SER A 1 29 ? 0.888 -4.854 0.884 1.00 0.00 29 SER A N 11
ATOM 4777 C CA . SER A 1 29 ? 1.073 -5.367 2.215 1.00 0.00 29 SER A CA 11
ATOM 4778 C C . SER A 1 29 ? 1.603 -6.806 2.231 1.00 0.00 29 SER A C 11
ATOM 4779 O O . SER A 1 29 ? 2.475 -7.138 3.041 1.00 0.00 29 SER A O 11
ATOM 4787 N N . PHE A 1 30 ? 1.097 -7.655 1.350 1.00 0.00 30 PHE A N 11
ATOM 4788 C CA . PHE A 1 30 ? 1.525 -9.047 1.337 1.00 0.00 30 PHE A CA 11
ATOM 4789 C C . PHE A 1 30 ? 2.881 -9.235 0.706 1.00 0.00 30 PHE A C 11
ATOM 4790 O O . PHE A 1 30 ? 3.726 -9.949 1.238 1.00 0.00 30 PHE A O 11
ATOM 4807 N N . ASP A 1 31 ? 3.107 -8.577 -0.375 1.00 0.00 31 ASP A N 11
ATOM 4808 C CA . ASP A 1 31 ? 4.405 -8.668 -1.056 1.00 0.00 31 ASP A CA 11
ATOM 4809 C C . ASP A 1 31 ? 5.343 -7.636 -0.493 1.00 0.00 31 ASP A C 11
ATOM 4810 O O . ASP A 1 31 ? 6.554 -7.845 -0.377 1.00 0.00 31 ASP A O 11
ATOM 4819 N N . GLY A 1 1 ? 4.429 -5.298 -0.008 1.00 0.00 1 GLY A N 12
ATOM 4820 C CA . GLY A 1 1 ? 4.711 -3.943 0.346 1.00 0.00 1 GLY A CA 12
ATOM 4821 C C . GLY A 1 1 ? 5.402 -3.215 -0.751 1.00 0.00 1 GLY A C 12
ATOM 4822 O O . GLY A 1 1 ? 6.551 -3.521 -1.089 1.00 0.00 1 GLY A O 12
ATOM 4826 N N . PHE A 1 2 ? 4.709 -2.288 -1.337 1.00 0.00 2 PHE A N 12
ATOM 4827 C CA . PHE A 1 2 ? 5.269 -1.468 -2.383 1.00 0.00 2 PHE A CA 12
ATOM 4828 C C . PHE A 1 2 ? 6.222 -0.436 -1.800 1.00 0.00 2 PHE A C 12
ATOM 4829 O O . PHE A 1 2 ? 5.884 0.279 -0.849 1.00 0.00 2 PHE A O 12
ATOM 4846 N N . CYS A 1 3 ? 7.393 -0.396 -2.335 1.00 0.00 3 CYS A N 12
ATOM 4847 C CA . CYS A 1 3 ? 8.378 0.565 -1.990 1.00 0.00 3 CYS A CA 12
ATOM 4848 C C . CYS A 1 3 ? 8.834 1.231 -3.248 1.00 0.00 3 CYS A C 12
ATOM 4849 O O . CYS A 1 3 ? 9.239 0.574 -4.203 1.00 0.00 3 CYS A O 12
ATOM 4856 N N . TRP A 1 4 ? 8.712 2.498 -3.263 1.00 0.00 4 TRP A N 12
ATOM 4857 C CA . TRP A 1 4 ? 9.080 3.304 -4.384 1.00 0.00 4 TRP A CA 12
ATOM 4858 C C . TRP A 1 4 ? 10.235 4.126 -3.918 1.00 0.00 4 TRP A C 12
ATOM 4859 O O . TRP A 1 4 ? 10.075 5.252 -3.438 1.00 0.00 4 TRP A O 12
ATOM 4880 N N . GLY A 1 5 ? 11.357 3.505 -3.912 1.00 0.00 5 GLY A N 12
ATOM 4881 C CA . GLY A 1 5 ? 12.536 4.116 -3.397 1.00 0.00 5 GLY A CA 12
ATOM 4882 C C . GLY A 1 5 ? 12.491 4.072 -1.897 1.00 0.00 5 GLY A C 12
ATOM 4883 O O . GLY A 1 5 ? 12.486 2.989 -1.304 1.00 0.00 5 GLY A O 12
ATOM 4887 N N . ASP A 1 6 ? 12.380 5.220 -1.280 1.00 0.00 6 ASP A N 12
ATOM 4888 C CA . ASP A 1 6 ? 12.301 5.298 0.166 1.00 0.00 6 ASP A CA 12
ATOM 4889 C C . ASP A 1 6 ? 10.850 5.276 0.606 1.00 0.00 6 ASP A C 12
ATOM 4890 O O . ASP A 1 6 ? 10.553 5.138 1.789 1.00 0.00 6 ASP A O 12
ATOM 4899 N N . LEU A 1 7 ? 9.957 5.404 -0.349 1.00 0.00 7 LEU A N 12
ATOM 4900 C CA . LEU A 1 7 ? 8.540 5.453 -0.064 1.00 0.00 7 LEU A CA 12
ATOM 4901 C C . LEU A 1 7 ? 7.958 4.064 0.029 1.00 0.00 7 LEU A C 12
ATOM 4902 O O . LEU A 1 7 ? 7.643 3.456 -0.986 1.00 0.00 7 LEU A O 12
ATOM 4918 N N . CYS A 1 8 ? 7.862 3.545 1.199 1.00 0.00 8 CYS A N 12
ATOM 4919 C CA . CYS A 1 8 ? 7.222 2.280 1.379 1.00 0.00 8 CYS A CA 12
ATOM 4920 C C . CYS A 1 8 ? 5.837 2.498 1.897 1.00 0.00 8 CYS A C 12
ATOM 4921 O O . CYS A 1 8 ? 5.598 3.400 2.711 1.00 0.00 8 CYS A O 12
ATOM 4928 N N . VAL A 1 9 ? 4.919 1.747 1.385 1.00 0.00 9 VAL A N 12
ATOM 4929 C CA . VAL A 1 9 ? 3.544 1.843 1.791 1.00 0.00 9 VAL A CA 12
ATOM 4930 C C . VAL A 1 9 ? 3.321 1.121 3.134 1.00 0.00 9 VAL A C 12
ATOM 4931 O O . VAL A 1 9 ? 3.893 0.041 3.370 1.00 0.00 9 VAL A O 12
ATOM 4944 N N . PRO A 1 10 ? 2.597 1.749 4.079 1.00 0.00 10 PRO A N 12
ATOM 4945 C CA . PRO A 1 10 ? 2.229 1.105 5.336 1.00 0.00 10 PRO A CA 12
ATOM 4946 C C . PRO A 1 10 ? 1.269 -0.050 5.092 1.00 0.00 10 PRO A C 12
ATOM 4947 O O . PRO A 1 10 ? 0.194 0.107 4.462 1.00 0.00 10 PRO A O 12
ATOM 4958 N N . TYR A 1 11 ? 1.636 -1.172 5.625 1.00 0.00 11 TYR A N 12
ATOM 4959 C CA . TYR A 1 11 ? 0.969 -2.433 5.413 1.00 0.00 11 TYR A CA 12
ATOM 4960 C C . TYR A 1 11 ? -0.442 -2.426 5.984 1.00 0.00 11 TYR A C 12
ATOM 4961 O O . TYR A 1 11 ? -1.332 -3.077 5.455 1.00 0.00 11 TYR A O 12
ATOM 4979 N N . GLY A 1 12 ? -0.653 -1.645 7.023 1.00 0.00 12 GLY A N 12
ATOM 4980 C CA . GLY A 1 12 ? -1.946 -1.599 7.660 1.00 0.00 12 GLY A CA 12
ATOM 4981 C C . GLY A 1 12 ? -2.807 -0.432 7.198 1.00 0.00 12 GLY A C 12
ATOM 4982 O O . GLY A 1 12 ? -3.634 0.082 7.960 1.00 0.00 12 GLY A O 12
ATOM 4986 N N . THR A 1 13 ? -2.617 0.016 5.973 1.00 0.00 13 THR A N 12
ATOM 4987 C CA . THR A 1 13 ? -3.439 1.095 5.449 1.00 0.00 13 THR A CA 12
ATOM 4988 C C . THR A 1 13 ? -4.700 0.531 4.755 1.00 0.00 13 THR A C 12
ATOM 4989 O O . THR A 1 13 ? -5.664 1.255 4.505 1.00 0.00 13 THR A O 12
ATOM 5000 N N . CYS A 1 14 ? -4.721 -0.771 4.536 1.00 0.00 14 CYS A N 12
ATOM 5001 C CA . CYS A 1 14 ? -5.783 -1.407 3.762 1.00 0.00 14 CYS A CA 12
ATOM 5002 C C . CYS A 1 14 ? -7.151 -1.173 4.385 1.00 0.00 14 CYS A C 12
ATOM 5003 O O . CYS A 1 14 ? -8.055 -0.722 3.724 1.00 0.00 14 CYS A O 12
ATOM 5010 N N . SER A 1 15 ? -7.261 -1.365 5.679 1.00 0.00 15 SER A N 12
ATOM 5011 C CA . SER A 1 15 ? -8.522 -1.171 6.379 1.00 0.00 15 SER A CA 12
ATOM 5012 C C . SER A 1 15 ? -8.861 0.328 6.537 1.00 0.00 15 SER A C 12
ATOM 5013 O O . SER A 1 15 ? -9.906 0.693 7.074 1.00 0.00 15 SER A O 12
ATOM 5021 N N . GLN A 1 16 ? -7.975 1.175 6.064 1.00 0.00 16 GLN A N 12
ATOM 5022 C CA . GLN A 1 16 ? -8.151 2.604 6.120 1.00 0.00 16 GLN A CA 12
ATOM 5023 C C . GLN A 1 16 ? -8.432 3.152 4.712 1.00 0.00 16 GLN A C 12
ATOM 5024 O O . GLN A 1 16 ? -8.752 4.336 4.538 1.00 0.00 16 GLN A O 12
ATOM 5038 N N . LEU A 1 17 ? -8.280 2.293 3.722 1.00 0.00 17 LEU A N 12
ATOM 5039 C CA . LEU A 1 17 ? -8.523 2.646 2.327 1.00 0.00 17 LEU A CA 12
ATOM 5040 C C . LEU A 1 17 ? -9.899 2.160 1.882 1.00 0.00 17 LEU A C 12
ATOM 5041 O O . LEU A 1 17 ? -10.514 1.335 2.556 1.00 0.00 17 LEU A O 12
ATOM 5057 N N . PRO A 1 18 ? -10.408 2.666 0.750 1.00 0.00 18 PRO A N 12
ATOM 5058 C CA . PRO A 1 18 ? -11.649 2.197 0.179 1.00 0.00 18 PRO A CA 12
ATOM 5059 C C . PRO A 1 18 ? -11.414 0.902 -0.635 1.00 0.00 18 PRO A C 12
ATOM 5060 O O . PRO A 1 18 ? -10.277 0.620 -1.038 1.00 0.00 18 PRO A O 12
ATOM 5071 N N . PRO A 1 19 ? -12.481 0.104 -0.877 1.00 0.00 19 PRO A N 12
ATOM 5072 C CA . PRO A 1 19 ? -12.422 -1.230 -1.533 1.00 0.00 19 PRO A CA 12
ATOM 5073 C C . PRO A 1 19 ? -11.457 -1.352 -2.727 1.00 0.00 19 PRO A C 12
ATOM 5074 O O . PRO A 1 19 ? -10.558 -2.208 -2.721 1.00 0.00 19 PRO A O 12
ATOM 5085 N N . TRP A 1 20 ? -11.584 -0.466 -3.705 1.00 0.00 20 TRP A N 12
ATOM 5086 C CA . TRP A 1 20 ? -10.793 -0.573 -4.924 1.00 0.00 20 TRP A CA 12
ATOM 5087 C C . TRP A 1 20 ? -9.299 -0.394 -4.670 1.00 0.00 20 TRP A C 12
ATOM 5088 O O . TRP A 1 20 ? -8.463 -1.000 -5.335 1.00 0.00 20 TRP A O 12
ATOM 5109 N N . LEU A 1 21 ? -8.969 0.384 -3.670 1.00 0.00 21 LEU A N 12
ATOM 5110 C CA . LEU A 1 21 ? -7.589 0.621 -3.335 1.00 0.00 21 LEU A CA 12
ATOM 5111 C C . LEU A 1 21 ? -7.086 -0.473 -2.395 1.00 0.00 21 LEU A C 12
ATOM 5112 O O . LEU A 1 21 ? -5.895 -0.729 -2.297 1.00 0.00 21 LEU A O 12
ATOM 5128 N N . GLN A 1 22 ? -8.016 -1.163 -1.756 1.00 0.00 22 GLN A N 12
ATOM 5129 C CA . GLN A 1 22 ? -7.689 -2.280 -0.884 1.00 0.00 22 GLN A CA 12
ATOM 5130 C C . GLN A 1 22 ? -7.194 -3.463 -1.674 1.00 0.00 22 GLN A C 12
ATOM 5131 O O . GLN A 1 22 ? -6.369 -4.229 -1.189 1.00 0.00 22 GLN A O 12
ATOM 5145 N N . ASP A 1 23 ? -7.684 -3.614 -2.898 1.00 0.00 23 ASP A N 12
ATOM 5146 C CA . ASP A 1 23 ? -7.188 -4.685 -3.787 1.00 0.00 23 ASP A CA 12
ATOM 5147 C C . ASP A 1 23 ? -5.738 -4.443 -4.165 1.00 0.00 23 ASP A C 12
ATOM 5148 O O . ASP A 1 23 ? -4.997 -5.376 -4.466 1.00 0.00 23 ASP A O 12
ATOM 5157 N N . MET A 1 24 ? -5.336 -3.185 -4.116 1.00 0.00 24 MET A N 12
ATOM 5158 C CA . MET A 1 24 ? -3.956 -2.795 -4.400 1.00 0.00 24 MET A CA 12
ATOM 5159 C C . MET A 1 24 ? -3.156 -2.959 -3.124 1.00 0.00 24 MET A C 12
ATOM 5160 O O . MET A 1 24 ? -2.037 -3.494 -3.113 1.00 0.00 24 MET A O 12
ATOM 5174 N N . CYS A 1 25 ? -3.772 -2.539 -2.032 1.00 0.00 25 CYS A N 12
ATOM 5175 C CA . CYS A 1 25 ? -3.178 -2.614 -0.719 1.00 0.00 25 CYS A CA 12
ATOM 5176 C C . CYS A 1 25 ? -2.961 -4.069 -0.303 1.00 0.00 25 CYS A C 12
ATOM 5177 O O . CYS A 1 25 ? -2.192 -4.349 0.580 1.00 0.00 25 CYS A O 12
ATOM 5184 N N . ALA A 1 26 ? -3.649 -4.992 -0.963 1.00 0.00 26 ALA A N 12
ATOM 5185 C CA . ALA A 1 26 ? -3.446 -6.413 -0.729 1.00 0.00 26 ALA A CA 12
ATOM 5186 C C . ALA A 1 26 ? -1.979 -6.759 -0.961 1.00 0.00 26 ALA A C 12
ATOM 5187 O O . ALA A 1 26 ? -1.311 -7.321 -0.091 1.00 0.00 26 ALA A O 12
ATOM 5194 N N . ALA A 1 27 ? -1.461 -6.335 -2.099 1.00 0.00 27 ALA A N 12
ATOM 5195 C CA . ALA A 1 27 ? -0.074 -6.571 -2.443 1.00 0.00 27 ALA A CA 12
ATOM 5196 C C . ALA A 1 27 ? 0.827 -5.739 -1.546 1.00 0.00 27 ALA A C 12
ATOM 5197 O O . ALA A 1 27 ? 1.936 -6.142 -1.207 1.00 0.00 27 ALA A O 12
ATOM 5204 N N . ALA A 1 28 ? 0.328 -4.587 -1.145 1.00 0.00 28 ALA A N 12
ATOM 5205 C CA . ALA A 1 28 ? 1.036 -3.706 -0.228 1.00 0.00 28 ALA A CA 12
ATOM 5206 C C . ALA A 1 28 ? 1.150 -4.322 1.169 1.00 0.00 28 ALA A C 12
ATOM 5207 O O . ALA A 1 28 ? 2.103 -4.088 1.872 1.00 0.00 28 ALA A O 12
ATOM 5214 N N . SER A 1 29 ? 0.160 -5.076 1.554 1.00 0.00 29 SER A N 12
ATOM 5215 C CA . SER A 1 29 ? 0.133 -5.726 2.829 1.00 0.00 29 SER A CA 12
ATOM 5216 C C . SER A 1 29 ? 1.029 -6.955 2.813 1.00 0.00 29 SER A C 12
ATOM 5217 O O . SER A 1 29 ? 1.853 -7.147 3.711 1.00 0.00 29 SER A O 12
ATOM 5225 N N . PHE A 1 30 ? 0.877 -7.779 1.790 1.00 0.00 30 PHE A N 12
ATOM 5226 C CA . PHE A 1 30 ? 1.637 -9.014 1.704 1.00 0.00 30 PHE A CA 12
ATOM 5227 C C . PHE A 1 30 ? 3.096 -8.786 1.358 1.00 0.00 30 PHE A C 12
ATOM 5228 O O . PHE A 1 30 ? 3.982 -9.369 1.970 1.00 0.00 30 PHE A O 12
ATOM 5245 N N . ASP A 1 31 ? 3.344 -7.916 0.437 1.00 0.00 31 ASP A N 12
ATOM 5246 C CA . ASP A 1 31 ? 4.720 -7.618 0.034 1.00 0.00 31 ASP A CA 12
ATOM 5247 C C . ASP A 1 31 ? 5.124 -6.247 0.468 1.00 0.00 31 ASP A C 12
ATOM 5248 O O . ASP A 1 31 ? 6.042 -6.077 1.256 1.00 0.00 31 ASP A O 12
ATOM 5257 N N . GLY A 1 1 ? 4.668 -6.122 -0.898 1.00 0.00 1 GLY A N 13
ATOM 5258 C CA . GLY A 1 1 ? 5.384 -4.945 -0.506 1.00 0.00 1 GLY A CA 13
ATOM 5259 C C . GLY A 1 1 ? 5.595 -4.004 -1.658 1.00 0.00 1 GLY A C 13
ATOM 5260 O O . GLY A 1 1 ? 6.363 -4.287 -2.566 1.00 0.00 1 GLY A O 13
ATOM 5264 N N . PHE A 1 2 ? 4.885 -2.914 -1.649 1.00 0.00 2 PHE A N 13
ATOM 5265 C CA . PHE A 1 2 ? 5.037 -1.897 -2.680 1.00 0.00 2 PHE A CA 13
ATOM 5266 C C . PHE A 1 2 ? 5.798 -0.717 -2.122 1.00 0.00 2 PHE A C 13
ATOM 5267 O O . PHE A 1 2 ? 5.351 -0.061 -1.157 1.00 0.00 2 PHE A O 13
ATOM 5284 N N . CYS A 1 3 ? 6.942 -0.466 -2.705 1.00 0.00 3 CYS A N 13
ATOM 5285 C CA . CYS A 1 3 ? 7.814 0.582 -2.307 1.00 0.00 3 CYS A CA 13
ATOM 5286 C C . CYS A 1 3 ? 8.352 1.292 -3.530 1.00 0.00 3 CYS A C 13
ATOM 5287 O O . CYS A 1 3 ? 8.686 0.659 -4.541 1.00 0.00 3 CYS A O 13
ATOM 5294 N N . TRP A 1 4 ? 8.387 2.580 -3.458 1.00 0.00 4 TRP A N 13
ATOM 5295 C CA . TRP A 1 4 ? 8.958 3.398 -4.480 1.00 0.00 4 TRP A CA 13
ATOM 5296 C C . TRP A 1 4 ? 10.098 4.116 -3.825 1.00 0.00 4 TRP A C 13
ATOM 5297 O O . TRP A 1 4 ? 9.904 5.148 -3.165 1.00 0.00 4 TRP A O 13
ATOM 5318 N N . GLY A 1 5 ? 11.255 3.532 -3.902 1.00 0.00 5 GLY A N 13
ATOM 5319 C CA . GLY A 1 5 ? 12.371 4.053 -3.180 1.00 0.00 5 GLY A CA 13
ATOM 5320 C C . GLY A 1 5 ? 12.198 3.685 -1.731 1.00 0.00 5 GLY A C 13
ATOM 5321 O O . GLY A 1 5 ? 11.952 2.517 -1.419 1.00 0.00 5 GLY A O 13
ATOM 5325 N N . ASP A 1 6 ? 12.247 4.657 -0.853 1.00 0.00 6 ASP A N 13
ATOM 5326 C CA . ASP A 1 6 ? 12.034 4.402 0.561 1.00 0.00 6 ASP A CA 13
ATOM 5327 C C . ASP A 1 6 ? 10.564 4.590 0.923 1.00 0.00 6 ASP A C 13
ATOM 5328 O O . ASP A 1 6 ? 10.139 4.271 2.035 1.00 0.00 6 ASP A O 13
ATOM 5337 N N . LEU A 1 7 ? 9.793 5.099 -0.021 1.00 0.00 7 LEU A N 13
ATOM 5338 C CA . LEU A 1 7 ? 8.369 5.319 0.189 1.00 0.00 7 LEU A CA 13
ATOM 5339 C C . LEU A 1 7 ? 7.607 4.026 -0.002 1.00 0.00 7 LEU A C 13
ATOM 5340 O O . LEU A 1 7 ? 7.479 3.536 -1.117 1.00 0.00 7 LEU A O 13
ATOM 5356 N N . CYS A 1 8 ? 7.127 3.477 1.065 1.00 0.00 8 CYS A N 13
ATOM 5357 C CA . CYS A 1 8 ? 6.368 2.255 1.012 1.00 0.00 8 CYS A CA 13
ATOM 5358 C C . CYS A 1 8 ? 4.957 2.528 1.489 1.00 0.00 8 CYS A C 13
ATOM 5359 O O . CYS A 1 8 ? 4.724 3.483 2.248 1.00 0.00 8 CYS A O 13
ATOM 5366 N N . VAL A 1 9 ? 4.019 1.742 1.018 1.00 0.00 9 VAL A N 13
ATOM 5367 C CA . VAL A 1 9 ? 2.631 1.856 1.439 1.00 0.00 9 VAL A CA 13
ATOM 5368 C C . VAL A 1 9 ? 2.518 1.266 2.848 1.00 0.00 9 VAL A C 13
ATOM 5369 O O . VAL A 1 9 ? 3.194 0.272 3.151 1.00 0.00 9 VAL A O 13
ATOM 5382 N N . PRO A 1 10 ? 1.740 1.877 3.750 1.00 0.00 10 PRO A N 13
ATOM 5383 C CA . PRO A 1 10 ? 1.558 1.349 5.086 1.00 0.00 10 PRO A CA 13
ATOM 5384 C C . PRO A 1 10 ? 0.761 0.050 5.034 1.00 0.00 10 PRO A C 13
ATOM 5385 O O . PRO A 1 10 ? -0.387 0.011 4.552 1.00 0.00 10 PRO A O 13
ATOM 5396 N N . TYR A 1 11 ? 1.333 -0.960 5.628 1.00 0.00 11 TYR A N 13
ATOM 5397 C CA . TYR A 1 11 ? 0.884 -2.335 5.522 1.00 0.00 11 TYR A CA 13
ATOM 5398 C C . TYR A 1 11 ? -0.446 -2.564 6.222 1.00 0.00 11 TYR A C 13
ATOM 5399 O O . TYR A 1 11 ? -1.127 -3.559 5.956 1.00 0.00 11 TYR A O 13
ATOM 5417 N N . GLY A 1 12 ? -0.813 -1.662 7.102 1.00 0.00 12 GLY A N 13
ATOM 5418 C CA . GLY A 1 12 ? -2.057 -1.817 7.824 1.00 0.00 12 GLY A CA 13
ATOM 5419 C C . GLY A 1 12 ? -3.047 -0.686 7.601 1.00 0.00 12 GLY A C 13
ATOM 5420 O O . GLY A 1 12 ? -3.869 -0.413 8.460 1.00 0.00 12 GLY A O 13
ATOM 5424 N N . THR A 1 13 ? -2.995 -0.031 6.453 1.00 0.00 13 THR A N 13
ATOM 5425 C CA . THR A 1 13 ? -3.937 1.074 6.209 1.00 0.00 13 THR A CA 13
ATOM 5426 C C . THR A 1 13 ? -5.097 0.687 5.317 1.00 0.00 13 THR A C 13
ATOM 5427 O O . THR A 1 13 ? -5.971 1.498 5.015 1.00 0.00 13 THR A O 13
ATOM 5438 N N . CYS A 1 14 ? -5.144 -0.546 4.976 1.00 0.00 14 CYS A N 13
ATOM 5439 C CA . CYS A 1 14 ? -6.106 -1.064 4.016 1.00 0.00 14 CYS A CA 13
ATOM 5440 C C . CYS A 1 14 ? -7.554 -0.866 4.498 1.00 0.00 14 CYS A C 13
ATOM 5441 O O . CYS A 1 14 ? -8.431 -0.606 3.706 1.00 0.00 14 CYS A O 13
ATOM 5448 N N . SER A 1 15 ? -7.775 -0.919 5.802 1.00 0.00 15 SER A N 13
ATOM 5449 C CA . SER A 1 15 ? -9.104 -0.718 6.357 1.00 0.00 15 SER A CA 13
ATOM 5450 C C . SER A 1 15 ? -9.519 0.764 6.289 1.00 0.00 15 SER A C 13
ATOM 5451 O O . SER A 1 15 ? -10.698 1.089 6.399 1.00 0.00 15 SER A O 13
ATOM 5459 N N . GLN A 1 16 ? -8.556 1.645 6.111 1.00 0.00 16 GLN A N 13
ATOM 5460 C CA . GLN A 1 16 ? -8.820 3.078 6.010 1.00 0.00 16 GLN A CA 13
ATOM 5461 C C . GLN A 1 16 ? -9.084 3.428 4.560 1.00 0.00 16 GLN A C 13
ATOM 5462 O O . GLN A 1 16 ? -9.696 4.452 4.235 1.00 0.00 16 GLN A O 13
ATOM 5476 N N . LEU A 1 17 ? -8.590 2.579 3.707 1.00 0.00 17 LEU A N 13
ATOM 5477 C CA . LEU A 1 17 ? -8.694 2.732 2.276 1.00 0.00 17 LEU A CA 13
ATOM 5478 C C . LEU A 1 17 ? -9.979 2.090 1.742 1.00 0.00 17 LEU A C 13
ATOM 5479 O O . LEU A 1 17 ? -10.577 1.239 2.397 1.00 0.00 17 LEU A O 13
ATOM 5495 N N . PRO A 1 18 ? -10.429 2.518 0.569 1.00 0.00 18 PRO A N 13
ATOM 5496 C CA . PRO A 1 18 ? -11.599 1.965 -0.099 1.00 0.00 18 PRO A CA 13
ATOM 5497 C C . PRO A 1 18 ? -11.217 0.710 -0.939 1.00 0.00 18 PRO A C 13
ATOM 5498 O O . PRO A 1 18 ? -10.037 0.528 -1.265 1.00 0.00 18 PRO A O 13
ATOM 5509 N N . PRO A 1 19 ? -12.213 -0.149 -1.305 1.00 0.00 19 PRO A N 13
ATOM 5510 C CA . PRO A 1 19 ? -12.019 -1.467 -1.974 1.00 0.00 19 PRO A CA 13
ATOM 5511 C C . PRO A 1 19 ? -10.862 -1.566 -2.992 1.00 0.00 19 PRO A C 13
ATOM 5512 O O . PRO A 1 19 ? -9.957 -2.391 -2.823 1.00 0.00 19 PRO A O 13
ATOM 5523 N N . TRP A 1 20 ? -10.839 -0.686 -3.988 1.00 0.00 20 TRP A N 13
ATOM 5524 C CA . TRP A 1 20 ? -9.847 -0.777 -5.061 1.00 0.00 20 TRP A CA 13
ATOM 5525 C C . TRP A 1 20 ? -8.426 -0.532 -4.558 1.00 0.00 20 TRP A C 13
ATOM 5526 O O . TRP A 1 20 ? -7.457 -1.117 -5.064 1.00 0.00 20 TRP A O 13
ATOM 5547 N N . LEU A 1 21 ? -8.311 0.278 -3.535 1.00 0.00 21 LEU A N 13
ATOM 5548 C CA . LEU A 1 21 ? -7.026 0.598 -2.971 1.00 0.00 21 LEU A CA 13
ATOM 5549 C C . LEU A 1 21 ? -6.669 -0.397 -1.899 1.00 0.00 21 LEU A C 13
ATOM 5550 O O . LEU A 1 21 ? -5.515 -0.561 -1.571 1.00 0.00 21 LEU A O 13
ATOM 5566 N N . GLN A 1 22 ? -7.671 -1.096 -1.384 1.00 0.00 22 GLN A N 13
ATOM 5567 C CA . GLN A 1 22 ? -7.453 -2.159 -0.410 1.00 0.00 22 GLN A CA 13
ATOM 5568 C C . GLN A 1 22 ? -6.726 -3.283 -1.075 1.00 0.00 22 GLN A C 13
ATOM 5569 O O . GLN A 1 22 ? -5.812 -3.844 -0.522 1.00 0.00 22 GLN A O 13
ATOM 5583 N N . ASP A 1 23 ? -7.124 -3.561 -2.295 1.00 0.00 23 ASP A N 13
ATOM 5584 C CA . ASP A 1 23 ? -6.500 -4.588 -3.124 1.00 0.00 23 ASP A CA 13
ATOM 5585 C C . ASP A 1 23 ? -5.022 -4.269 -3.361 1.00 0.00 23 ASP A C 13
ATOM 5586 O O . ASP A 1 23 ? -4.161 -5.159 -3.363 1.00 0.00 23 ASP A O 13
ATOM 5595 N N . MET A 1 24 ? -4.733 -2.994 -3.479 1.00 0.00 24 MET A N 13
ATOM 5596 C CA . MET A 1 24 ? -3.382 -2.528 -3.740 1.00 0.00 24 MET A CA 13
ATOM 5597 C C . MET A 1 24 ? -2.608 -2.504 -2.451 1.00 0.00 24 MET A C 13
ATOM 5598 O O . MET A 1 24 ? -1.464 -2.909 -2.402 1.00 0.00 24 MET A O 13
ATOM 5612 N N . CYS A 1 25 ? -3.262 -2.051 -1.408 1.00 0.00 25 CYS A N 13
ATOM 5613 C CA . CYS A 1 25 ? -2.714 -2.021 -0.069 1.00 0.00 25 CYS A CA 13
ATOM 5614 C C . CYS A 1 25 ? -2.415 -3.438 0.407 1.00 0.00 25 CYS A C 13
ATOM 5615 O O . CYS A 1 25 ? -1.450 -3.665 1.112 1.00 0.00 25 CYS A O 13
ATOM 5622 N N . ALA A 1 26 ? -3.233 -4.397 -0.024 1.00 0.00 26 ALA A N 13
ATOM 5623 C CA . ALA A 1 26 ? -3.020 -5.798 0.317 1.00 0.00 26 ALA A CA 13
ATOM 5624 C C . ALA A 1 26 ? -1.764 -6.295 -0.357 1.00 0.00 26 ALA A C 13
ATOM 5625 O O . ALA A 1 26 ? -0.912 -6.925 0.270 1.00 0.00 26 ALA A O 13
ATOM 5632 N N . ALA A 1 27 ? -1.630 -5.959 -1.625 1.00 0.00 27 ALA A N 13
ATOM 5633 C CA . ALA A 1 27 ? -0.456 -6.316 -2.394 1.00 0.00 27 ALA A CA 13
ATOM 5634 C C . ALA A 1 27 ? 0.771 -5.638 -1.805 1.00 0.00 27 ALA A C 13
ATOM 5635 O O . ALA A 1 27 ? 1.835 -6.229 -1.682 1.00 0.00 27 ALA A O 13
ATOM 5642 N N . ALA A 1 28 ? 0.594 -4.413 -1.388 1.00 0.00 28 ALA A N 13
ATOM 5643 C CA . ALA A 1 28 ? 1.645 -3.636 -0.785 1.00 0.00 28 ALA A CA 13
ATOM 5644 C C . ALA A 1 28 ? 1.987 -4.127 0.613 1.00 0.00 28 ALA A C 13
ATOM 5645 O O . ALA A 1 28 ? 3.052 -3.832 1.129 1.00 0.00 28 ALA A O 13
ATOM 5652 N N . SER A 1 29 ? 1.087 -4.856 1.208 1.00 0.00 29 SER A N 13
ATOM 5653 C CA . SER A 1 29 ? 1.287 -5.371 2.523 1.00 0.00 29 SER A CA 13
ATOM 5654 C C . SER A 1 29 ? 1.976 -6.740 2.447 1.00 0.00 29 SER A C 13
ATOM 5655 O O . SER A 1 29 ? 2.976 -6.994 3.139 1.00 0.00 29 SER A O 13
ATOM 5663 N N . PHE A 1 30 ? 1.466 -7.609 1.595 1.00 0.00 30 PHE A N 13
ATOM 5664 C CA . PHE A 1 30 ? 1.991 -8.961 1.494 1.00 0.00 30 PHE A CA 13
ATOM 5665 C C . PHE A 1 30 ? 3.222 -9.059 0.615 1.00 0.00 30 PHE A C 13
ATOM 5666 O O . PHE A 1 30 ? 4.199 -9.715 0.970 1.00 0.00 30 PHE A O 13
ATOM 5683 N N . ASP A 1 31 ? 3.196 -8.394 -0.488 1.00 0.00 31 ASP A N 13
ATOM 5684 C CA . ASP A 1 31 ? 4.356 -8.381 -1.380 1.00 0.00 31 ASP A CA 13
ATOM 5685 C C . ASP A 1 31 ? 5.252 -7.251 -0.999 1.00 0.00 31 ASP A C 13
ATOM 5686 O O . ASP A 1 31 ? 6.443 -7.424 -0.761 1.00 0.00 31 ASP A O 13
ATOM 5695 N N . GLY A 1 1 ? 4.406 -5.003 0.055 1.00 0.00 1 GLY A N 14
ATOM 5696 C CA . GLY A 1 1 ? 4.550 -3.586 0.320 1.00 0.00 1 GLY A CA 14
ATOM 5697 C C . GLY A 1 1 ? 5.241 -2.886 -0.816 1.00 0.00 1 GLY A C 14
ATOM 5698 O O . GLY A 1 1 ? 6.466 -2.949 -0.927 1.00 0.00 1 GLY A O 14
ATOM 5702 N N . PHE A 1 2 ? 4.468 -2.217 -1.656 1.00 0.00 2 PHE A N 14
ATOM 5703 C CA . PHE A 1 2 ? 5.024 -1.532 -2.816 1.00 0.00 2 PHE A CA 14
ATOM 5704 C C . PHE A 1 2 ? 5.894 -0.379 -2.373 1.00 0.00 2 PHE A C 14
ATOM 5705 O O . PHE A 1 2 ? 5.441 0.502 -1.637 1.00 0.00 2 PHE A O 14
ATOM 5722 N N . CYS A 1 3 ? 7.124 -0.405 -2.785 1.00 0.00 3 CYS A N 14
ATOM 5723 C CA . CYS A 1 3 ? 8.057 0.613 -2.462 1.00 0.00 3 CYS A CA 14
ATOM 5724 C C . CYS A 1 3 ? 8.606 1.234 -3.708 1.00 0.00 3 CYS A C 14
ATOM 5725 O O . CYS A 1 3 ? 9.194 0.566 -4.552 1.00 0.00 3 CYS A O 14
ATOM 5732 N N . TRP A 1 4 ? 8.388 2.483 -3.830 1.00 0.00 4 TRP A N 14
ATOM 5733 C CA . TRP A 1 4 ? 8.927 3.254 -4.906 1.00 0.00 4 TRP A CA 14
ATOM 5734 C C . TRP A 1 4 ? 9.946 4.162 -4.291 1.00 0.00 4 TRP A C 14
ATOM 5735 O O . TRP A 1 4 ? 9.635 5.282 -3.850 1.00 0.00 4 TRP A O 14
ATOM 5756 N N . GLY A 1 5 ? 11.132 3.641 -4.144 1.00 0.00 5 GLY A N 14
ATOM 5757 C CA . GLY A 1 5 ? 12.143 4.339 -3.426 1.00 0.00 5 GLY A CA 14
ATOM 5758 C C . GLY A 1 5 ? 11.847 4.200 -1.957 1.00 0.00 5 GLY A C 14
ATOM 5759 O O . GLY A 1 5 ? 11.625 3.092 -1.473 1.00 0.00 5 GLY A O 14
ATOM 5763 N N . ASP A 1 6 ? 11.758 5.300 -1.266 1.00 0.00 6 ASP A N 14
ATOM 5764 C CA . ASP A 1 6 ? 11.429 5.293 0.159 1.00 0.00 6 ASP A CA 14
ATOM 5765 C C . ASP A 1 6 ? 9.927 5.339 0.372 1.00 0.00 6 ASP A C 14
ATOM 5766 O O . ASP A 1 6 ? 9.440 5.276 1.505 1.00 0.00 6 ASP A O 14
ATOM 5775 N N . LEU A 1 7 ? 9.200 5.447 -0.708 1.00 0.00 7 LEU A N 14
ATOM 5776 C CA . LEU A 1 7 ? 7.754 5.503 -0.655 1.00 0.00 7 LEU A CA 14
ATOM 5777 C C . LEU A 1 7 ? 7.163 4.105 -0.645 1.00 0.00 7 LEU A C 14
ATOM 5778 O O . LEU A 1 7 ? 6.908 3.521 -1.705 1.00 0.00 7 LEU A O 14
ATOM 5794 N N . CYS A 1 8 ? 7.001 3.557 0.525 1.00 0.00 8 CYS A N 14
ATOM 5795 C CA . CYS A 1 8 ? 6.407 2.252 0.685 1.00 0.00 8 CYS A CA 14
ATOM 5796 C C . CYS A 1 8 ? 4.986 2.404 1.168 1.00 0.00 8 CYS A C 14
ATOM 57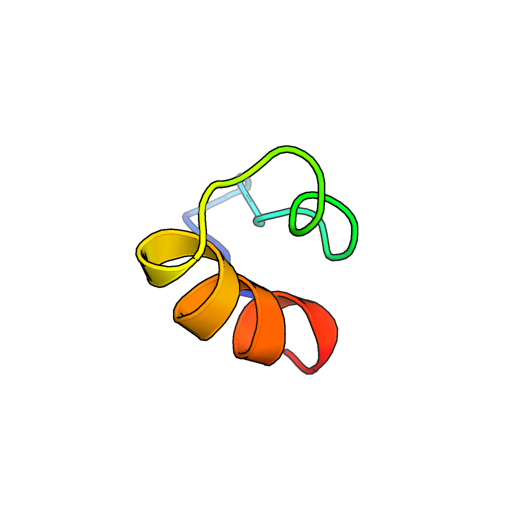97 O O . CYS A 1 8 ? 4.702 3.263 2.004 1.00 0.00 8 CYS A O 14
ATOM 5804 N N . VAL A 1 9 ? 4.081 1.636 0.608 1.00 0.00 9 VAL A N 14
ATOM 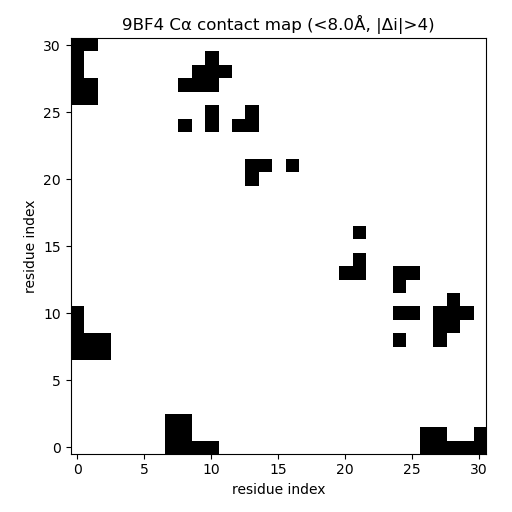5805 C CA . VAL A 1 9 ? 2.712 1.649 1.072 1.00 0.00 9 VAL A CA 14
ATOM 5806 C C . VAL A 1 9 ? 2.602 0.845 2.369 1.00 0.00 9 VAL A C 14
ATOM 5807 O O . VAL A 1 9 ? 3.141 -0.270 2.455 1.00 0.00 9 VAL A O 14
ATOM 5820 N N . PRO A 1 10 ? 1.966 1.409 3.411 1.00 0.00 10 PRO A N 14
ATOM 5821 C CA . PRO A 1 10 ? 1.824 0.735 4.691 1.00 0.00 10 PRO A CA 14
ATOM 5822 C C . PRO A 1 10 ? 0.994 -0.543 4.596 1.00 0.00 10 PRO A C 14
ATOM 5823 O O . PRO A 1 10 ? -0.172 -0.544 4.131 1.00 0.00 10 PRO A O 14
ATOM 5834 N N . TYR A 1 11 ? 1.598 -1.592 5.098 1.00 0.00 11 TYR A N 14
ATOM 5835 C CA . TYR A 1 11 ? 1.135 -2.975 5.028 1.00 0.00 11 TYR A CA 14
ATOM 5836 C C . TYR A 1 11 ? -0.286 -3.166 5.542 1.00 0.00 11 TYR A C 14
ATOM 5837 O O . TYR A 1 11 ? -1.018 -4.021 5.039 1.00 0.00 11 TYR A O 14
ATOM 5855 N N . GLY A 1 12 ? -0.682 -2.377 6.518 1.00 0.00 12 GLY A N 14
ATOM 5856 C CA . GLY A 1 12 ? -1.976 -2.568 7.096 1.00 0.00 12 GLY A CA 14
ATOM 5857 C C . GLY A 1 12 ? -2.825 -1.323 7.163 1.00 0.00 12 GLY A C 14
ATOM 5858 O O . GLY A 1 12 ? -3.498 -1.096 8.159 1.00 0.00 12 GLY A O 14
ATOM 5862 N N . THR A 1 13 ? -2.814 -0.498 6.131 1.00 0.00 13 THR A N 14
ATOM 5863 C CA . THR A 1 13 ? -3.717 0.673 6.139 1.00 0.00 13 THR A CA 14
ATOM 5864 C C . THR A 1 13 ? -5.002 0.355 5.323 1.00 0.00 13 THR A C 14
ATOM 5865 O O . THR A 1 13 ? -5.885 1.195 5.128 1.00 0.00 13 THR A O 14
ATOM 5876 N N . CYS A 1 14 ? -5.125 -0.898 4.968 1.00 0.00 14 CYS A N 14
ATOM 5877 C CA . CYS A 1 14 ? -6.137 -1.399 4.045 1.00 0.00 14 CYS A CA 14
ATOM 5878 C C . CYS A 1 14 ? -7.561 -1.086 4.502 1.00 0.00 14 CYS A C 14
ATOM 5879 O O . CYS A 1 14 ? -8.358 -0.586 3.726 1.00 0.00 14 CYS A O 14
ATOM 5886 N N . SER A 1 15 ? -7.852 -1.310 5.780 1.00 0.00 15 SER A N 14
ATOM 5887 C CA . SER A 1 15 ? -9.194 -1.067 6.324 1.00 0.00 15 SER A CA 14
ATOM 5888 C C . SER A 1 15 ? -9.536 0.431 6.371 1.00 0.00 15 SER A C 14
ATOM 5889 O O . SER A 1 15 ? -10.689 0.808 6.560 1.00 0.00 15 SER A O 14
ATOM 5897 N N . GLN A 1 16 ? -8.544 1.270 6.199 1.00 0.00 16 GLN A N 14
ATOM 5898 C CA . GLN A 1 16 ? -8.742 2.700 6.230 1.00 0.00 16 GLN A CA 14
ATOM 5899 C C . GLN A 1 16 ? -8.801 3.259 4.820 1.00 0.00 16 GLN A C 14
ATOM 5900 O O . GLN A 1 16 ? -9.285 4.371 4.602 1.00 0.00 16 GLN A O 14
ATOM 5914 N N . LEU A 1 17 ? -8.321 2.486 3.871 1.00 0.00 17 LEU A N 14
ATOM 5915 C CA . LEU A 1 17 ? -8.303 2.897 2.476 1.00 0.00 17 LEU A CA 14
ATOM 5916 C C . LEU A 1 17 ? -9.605 2.471 1.788 1.00 0.00 17 LEU A C 14
ATOM 5917 O O . LEU A 1 17 ? -10.324 1.623 2.298 1.00 0.00 17 LEU A O 14
ATOM 5933 N N . PRO A 1 18 ? -9.927 3.064 0.636 1.00 0.00 18 PRO A N 14
ATOM 5934 C CA . PRO A 1 18 ? -11.092 2.682 -0.159 1.00 0.00 18 PRO A CA 14
ATOM 5935 C C . PRO A 1 18 ? -10.779 1.441 -1.055 1.00 0.00 18 PRO A C 14
ATOM 5936 O O . PRO A 1 18 ? -9.604 1.143 -1.309 1.00 0.00 18 PRO A O 14
ATOM 5947 N N . PRO A 1 19 ? -11.831 0.731 -1.550 1.00 0.00 19 PRO A N 14
ATOM 5948 C CA . PRO A 1 19 ? -11.730 -0.561 -2.290 1.00 0.00 19 PRO A CA 14
ATOM 5949 C C . PRO A 1 19 ? -10.558 -0.706 -3.294 1.00 0.00 19 PRO A C 14
ATOM 5950 O O . PRO A 1 19 ? -9.775 -1.670 -3.202 1.00 0.00 19 PRO A O 14
ATOM 5961 N N . TRP A 1 20 ? -10.401 0.248 -4.212 1.00 0.00 20 TRP A N 14
ATOM 5962 C CA . TRP A 1 20 ? -9.370 0.146 -5.240 1.00 0.00 20 TRP A CA 14
ATOM 5963 C C . TRP A 1 20 ? -7.963 0.161 -4.637 1.00 0.00 20 TRP A C 14
ATOM 5964 O O . TRP A 1 20 ? -7.040 -0.486 -5.143 1.00 0.00 20 TRP A O 14
ATOM 5985 N N . LEU A 1 21 ? -7.824 0.839 -3.525 1.00 0.00 21 LEU A N 14
ATOM 5986 C CA . LEU A 1 21 ? -6.558 0.934 -2.849 1.00 0.00 21 LEU A CA 14
ATOM 5987 C C . LEU A 1 21 ? -6.400 -0.206 -1.863 1.00 0.00 21 LEU A C 14
ATOM 5988 O O . LEU A 1 21 ? -5.298 -0.536 -1.458 1.00 0.00 21 LEU A O 14
ATOM 6004 N N . GLN A 1 22 ? -7.507 -0.823 -1.503 1.00 0.00 22 GLN A N 14
ATOM 6005 C CA . GLN A 1 22 ? -7.495 -1.981 -0.631 1.00 0.00 22 GLN A CA 14
ATOM 6006 C C . GLN A 1 22 ? -6.808 -3.144 -1.305 1.00 0.00 22 GLN A C 14
ATOM 6007 O O . GLN A 1 22 ? -6.054 -3.853 -0.677 1.00 0.00 22 GLN A O 14
ATOM 6021 N N . ASP A 1 23 ? -7.030 -3.305 -2.610 1.00 0.00 23 ASP A N 14
ATOM 6022 C CA . ASP A 1 23 ? -6.319 -4.358 -3.365 1.00 0.00 23 ASP A CA 14
ATOM 6023 C C . ASP A 1 23 ? -4.818 -4.070 -3.407 1.00 0.00 23 ASP A C 14
ATOM 6024 O O . ASP A 1 23 ? -3.983 -4.976 -3.319 1.00 0.00 23 ASP A O 14
ATOM 6033 N N . MET A 1 24 ? -4.483 -2.802 -3.465 1.00 0.00 24 MET A N 14
ATOM 6034 C CA . MET A 1 24 ? -3.089 -2.382 -3.507 1.00 0.00 24 MET A CA 14
ATOM 6035 C C . MET A 1 24 ? -2.473 -2.633 -2.156 1.00 0.00 24 MET A C 14
ATOM 6036 O O . MET A 1 24 ? -1.328 -3.061 -2.037 1.00 0.00 24 MET A O 14
ATOM 6050 N N . CYS A 1 25 ? -3.262 -2.400 -1.140 1.00 0.00 25 CYS A N 14
ATOM 6051 C CA . CYS A 1 25 ? -2.850 -2.617 0.206 1.00 0.00 25 CYS A CA 14
ATOM 6052 C C . CYS A 1 25 ? -2.818 -4.106 0.524 1.00 0.00 25 CYS A C 14
ATOM 6053 O O . CYS A 1 25 ? -2.094 -4.532 1.399 1.00 0.00 25 CYS A O 14
ATOM 6060 N N . ALA A 1 26 ? -3.556 -4.907 -0.235 1.00 0.00 26 ALA A N 14
ATOM 6061 C CA . ALA A 1 26 ? -3.510 -6.354 -0.059 1.00 0.00 26 ALA A CA 14
ATOM 6062 C C . ALA A 1 26 ? -2.130 -6.851 -0.463 1.00 0.00 26 ALA A C 14
ATOM 6063 O O . ALA A 1 26 ? -1.480 -7.615 0.257 1.00 0.00 26 ALA A O 14
ATOM 6070 N N . ALA A 1 27 ? -1.644 -6.330 -1.576 1.00 0.00 27 ALA A N 14
ATOM 6071 C CA . ALA A 1 27 ? -0.311 -6.653 -2.046 1.00 0.00 27 ALA A CA 14
ATOM 6072 C C . ALA A 1 27 ? 0.732 -5.980 -1.145 1.00 0.00 27 ALA A C 14
ATOM 6073 O O . ALA A 1 27 ? 1.898 -6.359 -1.116 1.00 0.00 27 ALA A O 14
ATOM 6080 N N . ALA A 1 28 ? 0.295 -4.980 -0.405 1.00 0.00 28 ALA A N 14
ATOM 6081 C CA . ALA A 1 28 ? 1.138 -4.331 0.570 1.00 0.00 28 ALA A CA 14
ATOM 6082 C C . ALA A 1 28 ? 1.289 -5.217 1.783 1.00 0.00 28 ALA A C 14
ATOM 6083 O O . ALA A 1 28 ? 2.376 -5.384 2.289 1.00 0.00 28 ALA A O 14
ATOM 6090 N N . SER A 1 29 ? 0.184 -5.804 2.216 1.00 0.00 29 SER A N 14
ATOM 6091 C CA . SER A 1 29 ? 0.165 -6.717 3.337 1.00 0.00 29 SER A CA 14
ATOM 6092 C C . SER A 1 29 ? 1.140 -7.878 3.101 1.00 0.00 29 SER A C 14
ATOM 6093 O O . SER A 1 29 ? 1.816 -8.337 4.025 1.00 0.00 29 SER A O 14
ATOM 6101 N N . PHE A 1 30 ? 1.224 -8.329 1.861 1.00 0.00 30 PHE A N 14
ATOM 6102 C CA . PHE A 1 30 ? 2.126 -9.417 1.529 1.00 0.00 30 PHE A CA 14
ATOM 6103 C C . PHE A 1 30 ? 3.534 -8.946 1.194 1.00 0.00 30 PHE A C 14
ATOM 6104 O O . PHE A 1 30 ? 4.505 -9.646 1.467 1.00 0.00 30 PHE A O 14
ATOM 6121 N N . ASP A 1 31 ? 3.649 -7.784 0.630 1.00 0.00 31 ASP A N 14
ATOM 6122 C CA . ASP A 1 31 ? 4.957 -7.290 0.182 1.00 0.00 31 ASP A CA 14
ATOM 6123 C C . ASP A 1 31 ? 5.212 -5.859 0.565 1.00 0.00 31 ASP A C 14
ATOM 6124 O O . ASP A 1 31 ? 6.144 -5.558 1.320 1.00 0.00 31 ASP A O 14
ATOM 6133 N N . GLY A 1 1 ? 4.744 -6.537 -0.516 1.00 0.00 1 GLY A N 15
ATOM 6134 C CA . GLY A 1 1 ? 5.508 -5.403 -0.092 1.00 0.00 1 GLY A CA 15
ATOM 6135 C C . GLY A 1 1 ? 5.918 -4.530 -1.242 1.00 0.00 1 GLY A C 15
ATOM 6136 O O . GLY A 1 1 ? 6.820 -4.872 -1.999 1.00 0.00 1 GLY A O 15
ATOM 6140 N N . PHE A 1 2 ? 5.262 -3.415 -1.392 1.00 0.00 2 PHE A N 15
ATOM 6141 C CA . PHE A 1 2 ? 5.591 -2.493 -2.458 1.00 0.00 2 PHE A CA 15
ATOM 6142 C C . PHE A 1 2 ? 6.112 -1.175 -1.931 1.00 0.00 2 PHE A C 15
ATOM 6143 O O . PHE A 1 2 ? 5.428 -0.451 -1.186 1.00 0.00 2 PHE A O 15
ATOM 6160 N N . CYS A 1 3 ? 7.324 -0.886 -2.293 1.00 0.00 3 CYS A N 15
ATOM 6161 C CA . CYS A 1 3 ? 7.983 0.319 -1.919 1.00 0.00 3 CYS A CA 15
ATOM 6162 C C . CYS A 1 3 ? 8.284 1.137 -3.144 1.00 0.00 3 CYS A C 15
ATOM 6163 O O . CYS A 1 3 ? 8.774 0.621 -4.149 1.00 0.00 3 CYS A O 15
ATOM 6170 N N . TRP A 1 4 ? 7.955 2.380 -3.070 1.00 0.00 4 TRP A N 15
ATOM 6171 C CA . TRP A 1 4 ? 8.208 3.322 -4.118 1.00 0.00 4 TRP A CA 15
ATOM 6172 C C . TRP A 1 4 ? 9.191 4.335 -3.584 1.00 0.00 4 TRP A C 15
ATOM 6173 O O . TRP A 1 4 ? 8.823 5.299 -2.908 1.00 0.00 4 TRP A O 15
ATOM 6194 N N . GLY A 1 5 ? 10.445 4.062 -3.812 1.00 0.00 5 GLY A N 15
ATOM 6195 C CA . GLY A 1 5 ? 11.493 4.871 -3.259 1.00 0.00 5 GLY A CA 15
ATOM 6196 C C . GLY A 1 5 ? 11.656 4.531 -1.801 1.00 0.00 5 GLY A C 15
ATOM 6197 O O . GLY A 1 5 ? 11.843 3.350 -1.451 1.00 0.00 5 GLY A O 15
ATOM 6201 N N . ASP A 1 6 ? 11.553 5.519 -0.949 1.00 0.00 6 ASP A N 15
ATOM 6202 C CA . ASP A 1 6 ? 11.598 5.296 0.480 1.00 0.00 6 ASP A CA 15
ATOM 6203 C C . ASP A 1 6 ? 10.180 5.166 0.999 1.00 0.00 6 ASP A C 15
ATOM 6204 O O . ASP A 1 6 ? 9.951 4.755 2.134 1.00 0.00 6 ASP A O 15
ATOM 6213 N N . LEU A 1 7 ? 9.232 5.498 0.153 1.00 0.00 7 LEU A N 15
ATOM 6214 C CA . LEU A 1 7 ? 7.842 5.458 0.514 1.00 0.00 7 LEU A CA 15
ATOM 6215 C C . LEU A 1 7 ? 7.263 4.086 0.252 1.00 0.00 7 LEU A C 15
ATOM 6216 O O . LEU A 1 7 ? 6.966 3.723 -0.888 1.00 0.00 7 LEU A O 15
ATOM 6232 N N . CYS A 1 8 ? 7.168 3.306 1.268 1.00 0.00 8 CYS A N 15
ATOM 6233 C CA . CYS A 1 8 ? 6.523 2.038 1.151 1.00 0.00 8 CYS A CA 15
ATOM 6234 C C . CYS A 1 8 ? 5.064 2.245 1.437 1.00 0.00 8 CYS A C 15
ATOM 6235 O O . CYS A 1 8 ? 4.712 3.073 2.296 1.00 0.00 8 CYS A O 15
ATOM 6242 N N . VAL A 1 9 ? 4.209 1.555 0.721 1.00 0.00 9 VAL A N 15
ATOM 6243 C CA . VAL A 1 9 ? 2.790 1.718 0.917 1.00 0.00 9 VAL A CA 15
ATOM 6244 C C . VAL A 1 9 ? 2.473 1.058 2.248 1.00 0.00 9 VAL A C 15
ATOM 6245 O O . VAL A 1 9 ? 2.904 -0.072 2.479 1.00 0.00 9 VAL A O 15
ATOM 6258 N N . PRO A 1 10 ? 1.781 1.757 3.154 1.00 0.00 10 PRO A N 15
ATOM 6259 C CA . PRO A 1 10 ? 1.579 1.274 4.502 1.00 0.00 10 PRO A CA 15
ATOM 6260 C C . PRO A 1 10 ? 0.758 -0.011 4.550 1.00 0.00 10 PRO A C 15
ATOM 6261 O O . PRO A 1 10 ? -0.392 -0.075 4.087 1.00 0.00 10 PRO A O 15
ATOM 6272 N N . TYR A 1 11 ? 1.340 -0.983 5.209 1.00 0.00 11 TYR A N 15
ATOM 6273 C CA . TYR A 1 11 ? 0.861 -2.352 5.273 1.00 0.00 11 TYR A CA 15
ATOM 6274 C C . TYR A 1 11 ? -0.434 -2.449 6.055 1.00 0.00 11 TYR A C 15
ATOM 6275 O O . TYR A 1 11 ? -1.230 -3.369 5.844 1.00 0.00 11 TYR A O 15
ATOM 6293 N N . GLY A 1 12 ? -0.641 -1.508 6.949 1.00 0.00 12 GLY A N 15
ATOM 6294 C CA . GLY A 1 12 ? -1.813 -1.531 7.788 1.00 0.00 12 GLY A CA 15
ATOM 6295 C C . GLY A 1 12 ? -2.753 -0.368 7.544 1.00 0.00 12 GLY A C 15
ATOM 6296 O O . GLY A 1 12 ? -3.499 0.027 8.428 1.00 0.00 12 GLY A O 15
ATOM 6300 N N . THR A 1 13 ? -2.707 0.220 6.376 1.00 0.00 13 THR A N 15
ATOM 6301 C CA . THR A 1 13 ? -3.631 1.299 6.071 1.00 0.00 13 THR A CA 15
ATOM 6302 C C . THR A 1 13 ? -4.783 0.813 5.166 1.00 0.00 13 THR A C 15
ATOM 6303 O O . THR A 1 13 ? -5.716 1.552 4.870 1.00 0.00 13 THR A O 15
ATOM 6314 N N . CYS A 1 14 ? -4.765 -0.464 4.840 1.00 0.00 14 CYS A N 15
ATOM 6315 C CA . CYS A 1 14 ? -5.728 -1.051 3.906 1.00 0.00 14 CYS A CA 15
ATOM 6316 C C . CYS A 1 14 ? -7.174 -0.857 4.379 1.00 0.00 14 CYS A C 15
ATOM 6317 O O . CYS A 1 14 ? -8.023 -0.441 3.609 1.00 0.00 14 CYS A O 15
ATOM 6324 N N . SER A 1 15 ? -7.425 -1.065 5.664 1.00 0.00 15 SER A N 15
ATOM 6325 C CA . SER A 1 15 ? -8.769 -0.918 6.203 1.00 0.00 15 SER A CA 15
ATOM 6326 C C . SER A 1 15 ? -9.170 0.568 6.344 1.00 0.00 15 SER A C 15
ATOM 6327 O O . SER A 1 15 ? -10.310 0.888 6.646 1.00 0.00 15 SER A O 15
ATOM 6335 N N . GLN A 1 16 ? -8.229 1.462 6.115 1.00 0.00 16 GLN A N 15
ATOM 6336 C CA . GLN A 1 16 ? -8.498 2.891 6.161 1.00 0.00 16 GLN A CA 15
ATOM 6337 C C . GLN A 1 16 ? -8.654 3.432 4.743 1.00 0.00 16 GLN A C 15
ATOM 6338 O O . GLN A 1 16 ? -9.084 4.564 4.538 1.00 0.00 16 GLN A O 15
ATOM 6352 N N . LEU A 1 17 ? -8.281 2.623 3.778 1.00 0.00 17 LEU A N 15
ATOM 6353 C CA . LEU A 1 17 ? -8.378 2.991 2.376 1.00 0.00 17 LEU A CA 15
ATOM 6354 C C . LEU A 1 17 ? -9.699 2.462 1.785 1.00 0.00 17 LEU A C 15
ATOM 6355 O O . LEU A 1 17 ? -10.362 1.622 2.401 1.00 0.00 17 LEU A O 15
ATOM 6371 N N . PRO A 1 18 ? -10.115 2.952 0.608 1.00 0.00 18 PRO A N 15
ATOM 6372 C CA . PRO A 1 18 ? -11.320 2.473 -0.060 1.00 0.00 18 PRO A CA 15
ATOM 6373 C C . PRO A 1 18 ? -11.048 1.161 -0.851 1.00 0.00 18 PRO A C 15
ATOM 6374 O O . PRO A 1 18 ? -9.900 0.895 -1.233 1.00 0.00 18 PRO A O 15
ATOM 6385 N N . PRO A 1 19 ? -12.115 0.349 -1.104 1.00 0.00 19 PRO A N 15
ATOM 6386 C CA . PRO A 1 19 ? -12.050 -1.007 -1.719 1.00 0.00 19 PRO A CA 15
ATOM 6387 C C . PRO A 1 19 ? -10.968 -1.232 -2.792 1.00 0.00 19 PRO A C 15
ATOM 6388 O O . PRO A 1 19 ? -10.117 -2.133 -2.656 1.00 0.00 19 PRO A O 15
ATOM 6399 N N . TRP A 1 20 ? -10.958 -0.397 -3.815 1.00 0.00 20 TRP A N 15
ATOM 6400 C CA . TRP A 1 20 ? -10.061 -0.590 -4.943 1.00 0.00 20 TRP A CA 15
ATOM 6401 C C . TRP A 1 20 ? -8.605 -0.390 -4.558 1.00 0.00 20 TRP A C 15
ATOM 6402 O O . TRP A 1 20 ? -7.714 -1.074 -5.056 1.00 0.00 20 TRP A O 15
ATOM 6423 N N . LEU A 1 21 ? -8.372 0.490 -3.627 1.00 0.00 21 LEU A N 15
ATOM 6424 C CA . LEU A 1 21 ? -7.032 0.762 -3.187 1.00 0.00 21 LEU A CA 15
ATOM 6425 C C . LEU A 1 21 ? -6.610 -0.272 -2.156 1.00 0.00 21 LEU A C 15
ATOM 6426 O O . LEU A 1 21 ? -5.429 -0.510 -1.951 1.00 0.00 21 LEU A O 15
ATOM 6442 N N . GLN A 1 22 ? -7.596 -0.936 -1.561 1.00 0.00 22 GLN A N 15
ATOM 6443 C CA . GLN A 1 22 ? -7.348 -2.004 -0.604 1.00 0.00 22 GLN A CA 15
ATOM 6444 C C . GLN A 1 22 ? -6.721 -3.185 -1.302 1.00 0.00 22 GLN A C 15
ATOM 6445 O O . GLN A 1 22 ? -5.846 -3.825 -0.761 1.00 0.00 22 GLN A O 15
ATOM 6459 N N . ASP A 1 23 ? -7.153 -3.430 -2.529 1.00 0.00 23 ASP A N 15
ATOM 6460 C CA . ASP A 1 23 ? -6.614 -4.535 -3.354 1.00 0.00 23 ASP A CA 15
ATOM 6461 C C . ASP A 1 23 ? -5.109 -4.351 -3.591 1.00 0.00 23 ASP A C 15
ATOM 6462 O O . ASP A 1 23 ? -4.315 -5.305 -3.544 1.00 0.00 23 ASP A O 15
ATOM 6471 N N . MET A 1 24 ? -4.717 -3.105 -3.748 1.00 0.00 24 MET A N 15
ATOM 6472 C CA . MET A 1 24 ? -3.333 -2.748 -4.032 1.00 0.00 24 MET A CA 15
ATOM 6473 C C . MET A 1 24 ? -2.556 -2.687 -2.742 1.00 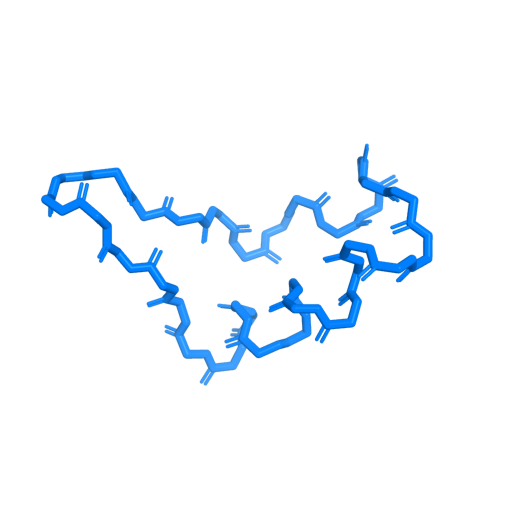0.00 24 MET A C 15
ATOM 6474 O O . MET A 1 24 ? -1.380 -3.072 -2.677 1.00 0.00 24 MET A O 15
ATOM 6488 N N . CYS A 1 25 ? -3.228 -2.226 -1.711 1.00 0.00 25 CYS A N 15
ATOM 6489 C CA . CYS A 1 25 ? -2.674 -2.171 -0.382 1.00 0.00 25 CYS A CA 15
ATOM 6490 C C . CYS A 1 25 ? -2.413 -3.587 0.106 1.00 0.00 25 CYS A C 15
ATOM 6491 O O . CYS A 1 25 ? -1.422 -3.844 0.753 1.00 0.00 25 CYS A O 15
ATOM 6498 N N . ALA A 1 26 ? -3.288 -4.519 -0.276 1.00 0.00 26 ALA A N 15
ATOM 6499 C CA . ALA A 1 26 ? -3.135 -5.921 0.101 1.00 0.00 26 ALA A CA 15
ATOM 6500 C C . ALA A 1 26 ? -1.868 -6.488 -0.505 1.00 0.00 26 ALA A C 15
ATOM 6501 O O . ALA A 1 26 ? -1.117 -7.216 0.150 1.00 0.00 26 ALA A O 15
ATOM 6508 N N . ALA A 1 27 ? -1.604 -6.103 -1.738 1.00 0.00 27 ALA A N 15
ATOM 6509 C CA . ALA A 1 27 ? -0.408 -6.524 -2.431 1.00 0.00 27 ALA A CA 15
ATOM 6510 C C . ALA A 1 27 ? 0.823 -5.937 -1.739 1.00 0.00 27 ALA A C 15
ATOM 6511 O O . ALA A 1 27 ? 1.827 -6.605 -1.555 1.00 0.00 27 ALA A O 15
ATOM 6518 N N . ALA A 1 28 ? 0.710 -4.701 -1.304 1.00 0.00 28 ALA A N 15
ATOM 6519 C CA . ALA A 1 28 ? 1.797 -4.021 -0.619 1.00 0.00 28 ALA A CA 15
ATOM 6520 C C . ALA A 1 28 ? 1.974 -4.537 0.805 1.00 0.00 28 ALA A C 15
ATOM 6521 O O . ALA A 1 28 ? 3.046 -4.449 1.364 1.00 0.00 28 ALA A O 15
ATOM 6528 N N . SER A 1 29 ? 0.924 -5.075 1.361 1.00 0.00 29 SER A N 15
ATOM 6529 C CA . SER A 1 29 ? 0.951 -5.592 2.695 1.00 0.00 29 SER A CA 15
ATOM 6530 C C . SER A 1 29 ? 1.579 -6.994 2.703 1.00 0.00 29 SER A C 15
ATOM 6531 O O . SER A 1 29 ? 2.407 -7.310 3.555 1.00 0.00 29 SER A O 15
ATOM 6539 N N . PHE A 1 30 ? 1.206 -7.824 1.745 1.00 0.00 30 PHE A N 15
ATOM 6540 C CA . PHE A 1 30 ? 1.721 -9.190 1.714 1.00 0.00 30 PHE A CA 15
ATOM 6541 C C . PHE A 1 30 ? 3.017 -9.330 0.936 1.00 0.00 30 PHE A C 15
ATOM 6542 O O . PHE A 1 30 ? 3.954 -10.005 1.378 1.00 0.00 30 PHE A O 15
ATOM 6559 N N . ASP A 1 31 ? 3.095 -8.694 -0.177 1.00 0.00 31 ASP A N 15
ATOM 6560 C CA . ASP A 1 31 ? 4.303 -8.776 -1.000 1.00 0.00 31 ASP A CA 15
ATOM 6561 C C . ASP A 1 31 ? 5.261 -7.706 -0.590 1.00 0.00 31 ASP A C 15
ATOM 6562 O O . ASP A 1 31 ? 6.427 -7.959 -0.310 1.00 0.00 31 ASP A O 15
ATOM 6571 N N . GLY A 1 1 ? 4.616 -5.280 0.488 1.00 0.00 1 GLY A N 16
ATOM 6572 C CA . GLY A 1 1 ? 4.933 -3.959 0.997 1.00 0.00 1 GLY A CA 16
ATOM 6573 C C . GLY A 1 1 ? 5.745 -3.218 -0.013 1.00 0.00 1 GLY A C 16
ATOM 6574 O O . GLY A 1 1 ? 6.969 -3.092 0.129 1.00 0.00 1 GLY A O 16
ATOM 6578 N N . PHE A 1 2 ? 5.070 -2.707 -1.018 1.00 0.00 2 PHE A N 16
ATOM 6579 C CA . PHE A 1 2 ? 5.727 -2.122 -2.169 1.00 0.00 2 PHE A CA 16
ATOM 6580 C C . PHE A 1 2 ? 6.378 -0.808 -1.854 1.00 0.00 2 PHE A C 16
ATOM 6581 O O . PHE A 1 2 ? 5.775 0.078 -1.238 1.00 0.00 2 PHE A O 16
ATOM 6598 N N . CYS A 1 3 ? 7.599 -0.693 -2.245 1.00 0.00 3 CYS A N 16
ATOM 6599 C CA . CYS A 1 3 ? 8.332 0.497 -2.059 1.00 0.00 3 CYS A CA 16
ATOM 6600 C C . CYS A 1 3 ? 8.591 1.139 -3.378 1.00 0.00 3 CYS A C 16
ATOM 6601 O O . CYS A 1 3 ? 9.057 0.499 -4.321 1.00 0.00 3 CYS A O 16
ATOM 6608 N N . TRP A 1 4 ? 8.241 2.370 -3.456 1.00 0.00 4 TRP A N 16
ATOM 6609 C CA . TRP A 1 4 ? 8.478 3.181 -4.603 1.00 0.00 4 TRP A CA 16
ATOM 6610 C C . TRP A 1 4 ? 9.542 4.144 -4.188 1.00 0.00 4 TRP A C 16
ATOM 6611 O O . TRP A 1 4 ? 9.267 5.291 -3.797 1.00 0.00 4 TRP A O 16
ATOM 6632 N N . GLY A 1 5 ? 10.731 3.639 -4.143 1.00 0.00 5 GLY A N 16
ATOM 6633 C CA . GLY A 1 5 ? 11.831 4.397 -3.642 1.00 0.00 5 GLY A CA 16
ATOM 6634 C C . GLY A 1 5 ? 11.799 4.367 -2.143 1.00 0.00 5 GLY A C 16
ATOM 6635 O O . GLY A 1 5 ? 11.886 3.291 -1.540 1.00 0.00 5 GLY A O 16
ATOM 6639 N N . ASP A 1 6 ? 11.606 5.515 -1.534 1.00 0.00 6 ASP A N 16
ATOM 6640 C CA . ASP A 1 6 ? 11.514 5.591 -0.093 1.00 0.00 6 ASP A CA 16
ATOM 6641 C C . ASP A 1 6 ? 10.063 5.521 0.334 1.00 0.00 6 ASP A C 16
ATOM 6642 O O . ASP A 1 6 ? 9.752 5.350 1.512 1.00 0.00 6 ASP A O 16
ATOM 6651 N N . LEU A 1 7 ? 9.177 5.635 -0.621 1.00 0.00 7 LEU A N 16
ATOM 6652 C CA . LEU A 1 7 ? 7.763 5.595 -0.343 1.00 0.00 7 LEU A CA 16
ATOM 6653 C C . LEU A 1 7 ? 7.282 4.156 -0.303 1.00 0.00 7 LEU A C 16
ATOM 6654 O O . LEU A 1 7 ? 7.013 3.550 -1.342 1.00 0.00 7 LEU A O 16
ATOM 6670 N N . CYS A 1 8 ? 7.248 3.593 0.869 1.00 0.00 8 CYS A N 16
ATOM 6671 C CA . CYS A 1 8 ? 6.775 2.243 1.041 1.00 0.00 8 CYS A CA 16
ATOM 6672 C C . CYS A 1 8 ? 5.343 2.270 1.525 1.00 0.00 8 CYS A C 16
ATOM 6673 O O . CYS A 1 8 ? 5.003 3.033 2.434 1.00 0.00 8 CYS A O 16
ATOM 6680 N N . VAL A 1 9 ? 4.498 1.497 0.887 1.00 0.00 9 VAL A N 16
ATOM 6681 C CA . VAL A 1 9 ? 3.100 1.429 1.251 1.00 0.00 9 VAL A CA 16
ATOM 6682 C C . VAL A 1 9 ? 2.900 0.565 2.499 1.00 0.00 9 VAL A C 16
ATOM 6683 O O . VAL A 1 9 ? 3.263 -0.621 2.505 1.00 0.00 9 VAL A O 16
ATOM 6696 N N . PRO A 1 10 ? 2.386 1.157 3.598 1.00 0.00 10 PRO A N 16
ATOM 6697 C CA . PRO A 1 10 ? 2.164 0.435 4.847 1.00 0.00 10 PRO A CA 16
ATOM 6698 C C . PRO A 1 10 ? 1.225 -0.757 4.684 1.00 0.00 10 PRO A C 16
ATOM 6699 O O . PRO A 1 10 ? 0.187 -0.694 3.993 1.00 0.00 10 PRO A O 16
ATOM 6710 N N . TYR A 1 11 ? 1.573 -1.813 5.369 1.00 0.00 11 TYR A N 16
ATOM 6711 C CA . TYR A 1 11 ? 0.885 -3.090 5.307 1.00 0.00 11 TYR A CA 16
ATOM 6712 C C . TYR A 1 11 ? -0.508 -2.970 5.897 1.00 0.00 11 TYR A C 16
ATOM 6713 O O . TYR A 1 11 ? -1.384 -3.788 5.631 1.00 0.00 11 TYR A O 16
ATOM 6731 N N . GLY A 1 12 ? -0.701 -1.954 6.699 1.00 0.00 12 GLY A N 16
ATOM 6732 C CA . GLY A 1 12 ? -1.952 -1.769 7.336 1.00 0.00 12 GLY A CA 16
ATOM 6733 C C . GLY A 1 12 ? -2.644 -0.477 6.973 1.00 0.00 12 GLY A C 16
ATOM 6734 O O . GLY A 1 12 ? -3.266 0.136 7.823 1.00 0.00 12 GLY A O 16
ATOM 6738 N N . THR A 1 13 ? -2.535 -0.027 5.733 1.00 0.00 13 THR A N 16
ATOM 6739 C CA . THR A 1 13 ? -3.326 1.149 5.323 1.00 0.00 13 THR A CA 16
ATOM 6740 C C . THR A 1 13 ? -4.730 0.677 4.857 1.00 0.00 13 THR A C 16
ATOM 6741 O O . THR A 1 13 ? -5.666 1.463 4.695 1.00 0.00 13 THR A O 16
ATOM 6752 N N . CYS A 1 14 ? -4.866 -0.620 4.751 1.00 0.00 14 CYS A N 16
ATOM 6753 C CA . CYS A 1 14 ? -5.979 -1.260 4.084 1.00 0.00 14 CYS A CA 16
ATOM 6754 C C . CYS A 1 14 ? -7.342 -0.981 4.720 1.00 0.00 14 CYS A C 16
ATOM 6755 O O . CYS A 1 14 ? -8.305 -0.727 4.013 1.00 0.00 14 CYS A O 16
ATOM 6762 N N . SER A 1 15 ? -7.414 -0.960 6.032 1.00 0.00 15 SER A N 16
ATOM 6763 C CA . SER A 1 15 ? -8.680 -0.747 6.712 1.00 0.00 15 SER A CA 16
ATOM 6764 C C . SER A 1 15 ? -9.123 0.726 6.577 1.00 0.00 15 SER A C 16
ATOM 6765 O O . SER A 1 15 ? -10.315 1.044 6.611 1.00 0.00 15 SER A O 16
ATOM 6773 N N . GLN A 1 16 ? -8.160 1.597 6.377 1.00 0.00 16 GLN A N 16
ATOM 6774 C CA . GLN A 1 16 ? -8.414 3.009 6.188 1.00 0.00 16 GLN A CA 16
ATOM 6775 C C . GLN A 1 16 ? -8.745 3.315 4.735 1.00 0.00 16 GLN A C 16
ATOM 6776 O O . GLN A 1 16 ? -9.324 4.357 4.427 1.00 0.00 16 GLN A O 16
ATOM 6790 N N . LEU A 1 17 ? -8.383 2.412 3.854 1.00 0.00 17 LEU A N 16
ATOM 6791 C CA . LEU A 1 17 ? -8.600 2.599 2.433 1.00 0.00 17 LEU A CA 16
ATOM 6792 C C . LEU A 1 17 ? -9.948 2.051 1.970 1.00 0.00 17 LEU A C 16
ATOM 6793 O O . LEU A 1 17 ? -10.553 1.190 2.626 1.00 0.00 17 LEU A O 16
ATOM 6809 N N . PRO A 1 18 ? -10.447 2.574 0.848 1.00 0.00 18 PRO A N 16
ATOM 6810 C CA . PRO A 1 18 ? -11.627 2.076 0.188 1.00 0.00 18 PRO A CA 16
ATOM 6811 C C . PRO A 1 18 ? -11.254 0.908 -0.775 1.00 0.00 18 PRO A C 16
ATOM 6812 O O . PRO A 1 18 ? -10.073 0.736 -1.111 1.00 0.00 18 PRO A O 16
ATOM 6823 N N . PRO A 1 19 ? -12.250 0.096 -1.217 1.00 0.00 19 PRO A N 16
ATOM 6824 C CA . PRO A 1 19 ? -12.061 -1.120 -2.058 1.00 0.00 19 PRO A CA 16
ATOM 6825 C C . PRO A 1 19 ? -10.952 -1.051 -3.139 1.00 0.00 19 PRO A C 16
ATOM 6826 O O . PRO A 1 19 ? -10.028 -1.877 -3.138 1.00 0.00 19 PRO A O 16
ATOM 6837 N N . TRP A 1 20 ? -11.000 -0.039 -4.005 1.00 0.00 20 TRP A N 16
ATOM 6838 C CA . TRP A 1 20 ? -10.072 0.047 -5.128 1.00 0.00 20 TRP A CA 16
ATOM 6839 C C . TRP A 1 20 ? -8.622 0.208 -4.682 1.00 0.00 20 TRP A C 16
ATOM 6840 O O . TRP A 1 20 ? -7.704 -0.284 -5.333 1.00 0.00 20 TRP A O 16
ATOM 6861 N N . LEU A 1 21 ? -8.422 0.836 -3.553 1.00 0.00 21 LEU A N 16
ATOM 6862 C CA . LEU A 1 21 ? -7.088 1.047 -3.047 1.00 0.00 21 LEU A CA 16
ATOM 6863 C C . LEU A 1 21 ? -6.663 -0.124 -2.166 1.00 0.00 21 LEU A C 16
ATOM 6864 O O . LEU A 1 21 ? -5.473 -0.374 -1.963 1.00 0.00 21 LEU A O 16
ATOM 6880 N N . GLN A 1 22 ? -7.638 -0.879 -1.689 1.00 0.00 22 GLN A N 16
ATOM 6881 C CA . GLN A 1 22 ? -7.363 -2.054 -0.882 1.00 0.00 22 GLN A CA 16
ATOM 6882 C C . GLN A 1 22 ? -6.786 -3.159 -1.728 1.00 0.00 22 GLN A C 16
ATOM 6883 O O . GLN A 1 22 ? -6.042 -3.978 -1.241 1.00 0.00 22 GLN A O 16
ATOM 6897 N N . ASP A 1 23 ? -7.107 -3.146 -3.015 1.00 0.00 23 ASP A N 16
ATOM 6898 C CA . ASP A 1 23 ? -6.525 -4.112 -3.975 1.00 0.00 23 ASP A CA 16
ATOM 6899 C C . ASP A 1 23 ? -5.002 -3.938 -4.034 1.00 0.00 23 ASP A C 16
ATOM 6900 O O . ASP A 1 23 ? -4.242 -4.899 -4.170 1.00 0.00 23 ASP A O 16
ATOM 6909 N N . MET A 1 24 ? -4.574 -2.701 -3.862 1.00 0.00 24 MET A N 16
ATOM 6910 C CA . MET A 1 24 ? -3.162 -2.352 -3.886 1.00 0.00 24 MET A CA 16
ATOM 6911 C C . MET A 1 24 ? -2.576 -2.632 -2.530 1.00 0.00 24 MET A C 16
ATOM 6912 O O . MET A 1 24 ? -1.464 -3.138 -2.400 1.00 0.00 24 MET A O 16
ATOM 6926 N N . CYS A 1 25 ? -3.350 -2.329 -1.519 1.00 0.00 25 CYS A N 16
ATOM 6927 C CA . CYS A 1 25 ? -2.937 -2.514 -0.154 1.00 0.00 25 CYS A CA 16
ATOM 6928 C C . CYS A 1 25 ? -2.856 -3.997 0.185 1.00 0.00 25 CYS A C 16
ATOM 6929 O O . CYS A 1 25 ? -2.159 -4.394 1.109 1.00 0.00 25 CYS A O 16
ATOM 6936 N N . ALA A 1 26 ? -3.540 -4.818 -0.592 1.00 0.00 26 ALA A N 16
ATOM 6937 C CA . ALA A 1 26 ? -3.435 -6.257 -0.444 1.00 0.00 26 ALA A CA 16
ATOM 6938 C C . ALA A 1 26 ? -2.021 -6.680 -0.801 1.00 0.00 26 ALA A C 16
ATOM 6939 O O . ALA A 1 26 ? -1.366 -7.414 -0.063 1.00 0.00 26 ALA A O 16
ATOM 6946 N N . ALA A 1 27 ? -1.518 -6.124 -1.890 1.00 0.00 27 ALA A N 16
ATOM 6947 C CA . ALA A 1 27 ? -0.164 -6.376 -2.328 1.00 0.00 27 ALA A CA 16
ATOM 6948 C C . ALA A 1 27 ? 0.819 -5.735 -1.339 1.00 0.00 27 ALA A C 16
ATOM 6949 O O . ALA A 1 27 ? 1.946 -6.193 -1.163 1.00 0.00 27 ALA A O 16
ATOM 6956 N N . ALA A 1 28 ? 0.368 -4.681 -0.681 1.00 0.00 28 ALA A N 16
ATOM 6957 C CA . ALA A 1 28 ? 1.141 -4.043 0.363 1.00 0.00 28 ALA A CA 16
ATOM 6958 C C . ALA A 1 28 ? 1.245 -4.969 1.562 1.00 0.00 28 ALA A C 16
ATOM 6959 O O . ALA A 1 28 ? 2.286 -5.119 2.125 1.00 0.00 28 ALA A O 16
ATOM 6966 N N . SER A 1 29 ? 0.153 -5.623 1.898 1.00 0.00 29 SER A N 16
ATOM 6967 C CA . SER A 1 29 ? 0.111 -6.535 3.023 1.00 0.00 29 SER A CA 16
ATOM 6968 C C . SER A 1 29 ? 1.046 -7.743 2.782 1.00 0.00 29 SER A C 16
ATOM 6969 O O . SER A 1 29 ? 1.865 -8.098 3.647 1.00 0.00 29 SER A O 16
ATOM 6977 N N . PHE A 1 30 ? 0.954 -8.322 1.587 1.00 0.00 30 PHE A N 16
ATOM 6978 C CA . PHE A 1 30 ? 1.735 -9.511 1.223 1.00 0.00 30 PHE A CA 16
ATOM 6979 C C . PHE A 1 30 ? 3.190 -9.205 0.867 1.00 0.00 30 PHE A C 16
ATOM 6980 O O . PHE A 1 30 ? 4.033 -10.111 0.858 1.00 0.00 30 PHE A O 16
ATOM 6997 N N . ASP A 1 31 ? 3.490 -7.965 0.587 1.00 0.00 31 ASP A N 16
ATOM 6998 C CA . ASP A 1 31 ? 4.849 -7.592 0.171 1.00 0.00 31 ASP A CA 16
ATOM 6999 C C . ASP A 1 31 ? 5.287 -6.313 0.834 1.00 0.00 31 ASP A C 16
ATOM 7000 O O . ASP A 1 31 ? 6.207 -6.292 1.663 1.00 0.00 31 ASP A O 16
ATOM 7009 N N . GLY A 1 1 ? 4.739 -6.417 -0.495 1.00 0.00 1 GLY A N 17
ATOM 7010 C CA . GLY A 1 1 ? 5.393 -5.267 0.086 1.00 0.00 1 GLY A CA 17
ATOM 7011 C C . GLY A 1 1 ? 6.001 -4.361 -0.955 1.00 0.00 1 GLY A C 17
ATOM 7012 O O . GLY A 1 1 ? 7.150 -4.545 -1.351 1.00 0.00 1 GLY A O 17
ATOM 7016 N N . PHE A 1 2 ? 5.248 -3.379 -1.389 1.00 0.00 2 PHE A N 17
ATOM 7017 C CA . PHE A 1 2 ? 5.709 -2.465 -2.416 1.00 0.00 2 PHE A CA 17
ATOM 7018 C C . PHE A 1 2 ? 6.266 -1.176 -1.843 1.00 0.00 2 PHE A C 17
ATOM 7019 O O . PHE A 1 2 ? 5.647 -0.524 -0.972 1.00 0.00 2 PHE A O 17
ATOM 7036 N N . CYS A 1 3 ? 7.437 -0.843 -2.316 1.00 0.00 3 CYS A N 17
ATOM 7037 C CA . CYS A 1 3 ? 8.158 0.325 -1.946 1.00 0.00 3 CYS A CA 17
ATOM 7038 C C . CYS A 1 3 ? 8.705 0.981 -3.196 1.00 0.00 3 CYS A C 17
ATOM 7039 O O . CYS A 1 3 ? 9.156 0.298 -4.114 1.00 0.00 3 CYS A O 17
ATOM 7046 N N . TRP A 1 4 ? 8.600 2.270 -3.252 1.00 0.00 4 TRP A N 17
ATOM 7047 C CA . TRP A 1 4 ? 9.174 3.062 -4.309 1.00 0.00 4 TRP A CA 17
ATOM 7048 C C . TRP A 1 4 ? 10.177 3.983 -3.674 1.00 0.00 4 TRP A C 17
ATOM 7049 O O . TRP A 1 4 ? 9.837 5.081 -3.212 1.00 0.00 4 TRP A O 17
ATOM 7070 N N . GLY A 1 5 ? 11.379 3.508 -3.560 1.00 0.00 5 GLY A N 17
ATOM 7071 C CA . GLY A 1 5 ? 12.388 4.229 -2.853 1.00 0.00 5 GLY A CA 17
ATOM 7072 C C . GLY A 1 5 ? 12.123 4.090 -1.378 1.00 0.00 5 GLY A C 17
ATOM 7073 O O . GLY A 1 5 ? 12.099 2.980 -0.857 1.00 0.00 5 GLY A O 17
ATOM 7077 N N . ASP A 1 6 ? 11.867 5.188 -0.712 1.00 0.00 6 ASP A N 17
ATOM 7078 C CA . ASP A 1 6 ? 11.524 5.152 0.699 1.00 0.00 6 ASP A CA 17
ATOM 7079 C C . ASP A 1 6 ? 10.010 5.134 0.868 1.00 0.00 6 ASP A C 17
ATOM 7080 O O . ASP A 1 6 ? 9.497 4.934 1.972 1.00 0.00 6 ASP A O 17
ATOM 7089 N N . LEU A 1 7 ? 9.302 5.324 -0.233 1.00 0.00 7 LEU A N 17
ATOM 7090 C CA . LEU A 1 7 ? 7.846 5.351 -0.225 1.00 0.00 7 LEU A CA 17
ATOM 7091 C C . LEU A 1 7 ? 7.280 3.949 -0.203 1.00 0.00 7 LEU A C 17
ATOM 7092 O O . LEU A 1 7 ? 7.167 3.305 -1.237 1.00 0.00 7 LEU A O 17
ATOM 7108 N N . CYS A 1 8 ? 6.980 3.467 0.951 1.00 0.00 8 CYS A N 17
ATOM 7109 C CA . CYS A 1 8 ? 6.365 2.174 1.083 1.00 0.00 8 CYS A CA 17
ATOM 7110 C C . CYS A 1 8 ? 4.937 2.384 1.487 1.00 0.00 8 CYS A C 17
ATOM 7111 O O . CYS A 1 8 ? 4.632 3.347 2.216 1.00 0.00 8 CYS A O 17
ATOM 7118 N N . VAL A 1 9 ? 4.058 1.556 1.004 1.00 0.00 9 VAL A N 17
ATOM 7119 C CA . VAL A 1 9 ? 2.662 1.680 1.362 1.00 0.00 9 VAL A CA 17
ATOM 7120 C C . VAL A 1 9 ? 2.493 1.116 2.769 1.00 0.00 9 VAL A C 17
ATOM 7121 O O . VAL A 1 9 ? 2.997 0.027 3.052 1.00 0.00 9 VAL A O 17
ATOM 7134 N N . PRO A 1 10 ? 1.848 1.847 3.681 1.00 0.00 10 PRO A N 17
ATOM 7135 C CA . PRO A 1 10 ? 1.656 1.385 5.030 1.00 0.00 10 PRO A CA 17
ATOM 7136 C C . PRO A 1 10 ? 0.639 0.257 5.082 1.00 0.00 10 PRO A C 17
ATOM 7137 O O . PRO A 1 10 ? -0.509 0.384 4.623 1.00 0.00 10 PRO A O 17
ATOM 7148 N N . TYR A 1 11 ? 1.065 -0.809 5.691 1.00 0.00 11 TYR A N 17
ATOM 7149 C CA . TYR A 1 11 ? 0.358 -2.073 5.765 1.00 0.00 11 TYR A CA 17
ATOM 7150 C C . TYR A 1 11 ? -0.936 -1.937 6.578 1.00 0.00 11 TYR A C 17
ATOM 7151 O O . TYR A 1 11 ? -1.915 -2.675 6.369 1.00 0.00 11 TYR A O 17
ATOM 7169 N N . GLY A 1 12 ? -0.949 -0.976 7.477 1.00 0.00 12 GLY A N 17
ATOM 7170 C CA . GLY A 1 12 ? -2.094 -0.769 8.324 1.00 0.00 12 GLY A CA 17
ATOM 7171 C C . GLY A 1 12 ? -3.052 0.260 7.764 1.00 0.00 12 GLY A C 17
ATOM 7172 O O . GLY A 1 12 ? -3.978 0.678 8.443 1.00 0.00 12 GLY A O 17
ATOM 7176 N N . THR A 1 13 ? -2.838 0.672 6.533 1.00 0.00 13 THR A N 17
ATOM 7177 C CA . THR A 1 13 ? -3.683 1.675 5.921 1.00 0.00 13 THR A CA 17
ATOM 7178 C C . THR A 1 13 ? -4.715 1.046 4.977 1.00 0.00 13 THR A C 17
ATOM 7179 O O . THR A 1 13 ? -5.688 1.684 4.604 1.00 0.00 13 THR A O 17
ATOM 7190 N N . CYS A 1 14 ? -4.546 -0.220 4.669 1.00 0.00 14 CYS A N 17
ATOM 7191 C CA . CYS A 1 14 ? -5.408 -0.902 3.701 1.00 0.00 14 CYS A CA 17
ATOM 7192 C C . CYS A 1 14 ? -6.868 -0.886 4.128 1.00 0.00 14 CYS A C 17
ATOM 7193 O O . CYS A 1 14 ? -7.745 -0.618 3.320 1.00 0.00 14 CYS A O 17
ATOM 7200 N N . SER A 1 15 ? -7.124 -1.114 5.405 1.00 0.00 15 SER A N 17
ATOM 7201 C CA . SER A 1 15 ? -8.486 -1.130 5.893 1.00 0.00 15 SER A CA 17
ATOM 7202 C C . SER A 1 15 ? -9.045 0.296 6.051 1.00 0.00 15 SER A C 17
ATOM 7203 O O . SER A 1 15 ? -10.250 0.489 6.140 1.00 0.00 15 SER A O 17
ATOM 7211 N N . GLN A 1 16 ? -8.164 1.287 6.053 1.00 0.00 16 GLN A N 17
ATOM 7212 C CA . GLN A 1 16 ? -8.583 2.684 6.158 1.00 0.00 16 GLN A CA 17
ATOM 7213 C C . GLN A 1 16 ? -9.002 3.188 4.787 1.00 0.00 16 GLN A C 17
ATOM 7214 O O . GLN A 1 16 ? -9.772 4.141 4.659 1.00 0.00 16 GLN A O 17
ATOM 7228 N N . LEU A 1 17 ? -8.481 2.548 3.777 1.00 0.00 17 LEU A N 17
ATOM 7229 C CA . LEU A 1 17 ? -8.747 2.905 2.406 1.00 0.00 17 LEU A CA 17
ATOM 7230 C C . LEU A 1 17 ? -10.030 2.215 1.949 1.00 0.00 17 LEU A C 17
ATOM 7231 O O . LEU A 1 17 ? -10.526 1.330 2.638 1.00 0.00 17 LEU A O 17
ATOM 7247 N N . PRO A 1 18 ? -10.609 2.637 0.827 1.00 0.00 18 PRO A N 17
ATOM 7248 C CA . PRO A 1 18 ? -11.797 2.009 0.255 1.00 0.00 18 PRO A CA 17
ATOM 7249 C C . PRO A 1 18 ? -11.430 0.789 -0.642 1.00 0.00 18 PRO A C 17
ATOM 7250 O O . PRO A 1 18 ? -10.293 0.702 -1.138 1.00 0.00 18 PRO A O 17
ATOM 7261 N N . PRO A 1 19 ? -12.415 -0.117 -0.897 1.00 0.00 19 PRO A N 17
ATOM 7262 C CA . PRO A 1 19 ? -12.248 -1.444 -1.553 1.00 0.00 19 PRO A CA 17
ATOM 7263 C C . PRO A 1 19 ? -11.167 -1.570 -2.653 1.00 0.00 19 PRO A C 17
ATOM 7264 O O . PRO A 1 19 ? -10.250 -2.419 -2.539 1.00 0.00 19 PRO A O 17
ATOM 7275 N N . TRP A 1 20 ? -11.217 -0.720 -3.665 1.00 0.00 20 TRP A N 17
ATOM 7276 C CA . TRP A 1 20 ? -10.314 -0.850 -4.805 1.00 0.00 20 TRP A CA 17
ATOM 7277 C C . TRP A 1 20 ? -8.863 -0.577 -4.410 1.00 0.00 20 TRP A C 17
ATOM 7278 O O . TRP A 1 20 ? -7.937 -1.233 -4.884 1.00 0.00 20 TRP A O 17
ATOM 7299 N N . LEU A 1 21 ? -8.684 0.320 -3.476 1.00 0.00 21 LEU A N 17
ATOM 7300 C CA . LEU A 1 21 ? -7.368 0.685 -3.023 1.00 0.00 21 LEU A CA 17
ATOM 7301 C C . LEU A 1 21 ? -6.874 -0.313 -1.992 1.00 0.00 21 LEU A C 17
ATOM 7302 O O . LEU A 1 21 ? -5.674 -0.457 -1.781 1.00 0.00 21 LEU A O 17
ATOM 7318 N N . GLN A 1 22 ? -7.800 -1.052 -1.400 1.00 0.00 22 GLN A N 17
ATOM 7319 C CA . GLN A 1 22 ? -7.465 -2.055 -0.397 1.00 0.00 22 GLN A CA 17
ATOM 7320 C C . GLN A 1 22 ? -6.778 -3.219 -1.055 1.00 0.00 22 GLN A C 17
ATOM 7321 O O . GLN A 1 22 ? -5.864 -3.796 -0.494 1.00 0.00 22 GLN A O 17
ATOM 7335 N N . ASP A 1 23 ? -7.213 -3.558 -2.265 1.00 0.00 23 ASP A N 17
ATOM 7336 C CA . ASP A 1 23 ? -6.600 -4.673 -3.007 1.00 0.00 23 ASP A CA 17
ATOM 7337 C C . ASP A 1 23 ? -5.189 -4.297 -3.446 1.00 0.00 23 ASP A C 17
ATOM 7338 O O . ASP A 1 23 ? -4.278 -5.128 -3.469 1.00 0.00 23 ASP A O 17
ATOM 7347 N N . MET A 1 24 ? -5.009 -3.023 -3.733 1.00 0.00 24 MET A N 17
ATOM 7348 C CA . MET A 1 24 ? -3.717 -2.491 -4.166 1.00 0.00 24 MET A CA 17
ATOM 7349 C C . MET A 1 24 ? -2.791 -2.448 -2.974 1.00 0.00 24 MET A C 17
ATOM 7350 O O . MET A 1 24 ? -1.625 -2.851 -3.040 1.00 0.00 24 MET A O 17
ATOM 7364 N N . CYS A 1 25 ? -3.335 -1.988 -1.872 1.00 0.00 25 CYS A N 17
ATOM 7365 C CA . CYS A 1 25 ? -2.631 -1.921 -0.618 1.00 0.00 25 CYS A CA 17
ATOM 7366 C C . CYS A 1 25 ? -2.312 -3.342 -0.131 1.00 0.00 25 CYS A C 17
ATOM 7367 O O . CYS A 1 25 ? -1.288 -3.573 0.486 1.00 0.00 25 CYS A O 17
ATOM 7374 N N . ALA A 1 26 ? -3.174 -4.303 -0.483 1.00 0.00 26 ALA A N 17
ATOM 7375 C CA . ALA A 1 26 ? -2.975 -5.703 -0.107 1.00 0.00 26 ALA A CA 17
ATOM 7376 C C . ALA A 1 26 ? -1.738 -6.258 -0.788 1.00 0.00 26 ALA A C 17
ATOM 7377 O O . ALA A 1 26 ? -0.938 -6.958 -0.166 1.00 0.00 26 ALA A O 17
ATOM 7384 N N . ALA A 1 27 ? -1.548 -5.900 -2.054 1.00 0.00 27 ALA A N 17
ATOM 7385 C CA . ALA A 1 27 ? -0.356 -6.303 -2.791 1.00 0.00 27 ALA A CA 17
ATOM 7386 C C . ALA A 1 27 ? 0.878 -5.731 -2.104 1.00 0.00 27 ALA A C 17
ATOM 7387 O O . ALA A 1 27 ? 1.895 -6.406 -1.923 1.00 0.00 27 ALA A O 17
ATOM 7394 N N . ALA A 1 28 ? 0.743 -4.506 -1.645 1.00 0.00 28 ALA A N 17
ATOM 7395 C CA . ALA A 1 28 ? 1.805 -3.817 -0.953 1.00 0.00 28 ALA A CA 17
ATOM 7396 C C . ALA A 1 28 ? 1.983 -4.335 0.470 1.00 0.00 28 ALA A C 17
ATOM 7397 O O . ALA A 1 28 ? 2.960 -4.018 1.123 1.00 0.00 28 ALA A O 17
ATOM 7404 N N . SER A 1 29 ? 1.038 -5.104 0.938 1.00 0.00 29 SER A N 17
ATOM 7405 C CA . SER A 1 29 ? 1.124 -5.692 2.239 1.00 0.00 29 SER A CA 17
ATOM 7406 C C . SER A 1 29 ? 1.752 -7.083 2.188 1.00 0.00 29 SER A C 17
ATOM 7407 O O . SER A 1 29 ? 2.658 -7.396 2.958 1.00 0.00 29 SER A O 17
ATOM 7415 N N . PHE A 1 30 ? 1.272 -7.918 1.288 1.00 0.00 30 PHE A N 17
ATOM 7416 C CA . PHE A 1 30 ? 1.767 -9.276 1.212 1.00 0.00 30 PHE A CA 17
ATOM 7417 C C . PHE A 1 30 ? 3.107 -9.352 0.525 1.00 0.00 30 PHE A C 17
ATOM 7418 O O . PHE A 1 30 ? 4.019 -10.028 1.001 1.00 0.00 30 PHE A O 17
ATOM 7435 N N . ASP A 1 31 ? 3.241 -8.624 -0.537 1.00 0.00 31 ASP A N 17
ATOM 7436 C CA . ASP A 1 31 ? 4.498 -8.605 -1.290 1.00 0.00 31 ASP A CA 17
ATOM 7437 C C . ASP A 1 31 ? 5.374 -7.504 -0.761 1.00 0.00 31 ASP A C 17
ATOM 7438 O O . ASP A 1 31 ? 6.583 -7.656 -0.582 1.00 0.00 31 ASP A O 17
ATOM 7447 N N . GLY A 1 1 ? 4.878 -6.053 0.473 1.00 0.00 1 GLY A N 18
ATOM 7448 C CA . GLY A 1 1 ? 5.319 -4.789 1.054 1.00 0.00 1 GLY A CA 18
ATOM 7449 C C . GLY A 1 1 ? 6.040 -3.941 0.054 1.00 0.00 1 GLY A C 18
ATOM 7450 O O . GLY A 1 1 ? 7.276 -3.861 0.062 1.00 0.00 1 GLY A O 18
ATOM 7454 N N . PHE A 1 2 ? 5.287 -3.295 -0.788 1.00 0.00 2 PHE A N 18
ATOM 7455 C CA . PHE A 1 2 ? 5.847 -2.537 -1.873 1.00 0.00 2 PHE A CA 18
ATOM 7456 C C . PHE A 1 2 ? 6.202 -1.119 -1.496 1.00 0.00 2 PHE A C 18
ATOM 7457 O O . PHE A 1 2 ? 5.524 -0.463 -0.679 1.00 0.00 2 PHE A O 18
ATOM 7474 N N . CYS A 1 3 ? 7.273 -0.674 -2.078 1.00 0.00 3 CYS A N 18
ATOM 7475 C CA . CYS A 1 3 ? 7.740 0.658 -1.964 1.00 0.00 3 CYS A CA 18
ATOM 7476 C C . CYS A 1 3 ? 7.657 1.279 -3.326 1.00 0.00 3 CYS A C 18
ATOM 7477 O O . CYS A 1 3 ? 8.262 0.799 -4.287 1.00 0.00 3 CYS A O 18
ATOM 7484 N N . TRP A 1 4 ? 6.885 2.287 -3.408 1.00 0.00 4 TRP A N 18
ATOM 7485 C CA . TRP A 1 4 ? 6.660 3.019 -4.613 1.00 0.00 4 TRP A CA 18
ATOM 7486 C C . TRP A 1 4 ? 7.592 4.190 -4.550 1.00 0.00 4 TRP A C 18
ATOM 7487 O O . TRP A 1 4 ? 7.261 5.242 -3.990 1.00 0.00 4 TRP A O 18
ATOM 7508 N N . GLY A 1 5 ? 8.794 3.965 -5.002 1.00 0.00 5 GLY A N 18
ATOM 7509 C CA . GLY A 1 5 ? 9.815 4.950 -4.858 1.00 0.00 5 GLY A CA 18
ATOM 7510 C C . GLY A 1 5 ? 10.234 4.996 -3.410 1.00 0.00 5 GLY A C 18
ATOM 7511 O O . GLY A 1 5 ? 10.711 3.995 -2.867 1.00 0.00 5 GLY A O 18
ATOM 7515 N N . ASP A 1 6 ? 9.988 6.102 -2.764 1.00 0.00 6 ASP A N 18
ATOM 7516 C CA . ASP A 1 6 ? 10.317 6.250 -1.359 1.00 0.00 6 ASP A CA 18
ATOM 7517 C C . ASP A 1 6 ? 9.104 5.958 -0.484 1.00 0.00 6 ASP A C 18
ATOM 7518 O O . ASP A 1 6 ? 9.208 5.898 0.748 1.00 0.00 6 ASP A O 18
ATOM 7527 N N . LEU A 1 7 ? 7.973 5.768 -1.109 1.00 0.00 7 LEU A N 18
ATOM 7528 C CA . LEU A 1 7 ? 6.726 5.542 -0.398 1.00 0.00 7 LEU A CA 18
ATOM 7529 C C . LEU A 1 7 ? 6.490 4.058 -0.162 1.00 0.00 7 LEU A C 18
ATOM 7530 O O . LEU A 1 7 ? 6.108 3.334 -1.076 1.00 0.00 7 LEU A O 18
ATOM 7546 N N . CYS A 1 8 ? 6.746 3.598 1.021 1.00 0.00 8 CYS A N 18
ATOM 7547 C CA . CYS A 1 8 ? 6.483 2.215 1.342 1.00 0.00 8 CYS A CA 18
ATOM 7548 C C . CYS A 1 8 ? 5.131 2.115 2.015 1.00 0.00 8 CYS A C 18
ATOM 7549 O O . CYS A 1 8 ? 4.818 2.897 2.920 1.00 0.00 8 CYS A O 18
ATOM 7556 N N . VAL A 1 9 ? 4.312 1.206 1.544 1.00 0.00 9 VAL A N 18
ATOM 7557 C CA . VAL A 1 9 ? 2.959 1.076 2.043 1.00 0.00 9 VAL A CA 18
ATOM 7558 C C . VAL A 1 9 ? 2.930 0.260 3.343 1.00 0.00 9 VAL A C 18
ATOM 7559 O O . VAL A 1 9 ? 3.506 -0.835 3.405 1.00 0.00 9 VAL A O 18
ATOM 7572 N N . PRO A 1 10 ? 2.304 0.792 4.402 1.00 0.00 10 PRO A N 18
ATOM 7573 C CA . PRO A 1 10 ? 2.141 0.088 5.666 1.00 0.00 10 PRO A CA 18
ATOM 7574 C C . PRO A 1 10 ? 1.035 -0.984 5.551 1.00 0.00 10 PRO A C 18
ATOM 7575 O O . PRO A 1 10 ? -0.045 -0.730 4.987 1.00 0.00 10 PRO A O 18
ATOM 7586 N N . TYR A 1 11 ? 1.284 -2.125 6.157 1.00 0.00 11 TYR A N 18
ATOM 7587 C CA . TYR A 1 11 ? 0.478 -3.347 5.991 1.00 0.00 11 TYR A CA 18
ATOM 7588 C C . TYR A 1 11 ? -0.911 -3.219 6.597 1.00 0.00 11 TYR A C 18
ATOM 7589 O O . TYR A 1 11 ? -1.829 -3.945 6.231 1.00 0.00 11 TYR A O 18
ATOM 7607 N N . GLY A 1 12 ? -1.059 -2.310 7.514 1.00 0.00 12 GLY A N 18
ATOM 7608 C CA . GLY A 1 12 ? -2.342 -2.137 8.164 1.00 0.00 12 GLY A CA 18
ATOM 7609 C C . GLY A 1 12 ? -3.092 -0.915 7.683 1.00 0.00 12 GLY A C 18
ATOM 7610 O O . GLY A 1 12 ? -3.916 -0.356 8.401 1.00 0.00 12 GLY A O 18
ATOM 7614 N N . THR A 1 13 ? -2.818 -0.479 6.487 1.00 0.00 13 THR A N 18
ATOM 7615 C CA . THR A 1 13 ? -3.472 0.710 5.980 1.00 0.00 13 THR A CA 18
ATOM 7616 C C . THR A 1 13 ? -4.590 0.340 5.008 1.00 0.00 13 THR A C 18
ATOM 7617 O O . THR A 1 13 ? -5.363 1.188 4.589 1.00 0.00 13 THR A O 18
ATOM 7628 N N . CYS A 1 14 ? -4.726 -0.932 4.742 1.00 0.00 14 CYS A N 18
ATOM 7629 C CA . CYS A 1 14 ? -5.596 -1.411 3.681 1.00 0.00 14 CYS A CA 18
ATOM 7630 C C . CYS A 1 14 ? -7.061 -1.077 3.929 1.00 0.00 14 CYS A C 18
ATOM 7631 O O . CYS A 1 14 ? -7.739 -0.583 3.043 1.00 0.00 14 CYS A O 18
ATOM 7638 N N . SER A 1 15 ? -7.520 -1.271 5.147 1.00 0.00 15 SER A N 18
ATOM 7639 C CA . SER A 1 15 ? -8.898 -0.980 5.487 1.00 0.00 15 SER A CA 18
ATOM 7640 C C . SER A 1 15 ? -9.112 0.531 5.654 1.00 0.00 15 SER A C 18
ATOM 7641 O O . SER A 1 15 ? -10.239 1.027 5.591 1.00 0.00 15 SER A O 18
ATOM 7649 N N . GLN A 1 16 ? -8.017 1.251 5.839 1.00 0.00 16 GLN A N 18
ATOM 7650 C CA . GLN A 1 16 ? -8.050 2.694 6.029 1.00 0.00 16 GLN A CA 18
ATOM 7651 C C . GLN A 1 16 ? -8.106 3.401 4.683 1.00 0.00 16 GLN A C 18
ATOM 7652 O O . GLN A 1 16 ? -8.454 4.582 4.594 1.00 0.00 16 GLN A O 18
ATOM 7666 N N . LEU A 1 17 ? -7.754 2.683 3.653 1.00 0.00 17 LEU A N 18
ATOM 7667 C CA . LEU A 1 17 ? -7.793 3.196 2.306 1.00 0.00 17 LEU A CA 18
ATOM 7668 C C . LEU A 1 17 ? -9.122 2.779 1.673 1.00 0.00 17 LEU A C 18
ATOM 7669 O O . LEU A 1 17 ? -9.810 1.931 2.218 1.00 0.00 17 LEU A O 18
ATOM 7685 N N . PRO A 1 18 ? -9.522 3.405 0.573 1.00 0.00 18 PRO A N 18
ATOM 7686 C CA . PRO A 1 18 ? -10.720 3.032 -0.181 1.00 0.00 18 PRO A CA 18
ATOM 7687 C C . PRO A 1 18 ? -10.408 1.891 -1.195 1.00 0.00 18 PRO A C 18
ATOM 7688 O O . PRO A 1 18 ? -9.236 1.684 -1.545 1.00 0.00 18 PRO A O 18
ATOM 7699 N N . PRO A 1 19 ? -11.458 1.176 -1.706 1.00 0.00 19 PRO A N 18
ATOM 7700 C CA . PRO A 1 19 ? -11.353 -0.065 -2.529 1.00 0.00 19 PRO A CA 18
ATOM 7701 C C . PRO A 1 19 ? -10.139 -0.174 -3.484 1.00 0.00 19 PRO A C 18
ATOM 7702 O O . PRO A 1 19 ? -9.327 -1.111 -3.356 1.00 0.00 19 PRO A O 18
ATOM 7713 N N . TRP A 1 20 ? -9.959 0.814 -4.355 1.00 0.00 20 TRP A N 18
ATOM 7714 C CA . TRP A 1 20 ? -8.931 0.754 -5.403 1.00 0.00 20 TRP A CA 18
ATOM 7715 C C . TRP A 1 20 ? -7.517 0.796 -4.838 1.00 0.00 20 TRP A C 18
ATOM 7716 O O . TRP A 1 20 ? -6.561 0.390 -5.490 1.00 0.00 20 TRP A O 18
ATOM 7737 N N . LEU A 1 21 ? -7.397 1.269 -3.634 1.00 0.00 21 LEU A N 18
ATOM 7738 C CA . LEU A 1 21 ? -6.120 1.361 -2.985 1.00 0.00 21 LEU A CA 18
ATOM 7739 C C . LEU A 1 21 ? -5.951 0.198 -2.006 1.00 0.00 21 LEU A C 18
ATOM 7740 O O . LEU A 1 21 ? -4.842 -0.119 -1.580 1.00 0.00 21 LEU A O 18
ATOM 7756 N N . GLN A 1 22 ? -7.052 -0.482 -1.706 1.00 0.00 22 GLN A N 18
ATOM 7757 C CA . GLN A 1 22 ? -7.040 -1.601 -0.766 1.00 0.00 22 GLN A CA 18
ATOM 7758 C C . GLN A 1 22 ? -6.409 -2.796 -1.408 1.00 0.00 22 GLN A C 18
ATOM 7759 O O . GLN A 1 22 ? -5.629 -3.489 -0.784 1.00 0.00 22 GLN A O 18
ATOM 7773 N N . ASP A 1 23 ? -6.714 -3.021 -2.681 1.00 0.00 23 ASP A N 18
ATOM 7774 C CA . ASP A 1 23 ? -6.101 -4.151 -3.397 1.00 0.00 23 ASP A CA 18
ATOM 7775 C C . ASP A 1 23 ? -4.628 -3.893 -3.648 1.00 0.00 23 ASP A C 18
ATOM 7776 O O . ASP A 1 23 ? -3.839 -4.830 -3.777 1.00 0.00 23 ASP A O 18
ATOM 7785 N N . MET A 1 24 ? -4.248 -2.625 -3.668 1.00 0.00 24 MET A N 18
ATOM 7786 C CA . MET A 1 24 ? -2.844 -2.260 -3.822 1.00 0.00 24 MET A CA 18
ATOM 7787 C C . MET A 1 24 ? -2.154 -2.530 -2.506 1.00 0.00 24 MET A C 18
ATOM 7788 O O . MET A 1 24 ? -1.046 -3.083 -2.447 1.00 0.00 24 MET A O 18
ATOM 7802 N N . CYS A 1 25 ? -2.832 -2.162 -1.442 1.00 0.00 25 CYS A N 18
ATOM 7803 C CA . CYS A 1 25 ? -2.356 -2.387 -0.103 1.00 0.00 25 CYS A CA 18
ATOM 7804 C C . CYS A 1 25 ? -2.319 -3.885 0.199 1.00 0.00 25 CYS A C 18
ATOM 7805 O O . CYS A 1 25 ? -1.517 -4.333 0.987 1.00 0.00 25 CYS A O 18
ATOM 7812 N N . ALA A 1 26 ? -3.161 -4.659 -0.482 1.00 0.00 26 ALA A N 18
ATOM 7813 C CA . ALA A 1 26 ? -3.151 -6.111 -0.342 1.00 0.00 26 ALA A CA 18
ATOM 7814 C C . ALA A 1 26 ? -1.804 -6.655 -0.793 1.00 0.00 26 ALA A C 18
ATOM 7815 O O . ALA A 1 26 ? -1.228 -7.531 -0.154 1.00 0.00 26 ALA A O 18
ATOM 7822 N N . ALA A 1 27 ? -1.277 -6.075 -1.856 1.00 0.00 27 ALA A N 18
ATOM 7823 C CA . ALA A 1 27 ? 0.032 -6.443 -2.361 1.00 0.00 27 ALA A CA 18
ATOM 7824 C C . ALA A 1 27 ? 1.111 -6.013 -1.355 1.00 0.00 27 ALA A C 18
ATOM 7825 O O . ALA A 1 27 ? 2.148 -6.654 -1.196 1.00 0.00 27 ALA A O 18
ATOM 7832 N N . ALA A 1 28 ? 0.850 -4.933 -0.662 1.00 0.00 28 ALA A N 18
ATOM 7833 C CA . ALA A 1 28 ? 1.755 -4.469 0.367 1.00 0.00 28 ALA A CA 18
ATOM 7834 C C . ALA A 1 28 ? 1.664 -5.351 1.615 1.00 0.00 28 ALA A C 18
ATOM 7835 O O . ALA A 1 28 ? 2.641 -5.570 2.281 1.00 0.00 28 ALA A O 18
ATOM 7842 N N . SER A 1 29 ? 0.493 -5.858 1.896 1.00 0.00 29 SER A N 18
ATOM 7843 C CA . SER A 1 29 ? 0.281 -6.717 3.035 1.00 0.00 29 SER A CA 18
ATOM 7844 C C . SER A 1 29 ? 0.938 -8.082 2.795 1.00 0.00 29 SER A C 18
ATOM 7845 O O . SER A 1 29 ? 1.536 -8.665 3.697 1.00 0.00 29 SER A O 18
ATOM 7853 N N . PHE A 1 30 ? 0.836 -8.574 1.579 1.00 0.00 30 PHE A N 18
ATOM 7854 C CA . PHE A 1 30 ? 1.420 -9.867 1.231 1.00 0.00 30 PHE A CA 18
ATOM 7855 C C . PHE A 1 30 ? 2.885 -9.772 0.843 1.00 0.00 30 PHE A C 18
ATOM 7856 O O . PHE A 1 30 ? 3.577 -10.786 0.755 1.00 0.00 30 PHE A O 18
ATOM 7873 N N . ASP A 1 31 ? 3.355 -8.581 0.610 1.00 0.00 31 ASP A N 18
ATOM 7874 C CA . ASP A 1 31 ? 4.750 -8.392 0.256 1.00 0.00 31 ASP A CA 18
ATOM 7875 C C . ASP A 1 31 ? 5.297 -7.174 0.934 1.00 0.00 31 ASP A C 18
ATOM 7876 O O . ASP A 1 31 ? 6.057 -7.270 1.893 1.00 0.00 31 ASP A O 18
ATOM 7885 N N . GLY A 1 1 ? 4.824 -6.452 -0.601 1.00 0.00 1 GLY A N 19
ATOM 7886 C CA . GLY A 1 1 ? 5.564 -5.336 -0.080 1.00 0.00 1 GLY A CA 19
ATOM 7887 C C . GLY A 1 1 ? 5.968 -4.380 -1.164 1.00 0.00 1 GLY A C 19
ATOM 7888 O O . GLY A 1 1 ? 6.937 -4.618 -1.879 1.00 0.00 1 GLY A O 19
ATOM 7892 N N . PHE A 1 2 ? 5.219 -3.318 -1.302 1.00 0.00 2 PHE A N 19
ATOM 7893 C CA . PHE A 1 2 ? 5.471 -2.313 -2.326 1.00 0.00 2 PHE A CA 19
ATOM 7894 C C . PHE A 1 2 ? 6.122 -1.081 -1.727 1.00 0.00 2 PHE A C 19
ATOM 7895 O O . PHE A 1 2 ? 5.592 -0.469 -0.778 1.00 0.00 2 PHE A O 19
ATOM 7912 N N . CYS A 1 3 ? 7.263 -0.735 -2.252 1.00 0.00 3 CYS A N 19
ATOM 7913 C CA . CYS A 1 3 ? 7.992 0.405 -1.823 1.00 0.00 3 CYS A CA 19
ATOM 7914 C C . CYS A 1 3 ? 8.297 1.298 -2.990 1.00 0.00 3 CYS A C 19
ATOM 7915 O O . CYS A 1 3 ? 8.999 0.917 -3.929 1.00 0.00 3 CYS A O 19
ATOM 7922 N N . TRP A 1 4 ? 7.781 2.474 -2.923 1.00 0.00 4 TRP A N 19
ATOM 7923 C CA . TRP A 1 4 ? 7.962 3.462 -3.950 1.00 0.00 4 TRP A CA 19
ATOM 7924 C C . TRP A 1 4 ? 9.152 4.267 -3.559 1.00 0.00 4 TRP A C 19
ATOM 7925 O O . TRP A 1 4 ? 9.060 5.259 -2.822 1.00 0.00 4 TRP A O 19
ATOM 7946 N N . GLY A 1 5 ? 10.267 3.757 -3.945 1.00 0.00 5 GLY A N 19
ATOM 7947 C CA . GLY A 1 5 ? 11.514 4.317 -3.560 1.00 0.00 5 GLY A CA 19
ATOM 7948 C C . GLY A 1 5 ? 11.775 3.982 -2.121 1.00 0.00 5 GLY A C 19
ATOM 7949 O O . GLY A 1 5 ? 12.017 2.810 -1.777 1.00 0.00 5 GLY A O 19
ATOM 7953 N N . ASP A 1 6 ? 11.660 4.973 -1.274 1.00 0.00 6 ASP A N 19
ATOM 7954 C CA . ASP A 1 6 ? 11.853 4.803 0.147 1.00 0.00 6 ASP A CA 19
ATOM 7955 C C . ASP A 1 6 ? 10.504 4.779 0.866 1.00 0.00 6 ASP A C 19
ATOM 7956 O O . ASP A 1 6 ? 10.415 4.425 2.047 1.00 0.00 6 ASP A O 19
ATOM 7965 N N . LEU A 1 7 ? 9.456 5.145 0.159 1.00 0.00 7 LEU A N 19
ATOM 7966 C CA . LEU A 1 7 ? 8.130 5.183 0.743 1.00 0.00 7 LEU A CA 19
ATOM 7967 C C . LEU A 1 7 ? 7.395 3.890 0.492 1.00 0.00 7 LEU A C 19
ATOM 7968 O O . LEU A 1 7 ? 6.934 3.623 -0.617 1.00 0.00 7 LEU A O 19
ATOM 7984 N N . CYS A 1 8 ? 7.319 3.075 1.488 1.00 0.00 8 CYS A N 19
ATOM 7985 C CA . CYS A 1 8 ? 6.587 1.848 1.379 1.00 0.00 8 CYS A CA 19
ATOM 7986 C C . CYS A 1 8 ? 5.167 2.111 1.775 1.00 0.00 8 CYS A C 19
ATOM 7987 O O . CYS A 1 8 ? 4.906 3.014 2.578 1.00 0.00 8 CYS A O 19
ATOM 7994 N N . VAL A 1 9 ? 4.250 1.391 1.192 1.00 0.00 9 VAL A N 19
ATOM 7995 C CA . VAL A 1 9 ? 2.862 1.572 1.522 1.00 0.00 9 VAL A CA 19
ATOM 7996 C C . VAL A 1 9 ? 2.644 0.964 2.901 1.00 0.00 9 VAL A C 19
ATOM 7997 O O . VAL A 1 9 ? 3.114 -0.147 3.157 1.00 0.00 9 VAL A O 19
ATOM 8010 N N . PRO A 1 10 ? 2.008 1.688 3.824 1.00 0.00 10 PRO A N 19
ATOM 8011 C CA . PRO A 1 10 ? 1.804 1.205 5.166 1.00 0.00 10 PRO A CA 19
ATOM 8012 C C . PRO A 1 10 ? 0.813 0.059 5.207 1.00 0.00 10 PRO A C 19
ATOM 8013 O O . PRO A 1 10 ? -0.342 0.176 4.764 1.00 0.00 10 PRO A O 19
ATOM 8024 N N . TYR A 1 11 ? 1.266 -0.997 5.817 1.00 0.00 11 TYR A N 19
ATOM 8025 C CA . TYR A 1 11 ? 0.613 -2.289 5.862 1.00 0.00 11 TYR A CA 19
ATOM 8026 C C . TYR A 1 11 ? -0.708 -2.245 6.644 1.00 0.00 11 TYR A C 19
ATOM 8027 O O . TYR A 1 11 ? -1.537 -3.146 6.530 1.00 0.00 11 TYR A O 19
ATOM 8045 N N . GLY A 1 12 ? -0.900 -1.199 7.428 1.00 0.00 12 GLY A N 19
ATOM 8046 C CA . GLY A 1 12 ? -2.112 -1.072 8.204 1.00 0.00 12 GLY A CA 19
ATOM 8047 C C . GLY A 1 12 ? -2.969 0.094 7.759 1.00 0.00 12 GLY A C 19
ATOM 8048 O O . GLY A 1 12 ? -3.790 0.608 8.521 1.00 0.00 12 GLY A O 19
ATOM 8052 N N . THR A 1 13 ? -2.763 0.544 6.552 1.00 0.00 13 THR A N 19
ATOM 8053 C CA . THR A 1 13 ? -3.557 1.624 6.016 1.00 0.00 13 THR A CA 19
ATOM 8054 C C . THR A 1 13 ? -4.634 1.083 5.047 1.00 0.00 13 THR A C 19
ATOM 8055 O O . THR A 1 13 ? -5.607 1.776 4.722 1.00 0.00 13 THR A O 19
ATOM 8066 N N . CYS A 1 14 ? -4.507 -0.186 4.698 1.00 0.00 14 CYS A N 19
ATOM 8067 C CA . CYS A 1 14 ? -5.351 -0.830 3.691 1.00 0.00 14 CYS A CA 19
ATOM 8068 C C . CYS A 1 14 ? -6.834 -0.693 3.978 1.00 0.00 14 CYS A C 19
ATOM 8069 O O . CYS A 1 14 ? -7.557 -0.152 3.178 1.00 0.00 14 CYS A O 19
ATOM 8076 N N . SER A 1 15 ? -7.255 -1.078 5.155 1.00 0.00 15 SER A N 19
ATOM 8077 C CA . SER A 1 15 ? -8.665 -1.094 5.503 1.00 0.00 15 SER A CA 19
ATOM 8078 C C . SER A 1 15 ? -9.209 0.327 5.792 1.00 0.00 15 SER A C 19
ATOM 8079 O O . SER A 1 15 ? -10.406 0.520 6.061 1.00 0.00 15 SER A O 19
ATOM 8087 N N . GLN A 1 16 ? -8.330 1.311 5.737 1.00 0.00 16 GLN A N 19
ATOM 8088 C CA . GLN A 1 16 ? -8.722 2.692 5.913 1.00 0.00 16 GLN A CA 19
ATOM 8089 C C . GLN A 1 16 ? -8.971 3.295 4.545 1.00 0.00 16 GLN A C 19
ATOM 8090 O O . GLN A 1 16 ? -9.723 4.250 4.392 1.00 0.00 16 GLN A O 19
ATOM 8104 N N . LEU A 1 17 ? -8.338 2.706 3.555 1.00 0.00 17 LEU A N 19
ATOM 8105 C CA . LEU A 1 17 ? -8.496 3.102 2.172 1.00 0.00 17 LEU A CA 19
ATOM 8106 C C . LEU A 1 17 ? -9.784 2.456 1.646 1.00 0.00 17 LEU A C 19
ATOM 8107 O O . LEU A 1 17 ? -10.344 1.583 2.302 1.00 0.00 17 LEU A O 19
ATOM 8123 N N . PRO A 1 18 ? -10.302 2.873 0.504 1.00 0.00 18 PRO A N 19
ATOM 8124 C CA . PRO A 1 18 ? -11.499 2.269 -0.064 1.00 0.00 18 PRO A CA 19
ATOM 8125 C C . PRO A 1 18 ? -11.181 0.931 -0.784 1.00 0.00 18 PRO A C 19
ATOM 8126 O O . PRO A 1 18 ? -10.052 0.727 -1.234 1.00 0.00 18 PRO A O 19
ATOM 8137 N N . PRO A 1 19 ? -12.196 0.027 -0.898 1.00 0.00 19 PRO A N 19
ATOM 8138 C CA . PRO A 1 19 ? -12.078 -1.359 -1.437 1.00 0.00 19 PRO A CA 19
ATOM 8139 C C . PRO A 1 19 ? -11.066 -1.577 -2.587 1.00 0.00 19 PRO A C 19
ATOM 8140 O O . PRO A 1 19 ? -10.170 -2.431 -2.488 1.00 0.00 19 PRO A O 19
ATOM 8151 N N . TRP A 1 20 ? -11.168 -0.789 -3.639 1.00 0.00 20 TRP A N 19
ATOM 8152 C CA . TRP A 1 20 ? -10.324 -0.986 -4.808 1.00 0.00 20 TRP A CA 19
ATOM 8153 C C . TRP A 1 20 ? -8.855 -0.687 -4.508 1.00 0.00 20 TRP A C 19
ATOM 8154 O O . TRP A 1 20 ? -7.951 -1.316 -5.052 1.00 0.00 20 TRP A O 19
ATOM 8175 N N . LEU A 1 21 ? -8.627 0.223 -3.593 1.00 0.00 21 LEU A N 19
ATOM 8176 C CA . LEU A 1 21 ? -7.289 0.587 -3.208 1.00 0.00 21 LEU A CA 19
ATOM 8177 C C . LEU A 1 21 ? -6.800 -0.339 -2.107 1.00 0.00 21 LEU A C 19
ATOM 8178 O O . LEU A 1 21 ? -5.608 -0.422 -1.826 1.00 0.00 21 LEU A O 19
ATOM 8194 N N . GLN A 1 22 ? -7.731 -1.072 -1.517 1.00 0.00 22 GLN A N 19
ATOM 8195 C CA . GLN A 1 22 ? -7.405 -2.064 -0.518 1.00 0.00 22 GLN A CA 19
ATOM 8196 C C . GLN A 1 22 ? -6.725 -3.230 -1.162 1.00 0.00 22 GLN A C 19
ATOM 8197 O O . GLN A 1 22 ? -5.816 -3.782 -0.599 1.00 0.00 22 GLN A O 19
ATOM 8211 N N . ASP A 1 23 ? -7.149 -3.581 -2.373 1.00 0.00 23 ASP A N 19
ATOM 8212 C CA . ASP A 1 23 ? -6.486 -4.668 -3.125 1.00 0.00 23 ASP A CA 19
ATOM 8213 C C . ASP A 1 23 ? -5.060 -4.262 -3.487 1.00 0.00 23 ASP A C 19
ATOM 8214 O O . ASP A 1 23 ? -4.134 -5.089 -3.517 1.00 0.00 23 ASP A O 19
ATOM 8223 N N . MET A 1 24 ? -4.885 -2.972 -3.702 1.00 0.00 24 MET A N 19
ATOM 8224 C CA . MET A 1 24 ? -3.589 -2.410 -4.054 1.00 0.00 24 MET A CA 19
ATOM 8225 C C . MET A 1 24 ? -2.706 -2.465 -2.824 1.00 0.00 24 MET A C 19
ATOM 8226 O O . MET A 1 24 ? -1.582 -2.969 -2.863 1.00 0.00 24 MET A O 19
ATOM 8240 N N . CYS A 1 25 ? -3.254 -1.986 -1.720 1.00 0.00 25 CYS A N 19
ATOM 8241 C CA . CYS A 1 25 ? -2.571 -1.974 -0.445 1.00 0.00 25 CYS A CA 19
ATOM 8242 C C . CYS A 1 25 ? -2.320 -3.400 0.040 1.00 0.00 25 CYS A C 19
ATOM 8243 O O . CYS A 1 25 ? -1.335 -3.667 0.709 1.00 0.00 25 CYS A O 19
ATOM 8250 N N . ALA A 1 26 ? -3.202 -4.322 -0.335 1.00 0.00 26 ALA A N 19
ATOM 8251 C CA . ALA A 1 26 ? -3.047 -5.724 0.023 1.00 0.00 26 ALA A CA 19
ATOM 8252 C C . ALA A 1 26 ? -1.773 -6.273 -0.582 1.00 0.00 26 ALA A C 19
ATOM 8253 O O . ALA A 1 26 ? -0.949 -6.846 0.117 1.00 0.00 26 ALA A O 19
ATOM 8260 N N . ALA A 1 27 ? -1.584 -6.038 -1.871 1.00 0.00 27 ALA A N 19
ATOM 8261 C CA . ALA A 1 27 ? -0.372 -6.466 -2.551 1.00 0.00 27 ALA A CA 19
ATOM 8262 C C . ALA A 1 27 ? 0.818 -5.741 -1.959 1.00 0.00 27 ALA A C 19
ATOM 8263 O O . ALA A 1 27 ? 1.879 -6.331 -1.718 1.00 0.00 27 ALA A O 19
ATOM 8270 N N . ALA A 1 28 ? 0.612 -4.470 -1.671 1.00 0.00 28 ALA A N 19
ATOM 8271 C CA . ALA A 1 28 ? 1.622 -3.625 -1.081 1.00 0.00 28 ALA A CA 19
ATOM 8272 C C . ALA A 1 28 ? 2.040 -4.107 0.294 1.00 0.00 28 ALA A C 19
ATOM 8273 O O . ALA A 1 28 ? 3.151 -3.847 0.728 1.00 0.00 28 ALA A O 19
ATOM 8280 N N . SER A 1 29 ? 1.158 -4.792 0.963 1.00 0.00 29 SER A N 19
ATOM 8281 C CA . SER A 1 29 ? 1.451 -5.322 2.252 1.00 0.00 29 SER A CA 19
ATOM 8282 C C . SER A 1 29 ? 2.002 -6.748 2.175 1.00 0.00 29 SER A C 19
ATOM 8283 O O . SER A 1 29 ? 3.040 -7.051 2.767 1.00 0.00 29 SER A O 19
ATOM 8291 N N . PHE A 1 30 ? 1.333 -7.611 1.422 1.00 0.00 30 PHE A N 19
ATOM 8292 C CA . PHE A 1 30 ? 1.713 -9.012 1.360 1.00 0.00 30 PHE A CA 19
ATOM 8293 C C . PHE A 1 30 ? 2.965 -9.256 0.564 1.00 0.00 30 PHE A C 19
ATOM 8294 O O . PHE A 1 30 ? 3.765 -10.108 0.917 1.00 0.00 30 PHE A O 19
ATOM 8311 N N . ASP A 1 31 ? 3.145 -8.525 -0.480 1.00 0.00 31 ASP A N 19
ATOM 8312 C CA . ASP A 1 31 ? 4.380 -8.643 -1.249 1.00 0.00 31 ASP A CA 19
ATOM 8313 C C . ASP A 1 31 ? 5.341 -7.621 -0.736 1.00 0.00 31 ASP A C 19
ATOM 8314 O O . ASP A 1 31 ? 6.491 -7.915 -0.399 1.00 0.00 31 ASP A O 19
ATOM 8323 N N . GLY A 1 1 ? 4.589 -5.275 -0.727 1.00 0.00 1 GLY A N 20
ATOM 8324 C CA . GLY A 1 1 ? 4.978 -3.933 -0.379 1.00 0.00 1 GLY A CA 20
ATOM 8325 C C . GLY A 1 1 ? 5.330 -3.090 -1.570 1.00 0.00 1 GLY A C 20
ATOM 8326 O O . GLY A 1 1 ? 6.356 -3.304 -2.201 1.00 0.00 1 GLY A O 20
ATOM 8330 N N . PHE A 1 2 ? 4.475 -2.151 -1.904 1.00 0.00 2 PHE A N 20
ATOM 8331 C CA . PHE A 1 2 ? 4.785 -1.213 -2.967 1.00 0.00 2 PHE A CA 20
ATOM 8332 C C . PHE A 1 2 ? 5.732 -0.165 -2.441 1.00 0.00 2 PHE A C 20
ATOM 8333 O O . PHE A 1 2 ? 5.399 0.571 -1.498 1.00 0.00 2 PHE A O 20
ATOM 8350 N N . CYS A 1 3 ? 6.893 -0.108 -3.019 1.00 0.00 3 CYS A N 20
ATOM 8351 C CA . CYS A 1 3 ? 7.906 0.786 -2.592 1.00 0.00 3 CYS A CA 20
ATOM 8352 C C . CYS A 1 3 ? 8.465 1.593 -3.740 1.00 0.00 3 CYS A C 20
ATOM 8353 O O . CYS A 1 3 ? 8.636 1.094 -4.860 1.00 0.00 3 CYS A O 20
ATOM 8360 N N . TRP A 1 4 ? 8.678 2.837 -3.471 1.00 0.00 4 TRP A N 20
ATOM 8361 C CA . TRP A 1 4 ? 9.347 3.737 -4.352 1.00 0.00 4 TRP A CA 20
ATOM 8362 C C . TRP A 1 4 ? 10.590 4.200 -3.636 1.00 0.00 4 TRP A C 20
ATOM 8363 O O . TRP A 1 4 ? 10.590 5.224 -2.947 1.00 0.00 4 TRP A O 20
ATOM 8384 N N . GLY A 1 5 ? 11.606 3.383 -3.706 1.00 0.00 5 GLY A N 20
ATOM 8385 C CA . GLY A 1 5 ? 12.825 3.642 -2.997 1.00 0.00 5 GLY A CA 20
ATOM 8386 C C . GLY A 1 5 ? 12.663 3.259 -1.549 1.00 0.00 5 GLY A C 20
ATOM 8387 O O . GLY A 1 5 ? 12.549 2.070 -1.218 1.00 0.00 5 GLY A O 20
ATOM 8391 N N . ASP A 1 6 ? 12.607 4.244 -0.693 1.00 0.00 6 ASP A N 20
ATOM 8392 C CA . ASP A 1 6 ? 12.398 4.014 0.719 1.00 0.00 6 ASP A CA 20
ATOM 8393 C C . ASP A 1 6 ? 10.933 4.248 1.044 1.00 0.00 6 ASP A C 20
ATOM 8394 O O . ASP A 1 6 ? 10.446 3.866 2.104 1.00 0.00 6 ASP A O 20
ATOM 8403 N N . LEU A 1 7 ? 10.235 4.864 0.116 1.00 0.00 7 LEU A N 20
ATOM 8404 C CA . LEU A 1 7 ? 8.851 5.214 0.307 1.00 0.00 7 LEU A CA 20
ATOM 8405 C C . LEU A 1 7 ? 7.964 4.017 0.042 1.00 0.00 7 LEU A C 20
ATOM 8406 O O . LEU A 1 7 ? 7.717 3.661 -1.112 1.00 0.00 7 LEU A O 20
ATOM 8422 N N . CYS A 1 8 ? 7.513 3.385 1.075 1.00 0.00 8 CYS A N 20
ATOM 8423 C CA . CYS A 1 8 ? 6.668 2.227 0.935 1.00 0.00 8 CYS A CA 20
ATOM 8424 C C . CYS A 1 8 ? 5.281 2.537 1.470 1.00 0.00 8 CYS A C 20
ATOM 8425 O O . CYS A 1 8 ? 5.120 3.404 2.341 1.00 0.00 8 CYS A O 20
ATOM 8432 N N . VAL A 1 9 ? 4.289 1.877 0.927 1.00 0.00 9 VAL A N 20
ATOM 8433 C CA . VAL A 1 9 ? 2.923 2.054 1.373 1.00 0.00 9 VAL A CA 20
ATOM 8434 C C . VAL A 1 9 ? 2.772 1.370 2.741 1.00 0.00 9 VAL A C 20
ATOM 8435 O O . VAL A 1 9 ? 3.317 0.274 2.944 1.00 0.00 9 VAL A O 20
ATOM 8448 N N . PRO A 1 10 ? 2.099 2.009 3.710 1.00 0.00 10 PRO A N 20
ATOM 8449 C CA . PRO A 1 10 ? 1.908 1.436 5.026 1.00 0.00 10 PRO A CA 20
ATOM 8450 C C . PRO A 1 10 ? 0.936 0.256 4.978 1.00 0.00 10 PRO A C 20
ATOM 8451 O O . PRO A 1 10 ? -0.206 0.369 4.498 1.00 0.00 10 PRO A O 20
ATOM 8462 N N . TYR A 1 11 ? 1.387 -0.852 5.517 1.00 0.00 11 TYR A N 20
ATOM 8463 C CA . TYR A 1 11 ? 0.695 -2.142 5.452 1.00 0.00 11 TYR A CA 20
ATOM 8464 C C . TYR A 1 11 ? -0.580 -2.136 6.272 1.00 0.00 11 TYR A C 20
ATOM 8465 O O . TYR A 1 11 ? -1.469 -2.956 6.071 1.00 0.00 11 TYR A O 20
ATOM 8483 N N . GLY A 1 12 ? -0.659 -1.229 7.196 1.00 0.00 12 GLY A N 20
ATOM 8484 C CA . GLY A 1 12 ? -1.812 -1.157 8.062 1.00 0.00 12 GLY A CA 20
ATOM 8485 C C . GLY A 1 12 ? -2.805 -0.074 7.677 1.00 0.00 12 GLY A C 20
ATOM 8486 O O . GLY A 1 12 ? -3.613 0.337 8.496 1.00 0.00 12 GLY A O 20
ATOM 8490 N N . THR A 1 13 ? -2.753 0.402 6.450 1.00 0.00 13 THR A N 20
ATOM 8491 C CA . THR A 1 13 ? -3.681 1.447 6.014 1.00 0.00 13 THR A CA 20
ATOM 8492 C C . THR A 1 13 ? -4.828 0.859 5.153 1.00 0.00 13 THR A C 20
ATOM 8493 O O . THR A 1 13 ? -5.795 1.543 4.818 1.00 0.00 13 THR A O 20
ATOM 8504 N N . CYS A 1 14 ? -4.758 -0.426 4.906 1.00 0.00 14 CYS A N 20
ATOM 8505 C CA . CYS A 1 14 ? -5.665 -1.103 3.978 1.00 0.00 14 CYS A CA 20
ATOM 8506 C C . CYS A 1 14 ? -7.124 -1.071 4.425 1.00 0.00 14 CYS A C 20
ATOM 8507 O O . CYS A 1 14 ? -8.019 -1.055 3.598 1.00 0.00 14 CYS A O 20
ATOM 8514 N N . SER A 1 15 ? -7.366 -1.042 5.709 1.00 0.00 15 SER A N 20
ATOM 8515 C CA . SER A 1 15 ? -8.730 -1.045 6.204 1.00 0.00 15 SER A CA 20
ATOM 8516 C C . SER A 1 15 ? -9.306 0.371 6.212 1.00 0.00 15 SER A C 20
ATOM 8517 O O . SER A 1 15 ? -10.523 0.559 6.279 1.00 0.00 15 SER A O 20
ATOM 8525 N N . GLN A 1 16 ? -8.425 1.359 6.139 1.00 0.00 16 GLN A N 20
ATOM 8526 C CA . GLN A 1 16 ? -8.840 2.753 6.070 1.00 0.00 16 GLN A CA 20
ATOM 8527 C C . GLN A 1 16 ? -9.181 3.105 4.637 1.00 0.00 16 GLN A C 20
ATOM 8528 O O . GLN A 1 16 ? -9.991 3.993 4.365 1.00 0.00 16 GLN A O 20
ATOM 8542 N N . LEU A 1 17 ? -8.573 2.390 3.730 1.00 0.00 17 LEU A N 20
ATOM 8543 C CA . LEU A 1 17 ? -8.745 2.630 2.322 1.00 0.00 17 LEU A CA 20
ATOM 8544 C C . LEU A 1 17 ? -9.997 1.927 1.822 1.00 0.00 17 LEU A C 20
ATOM 8545 O O . LEU A 1 17 ? -10.457 0.971 2.435 1.00 0.00 17 LEU A O 20
ATOM 8561 N N . PRO A 1 18 ? -10.562 2.388 0.717 1.00 0.00 18 PRO A N 20
ATOM 8562 C CA . PRO A 1 18 ? -11.747 1.787 0.122 1.00 0.00 18 PRO A CA 20
ATOM 8563 C C . PRO A 1 18 ? -11.383 0.539 -0.724 1.00 0.00 18 PRO A C 20
ATOM 8564 O O . PRO A 1 18 ? -10.220 0.377 -1.115 1.00 0.00 18 PRO A O 20
ATOM 8575 N N . PRO A 1 19 ? -12.377 -0.343 -1.011 1.00 0.00 19 PRO A N 20
ATOM 8576 C CA . PRO A 1 19 ? -12.211 -1.634 -1.724 1.00 0.00 19 PRO A CA 20
ATOM 8577 C C . PRO A 1 19 ? -11.165 -1.663 -2.852 1.00 0.00 19 PRO A C 20
ATOM 8578 O O . PRO A 1 19 ? -10.241 -2.474 -2.821 1.00 0.00 19 PRO A O 20
ATOM 8589 N N . TRP A 1 20 ? -11.265 -0.747 -3.802 1.00 0.00 20 TRP A N 20
ATOM 8590 C CA . TRP A 1 20 ? -10.381 -0.772 -4.964 1.00 0.00 20 TRP A CA 20
ATOM 8591 C C . TRP A 1 20 ? -8.927 -0.480 -4.597 1.00 0.00 20 TRP A C 20
ATOM 8592 O O . TRP A 1 20 ? -7.998 -0.934 -5.255 1.00 0.00 20 TRP A O 20
ATOM 8613 N N . LEU A 1 21 ? -8.735 0.233 -3.524 1.00 0.00 21 LEU A N 20
ATOM 8614 C CA . LEU A 1 21 ? -7.409 0.568 -3.076 1.00 0.00 21 LEU A CA 20
ATOM 8615 C C . LEU A 1 21 ? -6.918 -0.463 -2.077 1.00 0.00 21 LEU A C 20
ATOM 8616 O O . LEU A 1 21 ? -5.715 -0.582 -1.823 1.00 0.00 21 LEU A O 20
ATOM 8632 N N . GLN A 1 22 ? -7.853 -1.231 -1.544 1.00 0.00 22 GLN A N 20
ATOM 8633 C CA . GLN A 1 22 ? -7.556 -2.344 -0.656 1.00 0.00 22 GLN A CA 20
ATOM 8634 C C . GLN A 1 22 ? -6.911 -3.445 -1.437 1.00 0.00 22 GLN A C 20
ATOM 8635 O O . GLN A 1 22 ? -5.983 -4.061 -0.977 1.00 0.00 22 GLN A O 20
ATOM 8649 N N . ASP A 1 23 ? -7.393 -3.647 -2.650 1.00 0.00 23 ASP A N 20
ATOM 8650 C CA . ASP A 1 23 ? -6.857 -4.673 -3.558 1.00 0.00 23 ASP A CA 20
ATOM 8651 C C . ASP A 1 23 ? -5.379 -4.403 -3.844 1.00 0.00 23 ASP A C 20
ATOM 8652 O O . ASP A 1 23 ? -4.568 -5.313 -3.985 1.00 0.00 23 ASP A O 20
ATOM 8661 N N . MET A 1 24 ? -5.038 -3.138 -3.843 1.00 0.00 24 MET A N 20
ATOM 8662 C CA . MET A 1 24 ? -3.676 -2.694 -4.067 1.00 0.00 24 MET A CA 20
ATOM 8663 C C . MET A 1 24 ? -2.903 -2.803 -2.769 1.00 0.00 24 MET A C 20
ATOM 8664 O O . MET A 1 24 ? -1.781 -3.300 -2.726 1.00 0.00 24 MET A O 20
ATOM 8678 N N . CYS A 1 25 ? -3.538 -2.384 -1.699 1.00 0.00 25 CYS A N 20
ATOM 8679 C CA . CYS A 1 25 ? -2.938 -2.393 -0.380 1.00 0.00 25 CYS A CA 20
ATOM 8680 C C . CYS A 1 25 ? -2.718 -3.843 0.093 1.00 0.00 25 CYS A C 20
ATOM 8681 O O . CYS A 1 25 ? -1.878 -4.110 0.945 1.00 0.00 25 CYS A O 20
ATOM 8688 N N . ALA A 1 26 ? -3.449 -4.781 -0.505 1.00 0.00 26 ALA A N 20
ATOM 8689 C CA . ALA A 1 26 ? -3.265 -6.202 -0.228 1.00 0.00 26 ALA A CA 20
ATOM 8690 C C . ALA A 1 26 ? -1.889 -6.632 -0.720 1.00 0.00 26 ALA A C 20
ATOM 8691 O O . ALA A 1 26 ? -1.145 -7.328 -0.021 1.00 0.00 26 ALA A O 20
ATOM 8698 N N . ALA A 1 27 ? -1.527 -6.148 -1.899 1.00 0.00 27 ALA A N 20
ATOM 8699 C CA . ALA A 1 27 ? -0.225 -6.419 -2.477 1.00 0.00 27 ALA A CA 20
ATOM 8700 C C . ALA A 1 27 ? 0.850 -5.640 -1.728 1.00 0.00 27 ALA A C 20
ATOM 8701 O O . ALA A 1 27 ? 2.034 -5.946 -1.807 1.00 0.00 27 ALA A O 20
ATOM 8708 N N . ALA A 1 28 ? 0.435 -4.615 -1.018 1.00 0.00 28 ALA A N 20
ATOM 8709 C CA . ALA A 1 28 ? 1.337 -3.884 -0.165 1.00 0.00 28 ALA A CA 20
ATOM 8710 C C . ALA A 1 28 ? 1.573 -4.677 1.119 1.00 0.00 28 ALA A C 20
ATOM 8711 O O . ALA A 1 28 ? 2.689 -4.856 1.530 1.00 0.00 28 ALA A O 20
ATOM 8718 N N . SER A 1 29 ? 0.503 -5.194 1.693 1.00 0.00 29 SER A N 20
ATOM 8719 C CA . SER A 1 29 ? 0.567 -5.976 2.915 1.00 0.00 29 SER A CA 20
ATOM 8720 C C . SER A 1 29 ? 1.353 -7.282 2.729 1.00 0.00 29 SER A C 20
ATOM 8721 O O . SER A 1 29 ? 2.132 -7.678 3.599 1.00 0.00 29 SER A O 20
ATOM 8729 N N . PHE A 1 30 ? 1.164 -7.949 1.611 1.00 0.00 30 PHE A N 20
ATOM 8730 C CA . PHE A 1 30 ? 1.869 -9.198 1.388 1.00 0.00 30 PHE A CA 20
ATOM 8731 C C . PHE A 1 30 ? 3.204 -9.013 0.702 1.00 0.00 30 PHE A C 20
ATOM 8732 O O . PHE A 1 30 ? 4.079 -9.873 0.795 1.00 0.00 30 PHE A O 20
ATOM 8749 N N . ASP A 1 31 ? 3.382 -7.900 0.053 1.00 0.00 31 ASP A N 20
ATOM 8750 C CA . ASP A 1 31 ? 4.636 -7.632 -0.628 1.00 0.00 31 ASP A CA 20
ATOM 8751 C C . ASP A 1 31 ? 5.174 -6.290 -0.211 1.00 0.00 31 ASP A C 20
ATOM 8752 O O . ASP A 1 31 ? 6.071 -6.202 0.631 1.00 0.00 31 ASP A O 20
#

Foldseek 3Di:
DDDDDPRADDLPCLVVDDDVVNVVSVVSNVD

Radius of gyration: 8.57 Å; Cα contacts (8 Å, |Δi|>4): 33; chains: 1; bounding box: 24×15×12 Å

Solvent-accessible surface area: 2537 Å² total; per-residue (Å²): 12,87,73,201,80,130,127,61,44,81,132,66,22,27,116,143,46,44,102,174,55,66,110,104,2,49,42,0,48,186,105

Sequence (31 aa):
GFCWGDLCVPYGTCSQLPPWLQDMCAAASFDGFCWGDLCVPYGTCSQLPPWLQDMCAAASFDGFCWGDLCVPYGTCSQLPPWLQDMCAAASFDGFCWGDLCVPYGTCSQLPPWLQDMCAAASFDGFCWGDLCVPYGTCSQLPPWLQDMCAAASFDGFCWGDLCVPYGTCSQLPPWLQDMCAAASFDGFCWGDLCVPYGTCSQLPPWLQDMCAAASFDGFCWGDLCVPYGTCSQLPPWLQDMCAAASFDGFCWGDLCVPYGTCSQLPPWLQDMCAAASFDGFCWGDLCVPYGTCSQLPPWLQDMCAAASFDGFCWGDLCVPYGTCSQLPPWLQDMCAAASFDGFCWGDLCVPYGTCSQLPPWLQDMCAAASFDGFCWGDLCVPYGTCSQLPPWLQDMCAAASFDGFCWGDLCVPYGTCSQLPPWLQDMCAAASFDGFCWGDLCVPYGTCSQLPPWLQDMCAAASFDGFCWGDLCVPYGTCSQLPPWLQDMCAAASFDGFCWGDLCVPYGTCSQLPPWLQDMCAAASFDGFCWGDLCVPYGTCSQLPPWLQDMCAAASFDGFCWGDLCVPYGTCSQLPPWLQDMCAAASFDGFCWGDLCVPYGTCSQLPPWLQDMCAAASFD

Secondary structure (DSSP, 8-state):
--EETTEEPPTT-GGGS-HHHHHHHHHHHH-